Protein AF-A0A087BK46-F1 (afdb_monomer)

Foldseek 3Di:
DDDDDFPADDDDDDDDDDQDFFQKWWFQWWADAPPDPAILAGGDTDTFRFLAEEEEEEDPSLCQVVVLCCQLQQAATQATFMDGRNHTQHGHNHPCNVPRGHPGDLLVSLQEFEQEQQLPFDQPDFLLRRQLVSCCPPVVDDPVVLSVVLLVLCVSLVRNVRRRPGPVVDALLRSRSSSVSSRPSSVHSEYEAYANPVPDDPVSSVSNLSVVQSCSVNSRGYYHYHPPLVSCLVRHCKYFYGGNNYGPDIDSRSVCLQPPNPDPVSVVVNVVVDDDDDDPPPVVVVVPPPDDDDDDDDDDDDDDDDDDDDDDDDDDDDDDDDDDDDDDDDDDDDQDDADFLVNCLVVLEAEEEEAQAQPLQWHQDPVRDIHHLLVLVVCVVCVVSRGYYDYDHDWLQCQLVCQRNNVGFKYSHQHWDDPVSVVRWPWAFFWWKWFKFKKFFPVQDDQDPVSLQVWEEEEEPNAPVVVCCVPPPVRHHYDYDRHPVVSLVCRVSPVTGMYMHILLRSQLSPLVPPRMDTNGNGDDDITTGTMIGGPPNVNVRVVVLVVQQVCLVVVNSVVSCVVRVCVRNPPVDDVVNIGDGSSDDD

pLDDT: mean 84.68, std 20.97, range [23.97, 98.69]

Radius of gyration: 28.66 Å; Cα contacts (8 Å, |Δi|>4): 1075; chains: 1; bounding box: 68×72×88 Å

Solvent-accessible surface area (backbone atoms only — not comparable to full-atom values): 32769 Å² total; per-residue (Å²): 137,82,84,82,77,81,51,71,74,91,69,82,90,70,75,96,67,72,98,76,57,37,37,34,40,38,37,45,29,23,31,50,50,74,85,50,96,53,56,43,27,48,63,33,64,54,71,39,46,66,40,34,28,38,28,42,34,60,64,89,89,15,31,68,65,57,51,53,32,42,74,58,36,55,32,49,40,40,31,36,38,35,23,49,69,80,41,78,69,45,69,36,40,74,90,38,41,79,48,74,49,35,91,64,54,74,67,64,42,41,42,41,17,64,32,51,49,78,38,79,72,56,71,93,30,30,46,46,53,51,36,44,44,54,39,45,73,70,71,62,48,59,66,70,62,45,51,54,51,51,48,52,48,27,46,76,72,73,40,51,93,42,38,78,39,40,61,87,79,49,54,62,40,52,42,37,49,50,26,47,44,36,24,52,71,50,65,35,68,35,38,37,37,37,36,65,49,78,79,41,59,78,79,37,34,52,65,43,49,53,54,52,51,32,37,48,74,55,40,44,22,32,41,38,36,54,87,54,61,72,58,48,62,74,59,37,48,24,35,34,36,32,45,78,14,28,72,76,44,77,34,78,43,36,67,44,51,75,75,61,40,90,43,73,62,54,48,57,56,55,51,75,77,59,81,80,81,78,77,81,80,70,59,65,74,68,68,71,79,77,76,92,72,86,86,84,82,88,86,89,81,88,86,88,78,86,90,85,80,89,85,86,90,86,89,84,89,86,90,83,84,87,80,92,78,92,78,80,94,68,94,68,86,78,67,50,74,72,80,50,63,64,56,32,52,74,67,44,40,44,33,34,27,25,30,53,64,46,59,52,39,17,16,54,46,100,88,73,42,82,36,29,47,42,40,58,52,50,53,49,54,22,56,78,64,70,30,40,76,41,79,38,77,51,46,57,58,43,56,61,55,39,26,51,60,44,72,25,58,33,34,42,44,87,34,68,67,46,73,78,52,53,75,66,27,38,68,40,54,32,48,27,46,45,34,27,19,31,26,14,39,56,96,59,60,41,63,49,78,77,70,40,61,88,36,39,38,28,24,36,40,63,37,70,44,44,57,48,38,60,71,77,38,68,78,42,43,75,46,74,26,66,41,56,59,58,33,51,49,33,48,76,71,62,75,29,58,30,40,40,38,47,20,72,47,40,48,39,44,26,72,76,36,87,66,34,36,57,41,27,69,68,40,85,68,83,43,36,26,26,42,30,30,30,58,85,46,58,68,54,40,49,51,52,36,53,48,38,45,53,37,30,78,64,49,42,50,58,54,41,36,62,70,38,43,35,83,63,55,48,91,81,54,64,63,79,73,33,47,22,56,42,41,58,77,134

InterPro domains:
  IPR001638 Solute-binding protein family 3/N-terminal domain of MltF [PF00497] (350-559)
  IPR001638 Solute-binding protein family 3/N-terminal domain of MltF [SM00062] (349-568)
  IPR003439 ABC transporter-like, ATP-binding domain [PF00005] (41-198)
  IPR003439 ABC transporter-like, ATP-binding domain [PS50893] (24-269)
  IPR003593 AAA+ ATPase domain [SM00382] (50-246)
  IPR017871 ABC transporter-like, conserved site [PS00211] (170-184)
  IPR027417 P-loop containing nucleoside triphosphate hydrolase [G3DSA:3.40.50.300] (19-276)
  IPR027417 P-loop containing nucleoside triphosphate hydrolase [SSF52540] (24-268)
  IPR050086 Methionine import ATP-binding protein MetN-like [PTHR43166] (19-282)

Structure (mmCIF, N/CA/C/O backbone):
data_AF-A0A087BK46-F1
#
_entry.id   AF-A0A087BK46-F1
#
loop_
_atom_site.group_PDB
_atom_site.id
_atom_site.type_symbol
_atom_site.label_atom_id
_atom_site.label_alt_id
_atom_site.label_comp_id
_atom_site.label_asym_id
_atom_site.label_entity_id
_atom_site.label_seq_id
_atom_site.pdbx_PDB_ins_code
_atom_site.Cartn_x
_atom_site.Cartn_y
_atom_site.Cartn_z
_atom_site.occupancy
_atom_site.B_iso_or_equiv
_atom_site.auth_seq_id
_atom_site.auth_comp_id
_atom_site.auth_asym_id
_atom_site.auth_atom_id
_atom_site.pdbx_PDB_model_num
ATOM 1 N N . MET A 1 1 ? -17.229 -24.575 -20.023 1.00 29.84 1 MET A N 1
ATOM 2 C CA . MET A 1 1 ? -18.099 -24.783 -18.850 1.00 29.84 1 MET A CA 1
ATOM 3 C C . MET A 1 1 ? -17.172 -24.858 -17.653 1.00 29.84 1 MET A C 1
ATOM 5 O O . MET A 1 1 ? -16.535 -25.878 -17.461 1.00 29.84 1 MET A O 1
ATOM 9 N N . THR A 1 2 ? -16.946 -23.731 -16.988 1.00 28.52 2 THR A N 1
ATOM 10 C CA . THR A 1 2 ? -16.071 -23.626 -15.813 1.00 28.52 2 THR A CA 1
ATOM 11 C C . THR A 1 2 ? -16.917 -23.890 -14.575 1.00 28.52 2 THR A C 1
ATOM 13 O O . THR A 1 2 ? -17.841 -23.125 -14.305 1.00 28.52 2 THR A O 1
ATOM 16 N N . GLU A 1 3 ? -16.644 -24.996 -13.884 1.00 28.78 3 GLU A N 1
ATOM 17 C CA . GLU A 1 3 ? -17.250 -25.329 -12.594 1.00 28.78 3 GLU A CA 1
ATOM 18 C C . GLU A 1 3 ? -16.851 -24.272 -11.558 1.00 28.78 3 GLU A C 1
ATOM 20 O O . GLU A 1 3 ? -15.684 -24.125 -11.206 1.00 28.78 3 GLU A O 1
ATOM 25 N N . THR A 1 4 ? -17.831 -23.495 -11.102 1.00 31.02 4 THR A N 1
ATOM 26 C CA . THR A 1 4 ? -17.742 -22.672 -9.894 1.00 31.02 4 THR A CA 1
ATOM 27 C C . THR A 1 4 ? -17.725 -23.605 -8.687 1.00 31.02 4 THR A C 1
ATOM 29 O O . THR A 1 4 ? -18.731 -24.244 -8.395 1.00 31.02 4 THR A O 1
ATOM 32 N N . THR A 1 5 ? -16.588 -23.710 -8.006 1.00 38.72 5 THR A N 1
ATOM 33 C CA . THR A 1 5 ? -16.445 -24.452 -6.749 1.00 38.72 5 THR A CA 1
ATOM 34 C C . THR A 1 5 ? -17.028 -23.635 -5.593 1.00 38.72 5 THR A C 1
ATOM 36 O O . THR A 1 5 ? -16.565 -22.530 -5.312 1.00 38.72 5 THR A O 1
ATOM 39 N N . ASP A 1 6 ? -18.049 -24.175 -4.923 1.00 38.84 6 ASP A N 1
ATOM 40 C CA . ASP A 1 6 ? -18.684 -23.561 -3.753 1.00 38.84 6 ASP A CA 1
ATOM 41 C C . ASP A 1 6 ? -17.719 -23.512 -2.555 1.00 38.84 6 ASP A C 1
ATOM 43 O O . ASP A 1 6 ? -17.255 -24.537 -2.047 1.00 38.84 6 ASP A O 1
ATOM 47 N N . ILE A 1 7 ? -17.433 -22.303 -2.063 1.00 45.94 7 ILE A N 1
ATOM 48 C CA . ILE A 1 7 ? -16.625 -22.061 -0.859 1.00 45.94 7 ILE A CA 1
ATOM 49 C C . ILE A 1 7 ? -17.526 -22.186 0.382 1.00 45.94 7 ILE A C 1
ATOM 51 O O . ILE A 1 7 ? -17.733 -21.227 1.112 1.00 45.94 7 ILE A O 1
ATOM 55 N N . ALA A 1 8 ? -18.087 -23.366 0.647 1.00 37.50 8 ALA A N 1
ATOM 56 C CA . ALA A 1 8 ? -18.787 -23.611 1.910 1.00 37.50 8 ALA A CA 1
ATOM 57 C C . ALA A 1 8 ? -17.764 -23.990 2.994 1.00 37.50 8 ALA A C 1
ATOM 59 O O . ALA A 1 8 ? -17.105 -25.031 2.909 1.00 37.50 8 ALA A O 1
ATOM 60 N N . VAL A 1 9 ? -17.566 -23.140 4.003 1.00 43.97 9 VAL A N 1
ATOM 61 C CA . VAL A 1 9 ? -16.921 -23.536 5.268 1.00 43.97 9 VAL A CA 1
ATOM 62 C C . VAL A 1 9 ? -18.007 -24.179 6.126 1.00 43.97 9 VAL A C 1
ATOM 64 O O . VAL A 1 9 ? -19.111 -23.650 6.206 1.00 43.97 9 VAL A O 1
ATOM 67 N N . ALA A 1 10 ? -17.728 -25.348 6.707 1.00 34.03 10 ALA A N 1
ATOM 68 C CA . ALA A 1 10 ? -18.684 -26.057 7.547 1.00 34.03 10 ALA A CA 1
ATOM 69 C C . ALA A 1 10 ? -18.976 -25.227 8.805 1.00 34.03 10 ALA A C 1
ATOM 71 O O . ALA A 1 10 ? -18.240 -25.283 9.786 1.00 34.03 10 ALA A O 1
ATOM 72 N N . THR A 1 11 ? -20.047 -24.441 8.767 1.00 37.81 11 THR A N 1
ATOM 73 C CA . THR A 1 11 ? -20.605 -23.792 9.946 1.00 37.81 11 THR A CA 1
ATOM 74 C C . THR A 1 11 ? -21.321 -24.853 10.771 1.00 37.81 11 THR A C 1
ATOM 76 O O . THR A 1 11 ? -22.163 -25.604 10.273 1.00 37.81 11 THR A O 1
ATOM 79 N N . ALA A 1 12 ? -20.952 -24.964 12.048 1.00 33.66 12 ALA A N 1
ATOM 80 C CA . ALA A 1 12 ? -21.670 -25.810 12.987 1.00 33.66 12 ALA A CA 1
ATOM 81 C C . ALA A 1 12 ? -23.140 -25.364 13.018 1.00 33.66 12 ALA A C 1
ATOM 83 O O . ALA A 1 12 ? -23.445 -24.220 13.357 1.00 33.66 12 ALA A O 1
ATOM 84 N N . ALA A 1 13 ? -24.045 -26.261 12.626 1.00 33.78 13 ALA A N 1
ATOM 85 C CA . ALA A 1 13 ? -25.477 -26.015 12.643 1.00 33.78 13 ALA A CA 1
ATOM 86 C C . ALA A 1 13 ? -25.940 -25.791 14.089 1.00 33.78 13 ALA A C 1
ATOM 88 O O . ALA A 1 13 ? -26.103 -26.744 14.850 1.00 33.78 13 ALA A O 1
ATOM 89 N N . ASN A 1 14 ? -26.154 -24.529 14.458 1.00 35.16 14 ASN A N 1
ATOM 90 C CA . ASN A 1 14 ? -26.826 -24.150 15.692 1.00 35.16 14 ASN A CA 1
ATOM 91 C C . ASN A 1 14 ? -28.207 -23.570 15.363 1.00 35.16 14 ASN A C 1
ATOM 93 O O . ASN A 1 14 ? -28.379 -22.846 14.384 1.00 35.16 14 ASN A O 1
ATOM 97 N N . GLY A 1 15 ? -29.195 -24.001 16.149 1.00 32.78 15 GLY A N 1
ATOM 98 C CA . GLY A 1 15 ? -30.623 -23.944 15.849 1.00 32.78 15 GLY A CA 1
ATOM 99 C C . GLY A 1 15 ? -31.204 -22.560 15.558 1.00 32.78 15 GLY A C 1
ATOM 100 O O . GLY A 1 15 ? -30.633 -21.531 15.897 1.00 32.78 15 GLY A O 1
ATOM 101 N N . ALA A 1 16 ? -32.382 -22.597 14.928 1.00 35.00 16 ALA A N 1
ATOM 102 C CA . ALA A 1 16 ? -33.202 -21.480 14.466 1.00 35.00 16 ALA A CA 1
ATOM 103 C C . ALA A 1 16 ? -33.092 -20.205 15.328 1.00 35.00 16 ALA A C 1
ATOM 105 O O . ALA A 1 16 ? -33.814 -20.033 16.311 1.00 35.00 16 ALA A O 1
ATOM 106 N N . ALA A 1 17 ? -32.209 -19.294 14.920 1.00 36.97 17 ALA A N 1
ATOM 107 C CA . ALA A 1 17 ? -32.137 -17.937 15.436 1.00 36.97 17 ALA A CA 1
ATOM 108 C C . ALA A 1 17 ? -33.010 -17.019 14.565 1.00 36.97 17 ALA A C 1
ATOM 110 O O . ALA A 1 17 ? -33.016 -17.118 13.339 1.00 36.97 17 ALA A O 1
ATOM 111 N N . SER A 1 18 ? -33.779 -16.158 15.233 1.00 37.62 18 SER A N 1
ATOM 112 C CA . SER A 1 18 ? -34.651 -15.124 14.665 1.00 37.62 18 SER A CA 1
ATOM 113 C C . SER A 1 18 ? -34.026 -14.426 13.449 1.00 37.62 18 SER A C 1
ATOM 115 O O . SE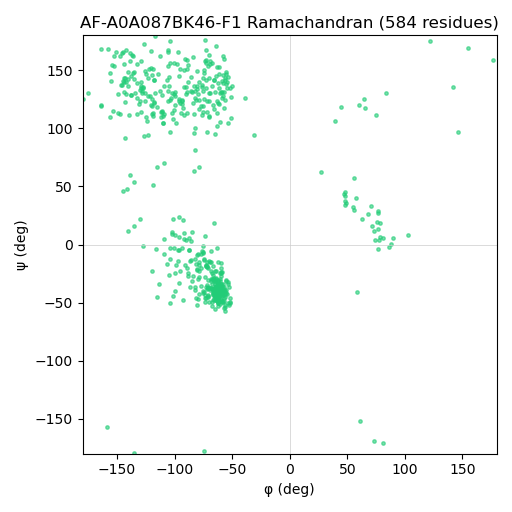R A 1 18 ? -32.931 -13.877 13.545 1.00 37.62 18 SER A O 1
ATOM 117 N N . ALA A 1 19 ? -34.748 -14.397 12.327 1.00 43.06 19 ALA A N 1
ATOM 118 C CA . ALA A 1 19 ? -34.303 -13.910 11.016 1.00 43.06 19 ALA A CA 1
ATOM 119 C C . ALA A 1 19 ? -33.991 -12.392 10.927 1.00 43.06 19 ALA A C 1
ATOM 121 O O . ALA A 1 19 ? -33.955 -11.849 9.830 1.00 43.06 19 ALA A O 1
ATOM 122 N N . ASN A 1 20 ? -33.779 -11.700 12.053 1.00 52.75 20 ASN A N 1
ATOM 123 C CA . ASN A 1 20 ? -33.597 -10.245 12.125 1.00 52.75 20 ASN A CA 1
ATOM 124 C C . ASN A 1 20 ? -32.528 -9.770 13.135 1.00 52.75 20 ASN A C 1
ATOM 126 O O . ASN A 1 20 ? -32.476 -8.581 13.445 1.00 52.75 20 ASN A O 1
ATOM 130 N N . SER A 1 21 ? -31.682 -10.647 13.689 1.00 76.06 21 SER A N 1
ATOM 131 C CA . SER A 1 21 ? -30.612 -10.200 14.597 1.00 76.06 21 SER A CA 1
ATOM 132 C C . SER A 1 21 ? -29.373 -9.734 13.824 1.00 76.06 21 SER A C 1
ATOM 134 O O . SER A 1 21 ? -28.782 -10.513 13.071 1.00 76.06 21 SER A O 1
ATOM 136 N N . ALA A 1 22 ? -28.958 -8.484 14.036 1.00 86.50 22 ALA A N 1
ATOM 137 C CA . ALA A 1 22 ? -27.697 -7.961 13.521 1.00 86.50 22 ALA A CA 1
ATOM 138 C C . ALA A 1 22 ? -26.507 -8.761 14.080 1.00 86.50 22 ALA A C 1
ATOM 140 O O . ALA A 1 22 ? -26.405 -8.969 15.291 1.00 86.50 22 ALA A O 1
ATOM 141 N N . ALA A 1 23 ? -25.606 -9.206 13.202 1.00 94.88 23 ALA A N 1
ATOM 142 C CA . ALA A 1 23 ? -24.342 -9.816 13.604 1.00 94.88 23 ALA A CA 1
ATOM 143 C C . ALA A 1 23 ? -23.397 -8.755 14.183 1.00 94.88 23 ALA A C 1
ATOM 145 O O . ALA A 1 23 ? -22.733 -9.013 15.184 1.00 94.88 23 ALA A O 1
ATOM 146 N N . LEU A 1 24 ? -23.400 -7.546 13.612 1.00 98.00 24 LEU A N 1
ATOM 147 C CA . LEU A 1 24 ? -22.705 -6.374 14.140 1.00 98.00 24 LEU A CA 1
ATOM 148 C C . LEU A 1 24 ? -23.658 -5.182 14.217 1.00 98.00 24 LEU A C 1
ATOM 150 O O . LEU A 1 24 ? -24.366 -4.895 13.253 1.00 98.00 24 LEU A O 1
ATOM 154 N N . SER A 1 25 ? -23.602 -4.443 15.319 1.00 98.19 25 SER A N 1
ATOM 155 C CA . SER A 1 25 ? -24.276 -3.155 15.469 1.00 98.19 25 SER A CA 1
ATOM 156 C C . SER A 1 25 ? -23.280 -2.088 15.894 1.00 98.19 25 SER A C 1
ATOM 158 O O . SER A 1 25 ? -22.533 -2.267 16.856 1.00 98.19 25 SER A O 1
ATOM 160 N N . VAL A 1 26 ? -23.296 -0.959 15.193 1.00 98.44 26 VAL A N 1
ATOM 161 C CA . VAL A 1 26 ? -22.523 0.242 15.520 1.00 98.44 26 VAL A CA 1
ATOM 162 C C . VAL A 1 26 ? -23.510 1.365 15.821 1.00 98.44 26 VAL A C 1
ATOM 164 O O . VAL A 1 26 ? -24.458 1.579 15.059 1.00 98.44 26 VAL A O 1
ATOM 167 N N . ARG A 1 27 ? -23.332 2.060 16.948 1.00 98.25 27 ARG A N 1
ATOM 168 C CA . ARG A 1 27 ? -24.219 3.146 17.391 1.00 98.25 27 ARG A CA 1
ATOM 169 C C . ARG A 1 27 ? -23.413 4.359 17.819 1.00 98.25 27 ARG A C 1
ATOM 171 O O . ARG A 1 27 ? -22.545 4.236 18.677 1.00 98.25 27 ARG A O 1
ATOM 178 N N . ASN A 1 28 ? -23.727 5.512 17.233 1.00 97.88 28 ASN A N 1
ATOM 179 C CA . ASN A 1 28 ? -23.183 6.834 17.558 1.00 97.88 28 ASN A CA 1
ATOM 180 C C . ASN A 1 28 ? -21.647 6.855 17.652 1.00 97.88 28 ASN A C 1
ATOM 182 O O . ASN A 1 28 ? -21.055 7.514 18.515 1.00 97.88 28 ASN A O 1
ATOM 186 N N . LEU A 1 29 ? -20.991 6.072 16.795 1.00 97.94 29 LEU A N 1
ATOM 187 C CA . LEU A 1 29 ? -19.558 5.845 16.847 1.00 97.94 29 LEU A CA 1
ATOM 188 C C . LEU A 1 29 ? -18.817 7.154 16.603 1.00 97.94 29 LEU A C 1
ATOM 190 O O . LEU A 1 29 ? -18.977 7.796 15.566 1.00 97.94 29 LEU A O 1
ATOM 194 N N . THR A 1 30 ? -17.969 7.509 17.563 1.00 96.88 30 THR A N 1
ATOM 195 C CA . THR A 1 30 ? -17.118 8.695 17.496 1.00 96.88 30 THR A CA 1
ATOM 196 C C . THR A 1 30 ? -15.657 8.300 17.653 1.00 96.88 30 THR A C 1
ATOM 198 O O . THR A 1 30 ? -15.281 7.644 18.632 1.00 96.88 30 THR A O 1
ATOM 201 N N . LYS A 1 31 ? -14.819 8.738 16.710 1.00 95.25 31 LYS A N 1
ATOM 202 C CA . LYS A 1 31 ? -13.370 8.515 16.717 1.00 95.25 31 LYS A CA 1
ATOM 203 C C . LYS A 1 31 ? -12.617 9.792 16.379 1.00 95.25 31 LYS A C 1
ATOM 205 O O . LYS A 1 31 ? -12.858 10.416 15.349 1.00 95.25 31 LYS A O 1
ATOM 210 N N . GLN A 1 32 ? -11.636 10.121 17.205 1.00 92.19 32 GLN A N 1
ATOM 211 C CA . GLN A 1 32 ? -10.666 11.184 16.999 1.00 92.19 32 GLN A CA 1
ATOM 212 C C . GLN A 1 32 ? -9.260 10.684 17.355 1.00 92.19 32 GLN A C 1
ATOM 214 O O . GLN A 1 32 ? -9.068 9.909 18.293 1.00 92.19 32 GLN A O 1
ATOM 219 N N . TYR A 1 33 ? -8.267 11.121 16.585 1.00 88.62 33 TYR A N 1
ATOM 220 C CA . TYR A 1 33 ? -6.855 10.915 16.908 1.00 88.62 33 TYR A CA 1
ATOM 221 C C . TYR A 1 33 ? -6.322 12.099 17.713 1.00 88.62 33 TYR A C 1
ATOM 223 O O . TYR A 1 33 ? -6.770 13.226 17.521 1.00 88.62 33 TYR A O 1
ATOM 231 N N . ALA A 1 34 ? -5.337 11.863 18.584 1.00 81.44 34 ALA A N 1
ATOM 232 C CA . ALA A 1 34 ? -4.884 12.850 19.571 1.00 81.44 34 ALA A CA 1
ATOM 233 C C . ALA A 1 34 ? -4.464 14.213 18.994 1.00 81.44 34 ALA A C 1
ATOM 235 O O . ALA A 1 34 ? -4.614 15.227 19.668 1.00 81.44 34 ALA A O 1
ATOM 236 N N . ASN A 1 35 ? -3.952 14.226 17.762 1.00 79.88 35 ASN A N 1
ATOM 237 C CA . ASN A 1 35 ? -3.472 15.431 17.085 1.00 79.88 35 ASN A CA 1
ATOM 238 C C . ASN A 1 35 ? -4.386 15.866 15.926 1.00 79.88 35 ASN A C 1
ATOM 240 O O . ASN A 1 35 ? -4.058 16.800 15.202 1.00 79.88 35 ASN A O 1
ATOM 244 N N . ALA A 1 36 ? -5.524 15.196 15.723 1.00 76.50 36 ALA A N 1
ATOM 245 C CA . ALA A 1 36 ? -6.447 15.547 14.655 1.00 76.50 36 ALA A CA 1
ATOM 246 C C . ALA A 1 36 ? -7.336 16.719 15.090 1.00 76.50 36 ALA A C 1
ATOM 248 O O . ALA A 1 36 ? -8.063 16.627 16.080 1.00 76.50 36 ALA A O 1
ATOM 249 N N . GLY A 1 37 ? -7.332 17.801 14.305 1.00 75.50 37 GLY A N 1
ATOM 250 C CA . GLY A 1 37 ? -8.211 18.961 14.514 1.00 75.50 37 GLY A CA 1
ATOM 251 C C . GLY A 1 37 ? -9.700 18.682 14.263 1.00 75.50 37 GLY A C 1
ATOM 252 O O . GLY A 1 37 ? -10.532 19.548 14.517 1.00 75.50 37 GLY A O 1
ATOM 253 N N . ARG A 1 38 ? -10.044 17.482 13.778 1.00 83.69 38 ARG A N 1
ATOM 254 C CA . ARG A 1 38 ? -11.417 17.026 13.538 1.00 83.69 38 ARG A CA 1
ATOM 255 C C . ARG A 1 38 ? -11.608 15.572 13.960 1.00 83.69 38 ARG A C 1
ATOM 257 O O . ARG A 1 38 ? -10.647 14.802 14.022 1.00 83.69 38 ARG A O 1
ATOM 264 N N . ARG A 1 39 ? -12.861 15.196 14.211 1.00 90.44 39 ARG A N 1
ATOM 265 C CA . ARG A 1 39 ? -13.266 13.794 14.355 1.00 90.44 39 ARG A CA 1
ATOM 266 C C . ARG A 1 39 ? -13.120 13.097 13.003 1.00 90.44 39 ARG A C 1
ATOM 268 O O . ARG A 1 39 ? -13.458 13.667 11.972 1.00 90.44 39 ARG A O 1
ATOM 275 N N . VAL A 1 40 ? -12.567 11.890 13.018 1.00 94.00 40 VAL A N 1
ATOM 276 C CA . VAL A 1 40 ? -12.438 11.036 11.828 1.00 94.00 40 VAL A CA 1
ATOM 277 C C . VAL A 1 40 ? -13.712 10.240 11.595 1.00 94.00 40 VAL A C 1
ATOM 279 O O . VAL A 1 40 ? -14.035 9.963 10.451 1.00 94.00 40 VAL A O 1
ATOM 282 N N . LEU A 1 41 ? -14.422 9.884 12.667 1.00 97.31 41 LEU A N 1
ATOM 283 C CA . LEU A 1 41 ? -15.779 9.346 12.622 1.00 97.31 41 LEU A CA 1
ATOM 284 C C . LEU A 1 41 ? -16.622 10.145 13.606 1.00 97.31 41 LEU A C 1
ATOM 286 O O . LEU A 1 41 ? -16.186 10.349 14.746 1.00 97.31 41 LEU A O 1
ATOM 290 N N . ASP A 1 42 ? -17.796 10.583 13.176 1.00 96.12 42 ASP A N 1
ATOM 291 C CA . ASP A 1 42 ? -18.683 11.409 13.980 1.00 96.12 42 ASP A CA 1
ATOM 292 C C . ASP A 1 42 ? -20.138 10.969 13.788 1.00 96.12 42 ASP A C 1
ATOM 294 O O . ASP A 1 42 ? -20.721 11.105 12.713 1.00 96.12 42 ASP A O 1
ATOM 298 N N . ASP A 1 43 ? -20.698 10.400 14.854 1.00 96.06 43 ASP A N 1
ATOM 299 C CA . ASP A 1 43 ? -22.068 9.883 14.918 1.00 96.06 43 ASP A CA 1
ATOM 300 C C . ASP A 1 43 ? -22.411 8.797 13.874 1.00 96.06 43 ASP A C 1
ATOM 302 O O . ASP A 1 43 ? -23.503 8.743 13.310 1.00 96.06 43 ASP A O 1
ATOM 306 N N . VAL A 1 44 ? -21.475 7.880 13.615 1.00 98.31 44 VAL A N 1
ATOM 307 C CA . VAL A 1 44 ? -21.693 6.782 12.658 1.00 98.31 44 VAL A CA 1
ATOM 308 C C . VAL A 1 44 ? -22.540 5.674 13.294 1.00 98.31 44 VAL A C 1
ATOM 310 O O . VAL A 1 44 ? -22.171 5.121 14.331 1.00 98.31 44 VAL A O 1
ATOM 313 N N . SER A 1 45 ? -23.663 5.321 12.660 1.00 98.44 45 SER A N 1
ATOM 314 C CA . SER A 1 45 ? -24.578 4.268 13.128 1.00 98.44 45 SER A CA 1
ATOM 315 C C . SER A 1 45 ? -25.070 3.395 11.978 1.00 98.44 45 SER A C 1
ATOM 317 O O . SER A 1 45 ? -25.572 3.922 10.992 1.00 98.44 45 SER A O 1
ATOM 319 N N . PHE A 1 46 ? -24.955 2.074 12.115 1.00 98.06 46 PHE A N 1
ATOM 320 C CA . PHE A 1 46 ? -25.489 1.097 11.159 1.00 98.06 46 PHE A CA 1
ATOM 321 C C . PHE A 1 46 ? -25.553 -0.306 11.779 1.00 98.06 46 PHE A C 1
ATOM 323 O O . PHE A 1 46 ? -24.979 -0.565 12.843 1.00 98.06 46 PHE A O 1
ATOM 330 N N . ASP A 1 47 ? -26.244 -1.214 11.100 1.00 97.69 47 ASP A N 1
ATOM 331 C CA . ASP A 1 47 ? -26.305 -2.637 11.424 1.00 97.69 47 ASP A CA 1
ATOM 332 C C . ASP A 1 47 ? -25.797 -3.469 10.253 1.00 97.69 47 ASP A C 1
ATOM 334 O O . ASP A 1 47 ? -25.899 -3.059 9.103 1.00 97.69 47 ASP A O 1
ATOM 338 N N . VAL A 1 48 ? -25.260 -4.647 10.559 1.00 97.50 48 VAL A N 1
ATOM 339 C CA . VAL A 1 48 ? -24.919 -5.662 9.562 1.00 97.50 48 VAL A CA 1
ATOM 340 C C . VAL A 1 48 ? -25.637 -6.951 9.948 1.00 97.50 48 VAL A C 1
ATOM 342 O O . VAL A 1 48 ? -25.253 -7.586 10.940 1.00 97.50 48 VAL A O 1
ATOM 345 N N . PRO A 1 49 ? -26.704 -7.344 9.230 1.00 96.19 49 PRO A N 1
ATOM 346 C CA . PRO A 1 49 ? -27.398 -8.599 9.489 1.00 96.19 49 PRO A CA 1
ATOM 347 C C . PRO A 1 49 ? -26.494 -9.815 9.261 1.00 96.19 49 PRO A C 1
ATOM 349 O O . PRO A 1 49 ? -25.563 -9.777 8.456 1.00 96.19 49 PRO A O 1
ATOM 352 N N . LYS A 1 50 ? -26.774 -10.921 9.962 1.00 96.06 50 LYS A N 1
ATOM 353 C CA . LYS A 1 50 ? -26.013 -12.166 9.790 1.00 96.06 50 LYS A CA 1
ATOM 354 C C . LYS A 1 50 ? -26.109 -12.656 8.340 1.00 96.06 50 LYS A C 1
ATOM 356 O O . LYS A 1 50 ? -27.199 -12.724 7.777 1.00 96.06 50 LYS A O 1
ATOM 361 N N . GLY A 1 51 ? -24.959 -12.980 7.755 1.00 96.12 51 GLY A N 1
ATOM 362 C CA . GLY A 1 51 ? -24.828 -13.454 6.378 1.00 96.12 51 GLY A CA 1
ATOM 363 C C . GLY A 1 51 ? -25.068 -12.409 5.290 1.00 96.12 51 GLY A C 1
ATOM 364 O O . GLY A 1 51 ? -25.271 -12.790 4.141 1.00 96.12 51 GLY A O 1
ATOM 365 N N . ARG A 1 52 ? -25.054 -11.116 5.637 1.00 97.00 52 ARG A N 1
ATOM 366 C CA . ARG A 1 52 ? -25.132 -10.005 4.679 1.00 97.00 52 ARG A CA 1
ATOM 367 C C . ARG A 1 52 ? -23.779 -9.337 4.463 1.00 97.00 52 ARG A C 1
ATOM 369 O O . ARG A 1 52 ? -22.902 -9.364 5.334 1.00 97.00 52 ARG A O 1
ATOM 376 N N . VAL A 1 53 ? -23.643 -8.702 3.304 1.00 98.31 53 VAL A N 1
ATOM 377 C CA . VAL A 1 53 ? -22.464 -7.944 2.889 1.00 98.31 53 VAL A CA 1
ATOM 378 C C . VAL A 1 53 ? -22.771 -6.449 2.890 1.00 98.31 53 VAL A C 1
ATOM 380 O O . VAL A 1 53 ? -23.514 -5.950 2.045 1.00 98.31 53 VAL A O 1
ATOM 383 N N . LEU A 1 54 ? -22.142 -5.718 3.807 1.00 98.56 54 LEU A N 1
ATOM 384 C CA . LEU A 1 54 ? -22.137 -4.259 3.807 1.00 98.56 54 LEU A CA 1
ATOM 385 C C . LEU A 1 54 ? -20.895 -3.752 3.071 1.00 98.56 54 LEU A C 1
ATOM 387 O O . LEU A 1 54 ? -19.766 -4.012 3.491 1.00 98.56 54 LEU A O 1
ATOM 391 N N . VAL A 1 55 ? -21.078 -2.981 2.005 1.00 98.56 55 VAL A N 1
ATOM 392 C CA . VAL A 1 55 ? -19.975 -2.299 1.321 1.00 98.56 55 VAL A CA 1
ATOM 393 C C . VAL A 1 55 ? -19.907 -0.840 1.762 1.00 98.56 55 VAL A C 1
ATOM 395 O O . VAL A 1 55 ? -20.900 -0.120 1.747 1.00 98.56 55 VAL A O 1
ATOM 398 N N . VAL A 1 56 ? -18.716 -0.379 2.133 1.00 98.44 56 VAL A N 1
ATOM 399 C CA . VAL A 1 56 ? -18.445 1.008 2.515 1.00 98.44 56 VAL A CA 1
ATOM 400 C C . VAL A 1 56 ? -17.580 1.653 1.436 1.00 98.44 56 VAL A C 1
ATOM 402 O O . VAL A 1 56 ? -16.425 1.277 1.228 1.00 98.44 56 VAL A O 1
ATOM 405 N N . VAL A 1 57 ? -18.134 2.652 0.757 1.00 95.94 57 VAL A N 1
ATOM 406 C CA . VAL A 1 57 ? -17.458 3.439 -0.279 1.00 95.94 57 VAL A CA 1
ATOM 407 C C . VAL A 1 57 ? -17.256 4.876 0.188 1.00 95.94 57 VAL A C 1
ATOM 409 O O . VAL A 1 57 ? -17.889 5.343 1.131 1.00 95.94 57 VAL A O 1
ATOM 412 N N . GLY A 1 58 ? -16.354 5.595 -0.471 1.00 92.19 58 GLY A N 1
ATOM 413 C CA . GLY A 1 58 ? -16.160 7.021 -0.233 1.00 92.19 58 GLY A CA 1
ATOM 414 C C . GLY A 1 58 ? -14.759 7.510 -0.589 1.00 92.19 58 GLY A C 1
ATOM 415 O O . GLY A 1 58 ? -13.864 6.691 -0.832 1.00 92.19 58 GLY A O 1
ATOM 416 N N . PRO A 1 59 ? -14.549 8.837 -0.623 1.00 82.56 59 PRO A N 1
ATOM 417 C CA . PRO A 1 59 ? -13.253 9.433 -0.937 1.00 82.56 59 PRO A CA 1
ATOM 418 C C . PRO A 1 59 ? -12.130 8.961 -0.001 1.00 82.56 59 PRO A C 1
ATOM 420 O O . PRO A 1 59 ? -12.369 8.489 1.116 1.00 82.56 59 PRO A O 1
ATOM 423 N N . SER A 1 60 ? -10.880 9.097 -0.437 1.00 83.06 60 SER A N 1
ATOM 424 C CA . SER A 1 60 ? -9.727 8.898 0.447 1.00 83.06 60 SER A CA 1
ATOM 425 C C . SER A 1 60 ? -9.796 9.867 1.633 1.00 83.06 60 SER A C 1
ATOM 427 O O . SER A 1 60 ? -10.212 11.014 1.485 1.00 83.06 60 SER A O 1
ATOM 429 N N . GLY A 1 61 ? -9.435 9.393 2.828 1.00 84.06 61 GLY A N 1
ATOM 430 C CA . GLY A 1 61 ? -9.488 10.201 4.052 1.00 84.06 61 GLY A CA 1
ATOM 431 C C . GLY A 1 61 ? -10.879 10.375 4.682 1.00 84.06 61 GLY A C 1
ATOM 432 O O . GLY A 1 61 ? -10.997 11.105 5.663 1.00 84.06 61 GLY A O 1
ATOM 433 N N . SER A 1 62 ? -11.925 9.696 4.188 1.00 89.25 62 SER A N 1
ATOM 434 C CA . SER A 1 62 ? -13.275 9.786 4.773 1.00 89.25 62 SER A CA 1
ATOM 435 C C . SER A 1 62 ? -13.489 8.994 6.069 1.00 89.25 62 SER A C 1
ATOM 437 O O . SER A 1 62 ? -14.536 9.134 6.694 1.00 89.25 62 SER A O 1
ATOM 439 N N . GLY A 1 63 ? -12.518 8.168 6.475 1.00 93.31 63 GLY A N 1
ATOM 440 C CA . GLY A 1 63 ? -12.577 7.370 7.705 1.00 93.31 63 GLY A CA 1
ATOM 441 C C . GLY A 1 63 ? -12.897 5.881 7.515 1.00 93.31 63 GLY A C 1
ATOM 442 O O . GLY A 1 63 ? -13.068 5.182 8.509 1.00 93.31 63 GLY A O 1
ATOM 443 N N . LYS A 1 64 ? -12.929 5.360 6.276 1.00 95.81 64 LYS A N 1
ATOM 444 C CA . LYS A 1 64 ? -13.285 3.956 5.955 1.00 95.81 64 LYS A CA 1
ATOM 445 C C . LYS A 1 64 ? -12.416 2.921 6.686 1.00 95.81 64 LYS A C 1
ATOM 447 O O . LYS A 1 64 ? -12.927 2.077 7.418 1.00 95.81 64 LYS A O 1
ATOM 452 N N . SER A 1 65 ? -11.093 3.032 6.569 1.00 94.00 65 SER A N 1
ATOM 453 C CA . SER A 1 65 ? -10.164 2.132 7.265 1.00 94.00 65 SER A CA 1
ATOM 454 C C . SER A 1 65 ? -10.203 2.338 8.782 1.00 94.00 65 SER A C 1
ATOM 456 O O . SER A 1 65 ? -10.102 1.383 9.549 1.00 94.00 65 SER A O 1
ATOM 458 N N . THR A 1 66 ? -10.416 3.574 9.252 1.00 95.12 66 THR A N 1
ATOM 459 C CA . THR A 1 66 ? -10.611 3.860 10.683 1.00 95.12 66 THR A CA 1
ATOM 460 C C . THR A 1 66 ? -11.867 3.172 11.222 1.00 95.12 66 THR A C 1
ATOM 462 O O . THR A 1 66 ? -11.808 2.588 12.304 1.00 95.12 66 THR A O 1
ATOM 465 N N . LEU A 1 67 ? -12.966 3.152 10.462 1.00 98.12 67 LEU A N 1
ATOM 466 C CA . LEU A 1 67 ? -14.184 2.424 10.814 1.00 98.12 67 LEU A CA 1
ATOM 467 C C . LEU A 1 67 ? -13.885 0.935 11.023 1.00 98.12 67 LEU A C 1
ATOM 469 O O . LEU A 1 67 ? -14.111 0.421 12.120 1.00 98.12 67 LEU A O 1
ATOM 473 N N . LEU A 1 68 ? -13.276 0.266 10.040 1.00 97.94 68 LEU A N 1
ATOM 474 C CA . LEU A 1 68 ? -12.903 -1.151 10.166 1.00 97.94 68 LEU A CA 1
ATOM 475 C C . LEU A 1 68 ? -11.971 -1.397 11.362 1.00 97.94 68 LEU A C 1
ATOM 477 O O . LEU A 1 68 ? -12.194 -2.325 12.138 1.00 97.94 68 LEU A O 1
ATOM 481 N N . ARG A 1 69 ? -10.969 -0.538 11.583 1.00 95.69 69 ARG A N 1
ATOM 482 C CA . ARG A 1 69 ? -10.023 -0.671 12.707 1.00 95.69 69 ARG A CA 1
ATOM 483 C C . ARG A 1 69 ? -10.690 -0.508 14.073 1.00 95.69 69 ARG A C 1
ATOM 485 O O . ARG A 1 69 ? -10.317 -1.215 15.013 1.00 95.69 69 ARG A O 1
ATOM 492 N N . THR A 1 70 ? -11.680 0.376 14.204 1.00 96.50 70 THR A N 1
ATOM 493 C CA . THR A 1 70 ? -12.468 0.498 15.446 1.00 96.50 70 THR A CA 1
ATOM 494 C C . THR A 1 70 ? -13.341 -0.736 15.684 1.00 96.50 70 THR A C 1
ATOM 496 O O . THR A 1 70 ? -13.407 -1.233 16.811 1.00 96.50 70 THR A O 1
ATOM 499 N N . ILE A 1 71 ? -13.917 -1.321 14.627 1.00 97.31 71 ILE A N 1
ATOM 500 C CA . ILE A 1 71 ? -14.678 -2.578 14.707 1.00 97.31 71 ILE A CA 1
ATOM 501 C C . ILE A 1 71 ? -13.761 -3.748 15.071 1.00 97.31 71 ILE A C 1
ATOM 503 O O . ILE A 1 71 ? -14.101 -4.515 15.964 1.00 97.31 71 ILE A O 1
ATOM 507 N N . ALA A 1 72 ? -12.560 -3.840 14.499 1.00 95.31 72 ALA A N 1
ATOM 508 C CA . ALA A 1 72 ? -11.559 -4.856 14.843 1.00 95.31 72 ALA A CA 1
ATOM 509 C C . ALA A 1 72 ? -10.944 -4.675 16.249 1.00 95.31 72 ALA A C 1
ATOM 511 O O . ALA A 1 72 ? -10.295 -5.579 16.779 1.00 95.31 72 ALA A O 1
ATOM 512 N N . GLY A 1 73 ? -11.124 -3.505 16.873 1.00 94.06 73 GLY A N 1
ATOM 513 C CA . GLY A 1 73 ? -10.530 -3.172 18.172 1.00 94.06 73 GLY A CA 1
ATOM 514 C C . GLY A 1 73 ? -9.037 -2.843 18.090 1.00 94.06 73 GLY A C 1
ATOM 515 O O . GLY A 1 73 ? -8.328 -2.895 19.099 1.00 94.06 73 GLY A O 1
ATOM 516 N N . LEU A 1 74 ? -8.556 -2.509 16.893 1.00 92.75 74 LEU A N 1
ATOM 517 C CA . LEU A 1 74 ? -7.212 -1.977 16.664 1.00 92.75 74 LEU A CA 1
ATOM 518 C C . LEU A 1 74 ? -7.123 -0.503 17.052 1.00 92.75 74 LEU A C 1
ATOM 520 O O . LEU A 1 74 ? -6.039 -0.019 17.337 1.00 92.75 74 LEU A O 1
ATOM 524 N N . GLU A 1 75 ? -8.264 0.177 17.123 1.00 92.88 75 GLU A N 1
ATOM 525 C CA . GLU A 1 75 ? -8.384 1.574 17.523 1.00 92.88 75 GLU A CA 1
ATOM 526 C C . GLU A 1 75 ? -9.422 1.709 18.648 1.00 92.88 75 GLU A C 1
ATOM 528 O O . GLU A 1 75 ? -10.505 1.124 18.543 1.00 92.88 75 GLU A O 1
ATOM 533 N N . PRO A 1 76 ? -9.138 2.470 19.721 1.00 93.00 76 PRO A N 1
ATOM 534 C CA . PRO A 1 76 ? -10.142 2.810 20.727 1.00 93.00 76 PRO A CA 1
ATOM 535 C C . PRO A 1 76 ? -11.123 3.851 20.179 1.00 93.00 76 PRO A C 1
ATOM 537 O O . PRO A 1 76 ? -10.769 4.619 19.280 1.00 93.00 76 PRO A O 1
ATOM 540 N N . ILE A 1 77 ? -12.317 3.917 20.768 1.00 95.75 77 ILE A N 1
ATOM 541 C CA . ILE A 1 77 ? -13.390 4.847 20.388 1.00 95.75 77 ILE A CA 1
ATOM 542 C C . ILE A 1 77 ? -13.674 5.841 21.521 1.00 95.75 77 ILE A C 1
ATOM 544 O O . ILE A 1 77 ? -13.554 5.505 22.701 1.00 95.75 77 ILE A O 1
ATOM 548 N N . GLN A 1 78 ? -14.045 7.074 21.174 1.00 94.81 78 GLN A N 1
ATOM 549 C CA . GLN A 1 78 ? -14.298 8.148 22.145 1.00 94.81 78 GLN A CA 1
ATOM 550 C C . GLN A 1 78 ? -15.779 8.279 22.506 1.00 94.81 78 GLN A C 1
ATOM 552 O O . GLN A 1 78 ? -16.100 8.773 23.583 1.00 94.81 78 GLN A O 1
ATOM 557 N N . GLY A 1 79 ? -16.671 7.805 21.640 1.00 95.62 79 GLY A N 1
ATOM 558 C CA . GLY A 1 79 ? -18.115 7.830 21.848 1.00 95.62 79 GLY A CA 1
ATOM 559 C C . GLY A 1 79 ? -18.806 6.704 21.090 1.00 95.62 79 GLY A C 1
ATOM 560 O O . GLY A 1 79 ? -18.220 6.121 20.173 1.00 95.62 79 GLY A O 1
ATOM 561 N N . GLY A 1 80 ? -20.038 6.412 21.498 1.00 97.00 80 GLY A N 1
ATOM 562 C CA . GLY A 1 80 ? -20.848 5.351 20.916 1.00 97.00 80 GLY A CA 1
ATOM 563 C C . GLY A 1 80 ? -20.518 3.959 21.441 1.00 97.00 80 GLY A C 1
ATOM 564 O O . GLY A 1 80 ? -19.768 3.789 22.406 1.00 97.00 80 GLY A O 1
ATOM 565 N N . GLU A 1 81 ? -21.099 2.958 20.794 1.00 97.62 81 GLU A N 1
ATOM 566 C CA . GLU A 1 81 ? -20.996 1.554 21.176 1.00 97.62 81 GLU A CA 1
ATOM 567 C C . GLU A 1 81 ? -20.867 0.658 19.944 1.00 97.62 81 GLU A C 1
ATOM 569 O O . GLU A 1 81 ? -21.411 0.943 18.872 1.00 97.62 81 GLU A O 1
ATOM 574 N N . ILE A 1 82 ? -20.143 -0.447 20.114 1.00 97.81 82 ILE A N 1
ATOM 575 C CA . ILE A 1 82 ? -20.054 -1.528 19.132 1.00 97.81 82 ILE A CA 1
ATOM 576 C C . ILE A 1 82 ? -20.536 -2.799 19.823 1.00 97.81 82 ILE A C 1
ATOM 578 O O . ILE A 1 82 ? -20.038 -3.148 20.898 1.00 97.81 82 ILE A O 1
ATOM 582 N N . ALA A 1 83 ? -21.485 -3.497 19.207 1.00 97.44 83 ALA A N 1
ATOM 583 C CA . ALA A 1 83 ? -22.020 -4.763 19.684 1.00 97.44 83 ALA A CA 1
ATOM 584 C C . ALA A 1 83 ? -21.870 -5.861 18.627 1.00 97.44 83 ALA A C 1
ATOM 586 O O . ALA A 1 83 ? -22.018 -5.609 17.433 1.00 97.44 83 ALA A O 1
ATOM 587 N N . LEU A 1 84 ? -21.587 -7.078 19.086 1.00 96.25 84 LEU A N 1
ATOM 588 C CA . LEU A 1 84 ? -21.484 -8.289 18.275 1.00 96.25 84 LEU A CA 1
ATOM 589 C C . LEU A 1 84 ? -22.529 -9.287 18.779 1.00 96.25 84 LEU A C 1
ATOM 591 O O . LEU A 1 84 ? -22.580 -9.555 19.980 1.00 96.25 84 LEU A O 1
ATOM 595 N N . GLU A 1 85 ? -23.392 -9.774 17.887 1.00 94.12 85 GLU A N 1
ATOM 596 C CA . GLU A 1 85 ? -24.532 -10.650 18.210 1.00 94.12 85 GLU A CA 1
ATOM 597 C C . GLU A 1 85 ? -25.368 -10.136 19.404 1.00 94.12 85 GLU A C 1
ATOM 599 O O . GLU A 1 85 ? -25.735 -10.866 20.325 1.00 94.12 85 GLU A O 1
ATOM 604 N N . GLY A 1 86 ? -25.628 -8.824 19.420 1.00 91.94 86 GLY A N 1
ATOM 605 C CA . GLY A 1 86 ? -26.395 -8.144 20.471 1.00 91.94 86 GLY A CA 1
ATOM 606 C C . GLY A 1 86 ? -25.644 -7.894 21.787 1.00 91.94 86 GLY A C 1
ATOM 607 O O . GLY A 1 86 ? -26.183 -7.233 22.675 1.00 91.94 86 GLY A O 1
ATOM 608 N N . LYS A 1 87 ? -24.398 -8.360 21.934 1.00 94.75 87 LYS A N 1
ATOM 609 C CA . LYS A 1 87 ? -23.563 -8.105 23.115 1.00 94.75 87 LYS A CA 1
ATOM 610 C C . LYS A 1 87 ? -22.626 -6.928 22.867 1.00 94.75 87 LYS A C 1
ATOM 612 O O . LYS A 1 87 ? -21.812 -6.976 21.951 1.00 94.75 87 LYS A O 1
ATOM 617 N N . VAL A 1 88 ? -22.682 -5.901 23.715 1.00 96.25 88 VAL A N 1
ATOM 618 C CA . VAL A 1 88 ? -21.744 -4.766 23.650 1.00 96.25 88 VAL A CA 1
ATOM 619 C C . VAL A 1 88 ? -20.314 -5.258 23.892 1.00 96.25 88 VAL A C 1
ATOM 621 O O . VAL A 1 88 ? -20.012 -5.860 24.926 1.00 96.25 88 VAL A O 1
ATOM 624 N N . ILE A 1 89 ? -19.440 -5.011 22.917 1.00 95.12 89 ILE A N 1
ATOM 625 C CA . ILE A 1 89 ? -18.021 -5.392 22.929 1.00 95.12 89 ILE A CA 1
ATOM 626 C C . ILE A 1 89 ? -17.091 -4.198 23.155 1.00 95.12 89 ILE A C 1
ATOM 628 O O . ILE A 1 89 ? -15.923 -4.388 23.496 1.00 95.12 89 ILE A O 1
ATOM 632 N N . GLU A 1 90 ? -17.593 -2.978 22.964 1.00 94.62 90 GLU A N 1
ATOM 633 C CA . GLU A 1 90 ? -16.862 -1.736 23.191 1.00 94.62 90 GLU A CA 1
ATOM 634 C C . GLU A 1 90 ? -17.824 -0.586 23.477 1.00 94.62 90 GLU A C 1
ATOM 636 O O . GLU A 1 90 ? -18.845 -0.448 22.803 1.00 94.62 90 GLU A O 1
ATOM 641 N N . THR A 1 91 ? -17.435 0.279 24.411 1.00 95.44 91 THR A N 1
ATOM 642 C CA . THR A 1 91 ? -18.135 1.527 24.722 1.00 95.44 91 THR A CA 1
ATOM 643 C C . THR A 1 91 ? -17.129 2.669 24.709 1.00 95.44 91 THR A C 1
ATOM 645 O O . THR A 1 91 ? -16.045 2.555 25.289 1.00 95.44 91 THR A O 1
ATOM 648 N N . GLY A 1 92 ? -17.501 3.771 24.062 1.00 91.38 92 GLY A N 1
ATOM 649 C CA . GLY A 1 92 ? -16.702 4.980 23.923 1.00 91.38 92 GLY A CA 1
ATOM 650 C C . GLY A 1 92 ? -16.222 5.554 25.248 1.00 91.38 92 GLY A C 1
ATOM 651 O O . GLY A 1 92 ? -16.985 5.676 26.206 1.00 91.38 92 GLY A O 1
ATOM 652 N N . LYS A 1 93 ? -14.942 5.929 25.294 1.00 91.31 93 LYS A N 1
ATOM 653 C CA . LYS A 1 93 ? -14.334 6.612 26.441 1.00 91.31 93 LYS A CA 1
ATOM 654 C C . LYS A 1 93 ? -13.524 7.814 25.951 1.00 91.31 93 LYS A C 1
ATOM 656 O O . LYS A 1 93 ? -12.491 7.604 25.306 1.00 91.31 93 LYS A O 1
ATOM 661 N N . PRO A 1 94 ? -13.942 9.056 26.258 1.00 88.56 94 PRO A N 1
ATOM 662 C CA . PRO A 1 94 ? -13.133 10.245 25.991 1.00 88.56 94 PRO A CA 1
ATOM 663 C C . PRO A 1 94 ? -11.741 10.139 26.632 1.00 88.56 94 PRO A C 1
ATOM 665 O O . PRO A 1 94 ? -11.593 9.506 27.681 1.00 88.56 94 PRO A O 1
ATOM 668 N N . GLY A 1 95 ? -10.717 10.743 26.025 1.00 84.62 95 GLY A N 1
ATOM 669 C CA . GLY A 1 95 ? -9.342 10.699 26.547 1.00 84.62 95 GLY A CA 1
ATOM 670 C C . GLY A 1 95 ? -8.521 9.489 26.077 1.00 84.62 95 GLY A C 1
ATOM 671 O O . GLY A 1 95 ? -7.362 9.329 26.465 1.00 84.62 95 GLY A O 1
ATOM 672 N N . THR A 1 96 ? -9.102 8.616 25.250 1.00 84.81 96 THR A N 1
ATOM 673 C CA . THR A 1 96 ? -8.427 7.437 24.679 1.00 84.81 96 THR A CA 1
ATOM 674 C C . THR A 1 96 ? -7.770 7.712 23.323 1.00 84.81 96 THR A C 1
ATOM 676 O O . THR A 1 96 ? -7.285 6.788 22.678 1.00 84.81 96 THR A O 1
ATOM 679 N N . GLU A 1 97 ? -7.689 8.969 22.885 1.00 83.88 97 GLU A N 1
ATOM 680 C CA . GLU A 1 97 ? -7.183 9.359 21.559 1.00 83.88 97 GLU A CA 1
ATOM 681 C C . GLU A 1 97 ? -5.690 9.028 21.378 1.00 83.88 97 GLU A C 1
ATOM 683 O O . GLU A 1 97 ? -5.213 8.896 20.252 1.00 83.88 97 GLU A O 1
ATOM 688 N N . LYS A 1 98 ? -4.954 8.895 22.493 1.00 79.62 98 LYS A N 1
ATOM 689 C CA . LYS A 1 98 ? -3.540 8.476 22.551 1.00 79.62 98 LYS A CA 1
ATOM 690 C C . LYS A 1 98 ? -3.352 6.984 22.840 1.00 79.62 98 LYS A C 1
ATOM 692 O O . LYS A 1 98 ? -2.215 6.517 22.886 1.00 79.62 98 LYS A O 1
ATOM 697 N N . ALA A 1 99 ? -4.424 6.239 23.109 1.00 77.06 99 ALA A N 1
ATOM 698 C CA . ALA A 1 99 ? -4.310 4.820 23.421 1.00 77.06 99 ALA A CA 1
ATOM 699 C C . ALA A 1 99 ? -4.053 4.015 22.138 1.00 77.06 99 ALA A C 1
ATOM 701 O O . ALA A 1 99 ? -4.673 4.263 21.110 1.00 77.06 99 ALA A O 1
ATOM 702 N N . GLY A 1 100 ? -3.129 3.051 22.207 1.00 80.38 100 GLY A N 1
ATOM 703 C CA . GLY A 1 100 ? -2.700 2.293 21.028 1.00 80.38 100 GLY A CA 1
ATOM 704 C C . GLY A 1 100 ? -3.786 1.379 20.457 1.00 80.38 100 GLY A C 1
ATOM 705 O O . GLY A 1 100 ? -4.083 1.453 19.277 1.00 80.38 100 GLY A O 1
ATOM 706 N N . ARG A 1 101 ? -4.388 0.520 21.288 1.00 85.12 101 ARG A N 1
ATOM 707 C CA . ARG A 1 101 ? -5.476 -0.388 20.887 1.00 85.12 101 ARG A CA 1
ATOM 708 C C . ARG A 1 101 ? -6.576 -0.419 21.937 1.00 85.12 101 ARG A C 1
ATOM 710 O O . ARG A 1 101 ? -6.336 -0.063 23.092 1.00 85.12 101 ARG A O 1
ATOM 717 N N . SER A 1 102 ? -7.752 -0.907 21.555 1.00 86.50 102 SER A N 1
ATOM 718 C CA . SER A 1 102 ? -8.844 -1.143 22.500 1.00 86.50 102 SER A CA 1
ATOM 719 C C . SER A 1 102 ? -8.453 -2.171 23.582 1.00 86.50 102 SER A C 1
ATOM 721 O O . SER A 1 102 ? -7.638 -3.075 23.365 1.00 86.50 102 SER A O 1
ATOM 723 N N . ALA A 1 103 ? -9.083 -2.053 24.755 1.00 84.94 103 ALA A N 1
ATOM 724 C CA . ALA A 1 103 ? -8.915 -2.958 25.890 1.00 84.94 103 ALA A CA 1
ATOM 725 C C . ALA A 1 103 ? -9.596 -4.335 25.712 1.00 84.94 103 ALA A C 1
ATOM 727 O O . ALA A 1 103 ? -9.626 -5.121 26.660 1.00 84.94 103 ALA A O 1
ATOM 728 N N . ARG A 1 104 ? -10.133 -4.658 24.525 1.00 88.88 104 ARG A N 1
ATOM 729 C CA . ARG A 1 104 ? -10.762 -5.961 24.242 1.00 88.88 104 ARG A CA 1
ATOM 730 C C . ARG A 1 104 ? -9.826 -7.137 24.529 1.00 88.88 104 ARG A C 1
ATOM 732 O O . ARG A 1 104 ? -8.608 -7.064 24.316 1.00 88.88 104 ARG A O 1
ATOM 739 N N . SER A 1 105 ? -10.402 -8.254 24.971 1.00 87.81 105 SER A N 1
ATOM 740 C CA . SER A 1 105 ? -9.656 -9.498 25.163 1.00 87.81 105 SER A CA 1
ATOM 741 C C . SER A 1 105 ? -9.183 -10.066 23.820 1.00 87.81 105 SER A C 1
ATOM 743 O O . SER A 1 105 ? -9.741 -9.774 22.760 1.00 87.81 105 SER A O 1
ATOM 745 N N . SER A 1 106 ? -8.123 -10.875 23.849 1.00 86.44 106 SER A N 1
ATOM 746 C CA . SER A 1 106 ? -7.635 -11.541 22.634 1.00 86.44 106 SER A CA 1
ATOM 747 C C . SER A 1 106 ? -8.632 -12.557 22.087 1.00 86.44 106 SER A C 1
ATOM 749 O O . SER A 1 106 ? -8.714 -12.701 20.877 1.00 86.44 106 SER A O 1
ATOM 751 N N . GLU A 1 107 ? -9.411 -13.195 22.959 1.00 87.06 107 GLU A N 1
ATOM 752 C CA . GLU A 1 107 ? -10.499 -14.105 22.589 1.00 87.06 107 GLU A CA 1
ATOM 753 C C . GLU A 1 107 ? -11.628 -13.372 21.856 1.00 87.06 107 GLU A C 1
ATOM 755 O O . GLU A 1 107 ? -12.068 -13.796 20.796 1.00 87.06 107 GLU A O 1
ATOM 760 N N . LEU A 1 108 ? -12.050 -12.200 22.336 1.00 89.69 108 LEU A N 1
ATOM 761 C CA . LEU A 1 108 ? -13.097 -11.442 21.653 1.00 89.69 108 LEU A CA 1
ATOM 762 C C . LEU A 1 108 ? -12.662 -10.997 20.252 1.00 89.69 108 LEU A C 1
ATOM 764 O O . LEU A 1 108 ? -13.461 -11.006 19.322 1.00 89.69 108 LEU A O 1
ATOM 768 N N . ARG A 1 109 ? -11.373 -10.685 20.077 1.00 91.06 109 ARG A N 1
ATOM 769 C CA . ARG A 1 109 ? -10.805 -10.374 18.759 1.00 91.06 109 ARG A CA 1
ATOM 770 C C . ARG A 1 109 ? -10.848 -11.546 17.776 1.00 91.06 109 ARG A C 1
ATOM 772 O O . ARG A 1 109 ? -10.823 -11.278 16.585 1.00 91.06 109 ARG A O 1
ATOM 779 N N . THR A 1 110 ? -10.929 -12.809 18.210 1.00 92.56 110 THR A N 1
ATOM 780 C CA . THR A 1 110 ? -11.021 -13.932 17.253 1.00 92.56 110 THR A CA 1
ATOM 781 C C . THR A 1 110 ? -12.381 -14.014 16.569 1.00 92.56 110 THR A C 1
ATOM 783 O O . THR A 1 110 ? -12.482 -14.638 15.523 1.00 92.56 110 THR A O 1
ATOM 786 N N . HIS A 1 111 ? -13.409 -13.369 17.125 1.00 94.75 111 HIS A N 1
ATOM 787 C CA . HIS A 1 111 ? -14.754 -13.353 16.549 1.00 94.75 111 HIS A CA 1
ATOM 788 C C . HIS A 1 111 ? -14.891 -12.339 15.397 1.00 94.75 111 HIS A C 1
ATOM 790 O O . HIS A 1 111 ? -15.915 -12.316 14.719 1.00 94.75 111 HIS A O 1
ATOM 796 N N . ILE A 1 112 ? -13.871 -11.502 15.164 1.00 96.62 112 ILE A N 1
ATOM 797 C CA . ILE A 1 112 ? -13.830 -10.509 14.085 1.00 96.62 112 ILE A CA 1
ATOM 798 C C . ILE A 1 112 ? -12.563 -10.747 13.265 1.00 96.62 112 ILE A C 1
ATOM 800 O O . ILE A 1 112 ? -11.448 -10.497 13.724 1.00 96.62 112 ILE A O 1
ATOM 804 N N . GLY A 1 113 ? -12.729 -11.228 12.038 1.00 96.06 113 GLY A N 1
ATOM 805 C CA . GLY A 1 113 ? -11.627 -11.418 11.101 1.00 96.06 113 GLY A CA 1
ATOM 806 C C . GLY A 1 113 ? -11.327 -10.105 10.393 1.00 96.06 113 GLY A C 1
ATOM 807 O O . GLY A 1 113 ? -12.251 -9.429 9.958 1.00 96.06 113 GLY A O 1
ATOM 808 N N . MET A 1 114 ? -10.055 -9.738 10.243 1.00 95.50 114 MET A N 1
ATOM 809 C CA . MET A 1 114 ? -9.665 -8.562 9.464 1.00 95.50 114 MET A CA 1
ATOM 810 C C . MET A 1 114 ? -8.599 -8.925 8.441 1.00 95.50 114 MET A C 1
ATOM 812 O O . MET A 1 114 ? -7.596 -9.565 8.768 1.00 95.50 114 MET A O 1
ATOM 816 N N . VAL A 1 115 ? -8.819 -8.482 7.209 1.00 95.75 115 VAL A N 1
ATOM 817 C CA . VAL A 1 115 ? -7.867 -8.570 6.110 1.00 95.75 115 VAL A CA 1
ATOM 818 C C . VAL A 1 115 ? -7.475 -7.150 5.722 1.00 95.75 115 VAL A C 1
ATOM 820 O O . VAL A 1 115 ? -8.319 -6.341 5.339 1.00 95.75 115 VAL A O 1
ATOM 823 N N . PHE A 1 116 ? -6.187 -6.855 5.866 1.00 88.81 116 PHE A N 1
ATOM 824 C CA . PHE A 1 116 ? -5.611 -5.543 5.596 1.00 88.81 116 PHE A CA 1
ATOM 825 C C . PHE A 1 116 ? -5.290 -5.362 4.111 1.00 88.81 116 PHE A C 1
ATOM 827 O O . PHE A 1 116 ? -5.098 -6.340 3.381 1.00 88.81 116 PHE A O 1
ATOM 834 N N . GLN A 1 117 ? -5.127 -4.102 3.717 1.00 82.31 117 GLN A N 1
ATOM 835 C CA . GLN A 1 117 ? -4.624 -3.698 2.407 1.00 82.31 117 GLN A CA 1
ATOM 836 C C . GLN A 1 117 ? -3.210 -4.250 2.123 1.00 82.31 117 GLN A C 1
ATOM 838 O O . GLN A 1 117 ? -2.913 -4.642 1.001 1.00 82.31 117 GLN A O 1
ATOM 843 N N . SER A 1 118 ? -2.344 -4.329 3.142 1.00 74.44 118 SER A N 1
ATOM 844 C CA . SER A 1 118 ? -0.914 -4.676 3.038 1.00 74.44 118 SER A CA 1
ATOM 845 C C . SER A 1 118 ? -0.570 -6.156 3.303 1.00 74.44 118 SER A C 1
ATOM 847 O O . SER A 1 118 ? 0.565 -6.452 3.669 1.00 74.44 118 SER A O 1
ATOM 849 N N . TYR A 1 119 ? -1.502 -7.107 3.135 1.00 79.00 119 TYR A N 1
ATOM 850 C CA . TYR A 1 119 ? -1.401 -8.555 3.464 1.00 79.00 119 TYR A CA 1
ATOM 851 C C . TYR A 1 119 ? -1.083 -8.902 4.946 1.00 79.00 119 TYR A C 1
ATOM 853 O O . TYR A 1 119 ? -1.642 -9.853 5.499 1.00 79.00 119 TYR A O 1
ATOM 861 N N . GLU A 1 120 ? -0.177 -8.160 5.592 1.00 77.31 120 GLU A N 1
ATOM 862 C CA . GLU A 1 120 ? 0.341 -8.290 6.960 1.00 77.31 120 GLU A CA 1
ATOM 863 C C . GLU A 1 120 ? 0.768 -9.721 7.325 1.00 77.31 120 GLU A C 1
ATOM 865 O O . GLU A 1 120 ? 0.513 -10.184 8.438 1.00 77.31 120 GLU A O 1
ATOM 870 N N . LEU A 1 121 ? 1.359 -10.478 6.390 1.00 88.62 121 LEU A N 1
ATOM 871 C CA . LEU A 1 121 ? 1.857 -11.836 6.648 1.00 88.62 121 LEU A CA 1
ATOM 872 C C . LEU A 1 121 ? 3.161 -11.803 7.453 1.00 88.62 121 LEU A C 1
ATOM 874 O O . LEU A 1 121 ? 4.026 -10.964 7.224 1.00 88.62 121 LEU A O 1
ATOM 878 N N . PHE A 1 122 ? 3.338 -12.763 8.360 1.00 90.25 122 PHE A N 1
ATOM 879 C CA . PHE A 1 122 ? 4.576 -12.923 9.117 1.00 90.25 122 PHE A CA 1
ATOM 880 C C . PHE A 1 122 ? 5.673 -13.458 8.189 1.00 90.25 122 PHE A C 1
ATOM 882 O O . PHE A 1 122 ? 5.564 -14.605 7.740 1.00 90.25 122 PHE A O 1
ATOM 889 N N . PRO A 1 123 ? 6.736 -12.678 7.911 1.00 87.25 123 PRO A N 1
ATOM 890 C CA . PRO A 1 123 ? 7.749 -13.039 6.916 1.00 87.25 123 PRO A CA 1
ATOM 891 C C . PRO A 1 123 ? 8.599 -14.237 7.351 1.00 87.25 123 PRO A C 1
ATOM 893 O O . PRO A 1 123 ? 9.150 -14.950 6.522 1.00 87.25 123 PRO A O 1
ATOM 896 N N . ASN A 1 124 ? 8.668 -14.483 8.660 1.00 90.50 124 ASN A N 1
ATOM 897 C CA . ASN A 1 124 ? 9.405 -15.574 9.288 1.00 90.50 124 ASN A CA 1
ATOM 898 C C . ASN A 1 124 ? 8.552 -16.836 9.514 1.00 90.50 124 ASN A C 1
ATOM 900 O O . ASN A 1 124 ? 8.884 -17.658 10.372 1.00 90.50 124 ASN A O 1
ATOM 904 N N . LYS A 1 125 ? 7.448 -17.001 8.781 1.00 93.25 125 LYS A N 1
ATOM 905 C CA . LYS A 1 125 ? 6.623 -18.214 8.800 1.00 93.25 125 LYS A CA 1
ATOM 906 C C . LYS A 1 125 ? 6.252 -18.615 7.382 1.00 93.25 125 LYS A C 1
ATOM 908 O O . LYS A 1 125 ? 6.018 -17.751 6.543 1.00 93.25 125 LYS A O 1
ATOM 913 N N . THR A 1 126 ? 6.110 -19.916 7.150 1.00 97.94 126 THR A N 1
ATOM 914 C CA . THR A 1 126 ? 5.510 -20.435 5.916 1.00 97.94 126 THR A CA 1
ATOM 915 C C . THR A 1 126 ? 4.043 -20.011 5.798 1.00 97.94 126 THR A C 1
ATOM 917 O O . THR A 1 126 ? 3.448 -19.492 6.752 1.00 97.94 126 THR A O 1
ATOM 920 N N . VAL A 1 127 ? 3.433 -20.245 4.640 1.00 97.75 127 VAL A N 1
ATOM 921 C CA . VAL A 1 127 ? 1.996 -20.054 4.403 1.00 97.75 127 VAL A CA 1
ATOM 922 C C . VAL A 1 127 ? 1.160 -20.788 5.449 1.00 97.75 127 VAL A C 1
ATOM 924 O O . VAL A 1 127 ? 0.330 -20.174 6.123 1.00 97.75 127 VAL A O 1
ATOM 927 N N . LEU A 1 128 ? 1.419 -22.081 5.643 1.00 98.12 128 LEU A N 1
ATOM 928 C CA . LEU A 1 128 ? 0.706 -22.892 6.624 1.00 98.12 128 LEU A CA 1
ATOM 929 C C . LEU A 1 128 ? 0.937 -22.365 8.050 1.00 98.12 128 LEU A C 1
ATOM 931 O O . LEU A 1 128 ? -0.007 -22.196 8.820 1.00 98.12 128 LEU A O 1
ATOM 935 N N . GLY A 1 129 ? 2.179 -21.990 8.374 1.00 97.88 129 GLY A N 1
ATOM 936 C CA . GLY A 1 129 ? 2.519 -21.387 9.662 1.00 97.88 129 GLY A CA 1
ATOM 937 C C . GLY A 1 129 ? 1.812 -20.053 9.925 1.00 97.88 129 GLY A C 1
ATOM 938 O O . GLY A 1 129 ? 1.454 -19.770 11.068 1.00 97.88 129 GLY A O 1
ATOM 939 N N . ASN A 1 130 ? 1.585 -19.242 8.889 1.00 97.62 130 ASN A N 1
ATOM 940 C CA . ASN A 1 130 ? 0.829 -17.993 8.979 1.00 97.62 130 ASN A CA 1
ATOM 941 C C . ASN A 1 130 ? -0.640 -18.237 9.344 1.00 97.62 130 ASN A C 1
ATOM 943 O O . ASN A 1 130 ? -1.170 -17.539 10.208 1.00 97.62 130 ASN A O 1
ATOM 947 N N . ILE A 1 131 ? -1.278 -19.223 8.708 1.00 98.06 131 ILE A N 1
ATOM 948 C CA . ILE A 1 131 ? -2.696 -19.550 8.913 1.00 98.06 131 ILE A CA 1
ATOM 949 C C . ILE A 1 131 ? -2.905 -20.170 10.301 1.00 98.06 131 ILE A C 1
ATOM 951 O O . ILE A 1 131 ? -3.737 -19.706 11.074 1.00 98.06 131 ILE A O 1
ATOM 955 N N . MET A 1 132 ? -2.106 -21.173 10.671 1.00 98.12 132 MET A N 1
ATOM 956 C CA . MET A 1 132 ? -2.329 -21.944 11.902 1.00 98.12 132 MET A CA 1
ATOM 957 C C . MET A 1 132 ? -2.018 -21.169 13.193 1.00 98.12 132 MET A C 1
ATOM 959 O O . MET A 1 132 ? -2.456 -21.559 14.273 1.00 98.12 132 MET A O 1
ATOM 963 N N . MET A 1 133 ? -1.244 -20.083 13.125 1.00 95.75 133 MET A N 1
ATOM 964 C CA . MET A 1 133 ? -0.697 -19.436 14.320 1.00 95.75 133 MET A CA 1
ATOM 965 C C . MET A 1 133 ? -1.773 -18.960 15.308 1.00 95.75 133 MET A C 1
ATOM 967 O O . MET A 1 133 ? -1.665 -19.225 16.506 1.00 95.75 133 MET A O 1
ATOM 971 N N . ALA A 1 134 ? -2.792 -18.240 14.838 1.00 94.50 134 ALA A N 1
ATOM 972 C CA . ALA A 1 134 ? -3.789 -17.645 15.725 1.00 94.50 134 ALA A CA 1
ATOM 973 C C . ALA A 1 134 ? -4.727 -18.691 16.376 1.00 94.50 134 ALA A C 1
ATOM 975 O O . ALA A 1 134 ? -4.890 -18.624 17.600 1.00 94.50 134 ALA A O 1
ATOM 976 N N . PRO A 1 135 ? -5.248 -19.706 15.653 1.00 96.50 135 PRO A N 1
ATOM 977 C CA . PRO A 1 135 ? -5.994 -20.814 16.259 1.00 96.50 135 PRO A CA 1
ATOM 978 C C . PRO A 1 135 ? -5.230 -21.550 17.370 1.00 96.50 135 PRO A C 1
ATOM 980 O O . PRO A 1 135 ? -5.786 -21.846 18.428 1.00 96.50 135 PRO A O 1
ATOM 983 N N . LEU A 1 136 ? -3.930 -21.797 17.180 1.00 97.12 136 LEU A N 1
ATOM 984 C CA . LEU A 1 136 ? -3.114 -22.511 18.169 1.00 97.12 136 LEU A CA 1
ATOM 985 C C . LEU A 1 136 ? -2.766 -21.643 19.380 1.00 97.12 136 LEU A C 1
ATOM 987 O O . LEU A 1 136 ? -2.789 -22.105 20.522 1.00 97.12 136 LEU A O 1
ATOM 991 N N . LEU A 1 137 ? -2.419 -20.374 19.153 1.00 94.94 137 LEU A N 1
ATOM 992 C CA . LEU A 1 137 ? -1.955 -19.496 20.225 1.00 94.94 137 LEU A CA 1
ATOM 993 C C . LEU A 1 137 ? -3.096 -18.875 21.027 1.00 94.94 137 LEU A C 1
ATOM 995 O O . LEU A 1 137 ? -2.934 -18.709 22.237 1.00 94.94 137 LEU A O 1
ATOM 999 N N . VAL A 1 138 ? -4.209 -18.525 20.383 1.00 93.62 138 VAL A N 1
ATOM 1000 C CA . VAL A 1 138 ? -5.304 -17.767 21.007 1.00 93.62 138 VAL A CA 1
ATOM 1001 C C . VAL A 1 138 ? -6.484 -18.671 21.342 1.00 93.62 138 VAL A C 1
ATOM 1003 O O . VAL A 1 138 ? -6.908 -18.673 22.491 1.00 93.62 138 VAL A O 1
ATOM 1006 N N . GLN A 1 139 ? -6.960 -19.479 20.389 1.00 93.38 139 GLN A N 1
ATOM 1007 C CA . GLN A 1 139 ? -8.091 -20.396 20.613 1.00 93.38 139 GLN A CA 1
ATOM 1008 C C . GLN A 1 139 ? -7.670 -21.716 21.279 1.00 93.38 139 GLN A C 1
ATOM 1010 O O . GLN A 1 139 ? -8.524 -22.468 21.735 1.00 93.38 139 GLN A O 1
ATOM 1015 N N . LYS A 1 140 ? -6.359 -22.000 21.345 1.00 95.56 140 LYS A N 1
ATOM 1016 C CA . LYS A 1 140 ? -5.789 -23.233 21.921 1.00 95.56 140 LYS A CA 1
ATOM 1017 C C . LYS A 1 140 ? -6.356 -24.515 21.292 1.00 95.56 140 LYS A C 1
ATOM 1019 O O . LYS A 1 140 ? -6.473 -25.534 21.968 1.00 95.56 140 LYS A O 1
ATOM 1024 N N . ARG A 1 141 ? -6.701 -24.455 20.002 1.00 97.19 141 ARG A N 1
ATOM 1025 C CA . ARG A 1 141 ? -7.239 -25.591 19.238 1.00 97.19 141 ARG A CA 1
ATOM 1026 C C . ARG A 1 141 ? -6.174 -26.667 19.014 1.00 97.19 141 ARG A C 1
ATOM 1028 O O . ARG A 1 141 ? -4.976 -26.381 19.060 1.00 97.19 141 ARG A O 1
ATOM 1035 N N . ASP A 1 142 ? -6.618 -27.898 18.764 1.00 98.12 142 ASP A N 1
ATOM 1036 C CA . ASP A 1 142 ? -5.721 -29.012 18.456 1.00 98.12 142 ASP A CA 1
ATOM 1037 C C . ASP A 1 142 ? -4.936 -28.764 17.158 1.00 98.12 142 ASP A C 1
ATOM 1039 O O . ASP A 1 142 ? -5.472 -28.271 16.163 1.00 98.12 142 ASP A O 1
ATOM 1043 N N . LYS A 1 143 ? -3.646 -29.119 17.155 1.00 97.81 143 LYS A N 1
ATOM 1044 C CA . LYS A 1 143 ? -2.764 -28.838 16.018 1.00 97.81 143 LYS A CA 1
ATOM 1045 C C . LYS A 1 143 ? -3.142 -29.623 14.768 1.00 97.81 143 LYS A C 1
ATOM 1047 O O . LYS A 1 143 ? -3.111 -29.044 13.684 1.00 97.81 143 LYS A O 1
ATOM 1052 N N . ALA A 1 144 ? -3.467 -30.905 14.905 1.00 97.94 144 ALA A N 1
ATOM 1053 C CA . ALA A 1 144 ? -3.767 -31.755 13.758 1.00 97.94 144 ALA A CA 1
ATOM 1054 C C . ALA A 1 144 ? -5.095 -31.347 13.105 1.00 97.94 144 ALA A C 1
ATOM 1056 O O . ALA A 1 144 ? -5.201 -31.327 11.879 1.00 97.94 144 ALA A O 1
ATOM 1057 N N . GLU A 1 145 ? -6.083 -30.960 13.915 1.00 97.62 145 GLU A N 1
ATOM 1058 C CA . GLU A 1 145 ? -7.350 -30.414 13.424 1.00 97.62 145 GLU A CA 1
ATOM 1059 C C . GLU A 1 145 ? -7.147 -29.108 12.640 1.00 97.62 145 GLU A C 1
ATOM 1061 O O . GLU A 1 145 ? -7.609 -28.995 11.503 1.00 97.62 145 GLU A O 1
ATOM 1066 N N . VAL A 1 146 ? -6.411 -28.152 13.220 1.00 98.19 146 VAL A N 1
ATOM 1067 C CA . VAL A 1 146 ? -6.137 -26.847 12.596 1.00 98.19 146 VAL A CA 1
ATOM 1068 C C . VAL A 1 146 ? -5.325 -27.004 11.311 1.00 98.19 146 VAL A C 1
ATOM 1070 O O . VAL A 1 146 ? -5.578 -26.297 10.339 1.00 98.19 146 VAL A O 1
ATOM 1073 N N . GLU A 1 147 ? -4.355 -27.920 11.279 1.00 98.25 147 GLU A N 1
ATOM 1074 C CA . GLU A 1 147 ? -3.552 -28.185 10.082 1.00 98.25 147 GLU A CA 1
ATOM 1075 C C . GLU A 1 147 ? -4.412 -28.721 8.935 1.00 98.25 147 GLU A C 1
ATOM 1077 O O . GLU A 1 147 ? -4.331 -28.212 7.817 1.00 98.25 147 GLU A O 1
ATOM 1082 N N . ARG A 1 148 ? -5.279 -29.703 9.216 1.00 98.19 148 ARG A N 1
ATOM 1083 C CA . ARG A 1 148 ? -6.208 -30.255 8.222 1.00 98.19 148 ARG A CA 1
ATOM 1084 C C . ARG A 1 148 ? -7.121 -29.168 7.658 1.00 98.19 148 ARG A C 1
ATOM 1086 O O . ARG A 1 148 ? -7.225 -29.032 6.443 1.00 98.19 148 ARG A O 1
ATOM 1093 N N . GLU A 1 149 ? -7.731 -28.368 8.527 1.00 98.06 149 GLU A N 1
ATOM 1094 C CA . GLU A 1 149 ? -8.619 -27.280 8.111 1.00 98.06 149 GLU A CA 1
ATOM 1095 C C . GLU A 1 149 ? -7.876 -26.197 7.306 1.00 98.06 149 GLU A C 1
ATOM 1097 O O . GLU A 1 149 ? -8.370 -25.723 6.283 1.00 98.06 149 GLU A O 1
ATOM 1102 N N . ALA A 1 150 ? -6.657 -25.833 7.713 1.00 98.06 150 ALA A N 1
ATOM 1103 C CA . ALA A 1 150 ? -5.836 -24.874 6.979 1.00 98.06 150 ALA A CA 1
ATOM 1104 C C . ALA A 1 150 ? -5.511 -25.367 5.561 1.00 98.06 150 ALA A C 1
ATOM 1106 O O . ALA A 1 150 ? -5.557 -24.580 4.614 1.00 98.06 150 ALA A O 1
ATOM 1107 N N . LEU A 1 151 ? -5.228 -26.662 5.392 1.00 97.69 151 LEU A N 1
ATOM 1108 C CA . LEU A 1 151 ? -5.007 -27.269 4.077 1.00 97.69 151 LEU A CA 1
ATOM 1109 C C . LEU A 1 151 ? -6.279 -27.273 3.220 1.00 97.69 151 LEU A C 1
ATOM 1111 O O . LEU A 1 151 ? -6.201 -27.011 2.020 1.00 97.69 151 LEU A O 1
ATOM 1115 N N . GLU A 1 152 ? -7.448 -27.507 3.818 1.00 96.75 152 GLU A N 1
ATOM 1116 C CA . GLU A 1 152 ? -8.735 -27.405 3.119 1.00 96.75 152 GLU A CA 1
ATOM 1117 C C . GLU A 1 152 ? -9.013 -25.969 2.642 1.00 96.75 152 GLU A C 1
ATOM 1119 O O . GLU A 1 152 ? -9.403 -25.770 1.488 1.00 96.75 152 GLU A O 1
ATOM 1124 N N . LEU A 1 153 ? -8.762 -24.957 3.484 1.00 96.25 153 LEU A N 1
ATOM 1125 C CA . LEU A 1 153 ? -8.874 -23.544 3.097 1.00 96.25 153 LEU A CA 1
ATOM 1126 C C . LEU A 1 153 ? -7.908 -23.191 1.962 1.00 96.25 153 LEU A C 1
ATOM 1128 O O . LEU A 1 153 ? -8.312 -22.552 0.990 1.00 96.25 153 LEU A O 1
ATOM 1132 N N . LEU A 1 154 ? -6.653 -23.646 2.045 1.00 97.12 154 LEU A N 1
ATOM 1133 C CA . LEU A 1 154 ? -5.666 -23.467 0.977 1.00 97.12 154 LEU A CA 1
ATOM 1134 C C . LEU A 1 154 ? -6.112 -24.116 -0.335 1.00 97.12 154 LEU A C 1
ATOM 1136 O O . LEU A 1 154 ? -5.934 -23.520 -1.396 1.00 97.12 154 LEU A O 1
ATOM 1140 N N . GLY A 1 155 ? -6.725 -25.299 -0.274 1.00 94.56 155 GLY A N 1
ATOM 1141 C CA . GLY A 1 155 ? -7.318 -25.958 -1.436 1.00 94.56 155 GLY A CA 1
ATOM 1142 C C . GLY A 1 155 ? -8.406 -25.111 -2.092 1.00 94.56 155 GLY A C 1
ATOM 1143 O O . GLY A 1 155 ? -8.366 -24.902 -3.303 1.00 94.56 155 GLY A O 1
ATOM 1144 N N . LYS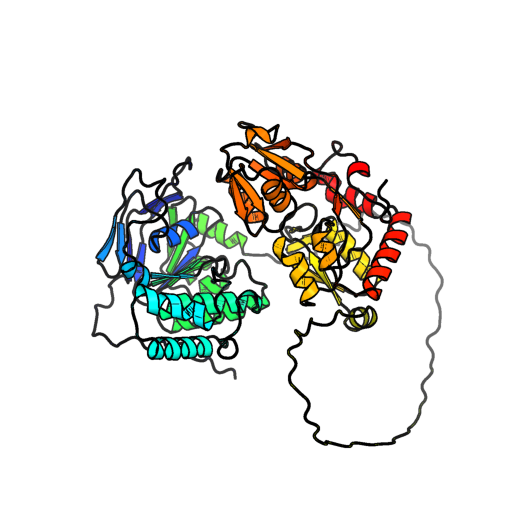 A 1 156 ? -9.326 -24.548 -1.298 1.00 90.00 156 LYS A N 1
ATOM 1145 C CA . LYS A 1 156 ? -10.429 -23.703 -1.795 1.00 90.00 156 LYS A CA 1
ATOM 1146 C C . LYS A 1 156 ? -9.949 -22.434 -2.494 1.00 90.00 156 LYS A C 1
ATOM 1148 O O . LYS A 1 156 ? -10.574 -22.002 -3.456 1.00 90.00 156 LYS A O 1
ATOM 1153 N N . VAL A 1 157 ? -8.836 -21.853 -2.044 1.00 91.38 157 VAL A N 1
ATOM 1154 C CA . VAL A 1 157 ? -8.246 -20.664 -2.683 1.00 91.38 157 VAL A CA 1
ATOM 1155 C C . VAL A 1 157 ? -7.206 -21.003 -3.756 1.00 91.38 157 VAL A C 1
ATOM 1157 O O . VAL A 1 157 ? -6.577 -20.088 -4.287 1.00 91.38 157 VAL A O 1
ATOM 1160 N N . GLY A 1 158 ? -7.008 -22.285 -4.085 1.00 91.94 158 GLY A N 1
ATOM 1161 C CA . GLY A 1 158 ? -6.085 -22.736 -5.130 1.00 91.94 158 GLY A CA 1
ATOM 1162 C C . GLY A 1 158 ? -4.602 -22.574 -4.784 1.00 91.94 158 GLY A C 1
ATOM 1163 O O . GLY A 1 158 ? -3.813 -22.263 -5.671 1.00 91.94 158 GLY A O 1
ATOM 1164 N N . LEU A 1 159 ? -4.230 -22.724 -3.506 1.00 94.69 159 LEU A N 1
ATOM 1165 C CA . LEU A 1 159 ? -2.861 -22.545 -2.989 1.00 94.69 159 LEU A CA 1
ATOM 1166 C C . LEU A 1 159 ? -2.377 -23.712 -2.113 1.00 94.69 159 LEU A C 1
ATOM 1168 O O . LEU A 1 159 ? -1.465 -23.551 -1.301 1.00 94.69 159 LEU A O 1
ATOM 1172 N N . ALA A 1 160 ? -2.975 -24.898 -2.255 1.00 93.75 160 ALA A N 1
ATOM 1173 C CA . ALA A 1 160 ? -2.577 -26.087 -1.496 1.00 93.75 160 ALA A CA 1
ATOM 1174 C C . ALA A 1 160 ? -1.113 -26.502 -1.751 1.00 93.75 160 ALA A C 1
ATOM 1176 O O . ALA A 1 160 ? -0.422 -26.921 -0.823 1.00 93.75 160 ALA A O 1
ATOM 1177 N N . ASP A 1 161 ? -0.620 -26.328 -2.980 1.00 93.06 161 ASP A N 1
ATOM 1178 C CA . ASP A 1 161 ? 0.769 -26.578 -3.390 1.00 93.06 161 ASP A CA 1
ATOM 1179 C C . ASP A 1 161 ? 1.771 -25.584 -2.775 1.00 93.06 161 ASP A C 1
ATOM 1181 O O . ASP A 1 161 ? 2.973 -25.837 -2.775 1.00 93.06 161 ASP A O 1
ATOM 1185 N N . ARG A 1 162 ? 1.287 -24.466 -2.218 1.00 93.44 162 ARG A N 1
ATOM 1186 C CA . ARG A 1 162 ? 2.102 -23.390 -1.629 1.00 93.44 162 ARG A CA 1
ATOM 1187 C C . ARG A 1 162 ? 2.156 -23.412 -0.108 1.00 93.44 162 ARG A C 1
ATOM 1189 O O . ARG A 1 162 ? 2.678 -22.475 0.488 1.00 93.44 162 ARG A O 1
ATOM 1196 N N . LYS A 1 163 ? 1.649 -24.465 0.540 1.00 96.94 163 LYS A N 1
ATOM 1197 C CA . LYS A 1 163 ? 1.585 -24.573 2.011 1.00 96.94 163 LYS A CA 1
ATOM 1198 C C . LYS A 1 163 ? 2.936 -24.352 2.717 1.00 96.94 163 LYS A C 1
ATOM 1200 O O . LYS A 1 163 ? 2.968 -23.760 3.797 1.00 96.94 163 LYS A O 1
ATOM 1205 N N . ASP A 1 164 ? 4.031 -24.775 2.087 1.00 95.69 164 ASP A N 1
ATOM 1206 C CA . ASP A 1 164 ? 5.389 -24.706 2.642 1.00 95.69 164 ASP A CA 1
ATOM 1207 C C . ASP A 1 164 ? 6.173 -23.480 2.147 1.00 95.69 164 ASP A C 1
ATOM 1209 O O . ASP A 1 164 ? 7.273 -23.221 2.631 1.00 95.69 164 ASP A O 1
ATOM 1213 N N . SER A 1 165 ? 5.603 -22.699 1.222 1.00 90.62 165 SER A N 1
ATOM 1214 C CA . SER A 1 165 ? 6.223 -21.478 0.707 1.00 90.62 165 SER A CA 1
ATOM 1215 C C . SER A 1 165 ? 6.261 -20.370 1.760 1.00 90.62 165 SER A C 1
ATOM 1217 O O . SER A 1 165 ? 5.437 -20.314 2.679 1.00 90.62 165 SER A O 1
ATOM 1219 N N . TRP A 1 166 ? 7.197 -19.446 1.602 1.00 88.31 166 TRP A N 1
ATOM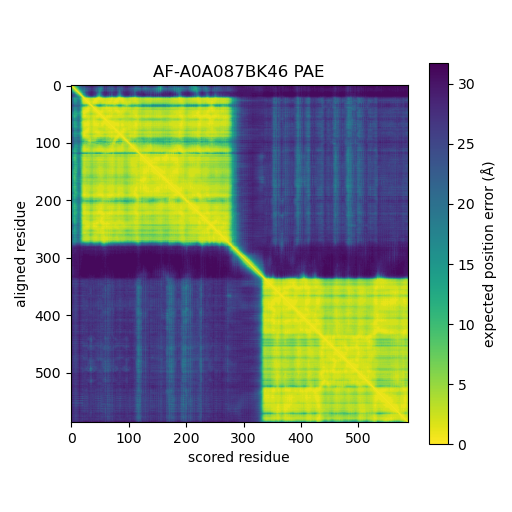 1220 C CA . TRP A 1 166 ? 7.360 -18.249 2.422 1.00 88.31 166 TRP A CA 1
ATOM 1221 C C . TRP A 1 166 ? 6.728 -17.025 1.741 1.00 88.31 166 TRP A C 1
ATOM 1223 O O . TRP A 1 166 ? 6.646 -16.981 0.514 1.00 88.31 166 TRP A O 1
ATOM 1233 N N . PRO A 1 167 ? 6.314 -15.977 2.483 1.00 84.69 167 PRO A N 1
ATOM 1234 C CA . PRO A 1 167 ? 5.630 -14.815 1.900 1.00 84.69 167 PRO A CA 1
ATOM 1235 C C . PRO A 1 167 ? 6.374 -14.104 0.757 1.00 84.69 167 PRO A C 1
ATOM 1237 O O . PRO A 1 167 ? 5.731 -13.559 -0.145 1.00 84.69 167 PRO A O 1
ATOM 1240 N N . HIS A 1 168 ? 7.710 -14.112 0.778 1.00 79.88 168 HIS A N 1
ATOM 1241 C CA . HIS A 1 168 ? 8.547 -13.497 -0.258 1.00 79.88 168 HIS A CA 1
ATOM 1242 C C . HIS A 1 168 ? 8.552 -14.287 -1.582 1.00 79.88 168 HIS A C 1
ATOM 1244 O O . HIS A 1 168 ? 8.860 -13.725 -2.629 1.00 79.88 168 HIS A O 1
ATOM 1250 N N . GLU A 1 169 ? 8.156 -15.561 -1.558 1.00 74.38 169 GLU A N 1
ATOM 1251 C CA . GLU A 1 169 ? 8.088 -16.443 -2.732 1.00 74.38 169 GLU A CA 1
ATOM 1252 C C . GLU A 1 169 ? 6.742 -16.348 -3.472 1.00 74.38 169 GLU A C 1
ATOM 1254 O O . GLU A 1 169 ? 6.551 -16.974 -4.514 1.00 74.38 169 GLU A O 1
ATOM 1259 N N . LEU A 1 170 ? 5.790 -15.582 -2.932 1.00 81.31 170 LEU A N 1
ATOM 1260 C CA . LEU A 1 170 ? 4.417 -15.486 -3.427 1.00 81.31 170 LEU A CA 1
ATOM 1261 C C . LEU A 1 170 ? 4.197 -14.224 -4.277 1.00 81.31 170 LEU A C 1
ATOM 1263 O O . LEU A 1 170 ? 4.881 -13.207 -4.119 1.00 81.31 170 LEU A O 1
ATOM 1267 N N . SER A 1 171 ? 3.198 -14.248 -5.159 1.00 82.50 171 SER A N 1
ATOM 1268 C CA . SER A 1 171 ? 2.668 -13.032 -5.793 1.00 82.50 171 SER A CA 1
ATOM 1269 C C . SER A 1 171 ? 1.836 -12.201 -4.803 1.00 82.50 171 SER A C 1
ATOM 1271 O O . SER A 1 171 ? 1.463 -12.684 -3.731 1.00 82.50 171 SER A O 1
ATOM 1273 N N . GLY A 1 172 ? 1.513 -10.950 -5.152 1.00 82.88 172 GLY A N 1
ATOM 1274 C CA . GLY A 1 172 ? 0.621 -10.116 -4.334 1.00 82.88 172 GLY A CA 1
ATOM 1275 C C . GLY A 1 172 ? -0.750 -10.770 -4.134 1.00 82.88 172 GLY A C 1
ATOM 1276 O O . GLY A 1 172 ? -1.189 -10.966 -3.003 1.00 82.88 172 GLY A O 1
ATOM 1277 N N . GLY A 1 173 ? -1.382 -11.226 -5.220 1.00 84.31 173 GLY A N 1
ATOM 1278 C CA . GLY A 1 173 ? -2.690 -11.887 -5.153 1.00 84.31 173 GLY A CA 1
ATOM 1279 C C . GLY A 1 173 ? -2.663 -13.181 -4.334 1.00 84.31 173 GLY A C 1
ATOM 1280 O O . GLY A 1 173 ? -3.597 -13.472 -3.587 1.00 84.31 173 GLY A O 1
ATOM 1281 N N . GLN A 1 174 ? -1.564 -13.941 -4.403 1.00 88.88 174 GLN A N 1
ATOM 1282 C CA . GLN A 1 174 ? -1.363 -15.117 -3.555 1.00 88.88 174 GLN A CA 1
ATOM 1283 C C . GLN A 1 174 ? -1.262 -14.726 -2.078 1.00 88.88 174 GLN A C 1
ATOM 1285 O O . GLN A 1 174 ? -1.971 -15.302 -1.254 1.00 88.88 174 GLN A O 1
ATOM 1290 N N . ARG A 1 175 ? -0.451 -13.715 -1.732 1.00 91.50 175 ARG A N 1
ATOM 1291 C CA . ARG A 1 175 ? -0.356 -13.215 -0.350 1.00 91.50 175 ARG A CA 1
ATOM 1292 C C . ARG A 1 175 ? -1.709 -12.757 0.192 1.00 91.50 175 ARG A C 1
ATOM 1294 O O . ARG A 1 175 ? -2.023 -13.072 1.339 1.00 91.50 175 ARG A O 1
ATOM 1301 N N . GLN A 1 176 ? -2.530 -12.093 -0.622 1.00 90.56 176 GLN A N 1
ATOM 1302 C CA . GLN A 1 176 ? -3.868 -11.665 -0.203 1.00 90.56 176 GLN A CA 1
ATOM 1303 C C . GLN A 1 176 ? -4.783 -12.854 0.082 1.00 90.56 176 GLN A C 1
ATOM 1305 O O . GLN A 1 176 ? -5.439 -12.886 1.121 1.00 90.56 176 GLN A O 1
ATOM 1310 N N . ARG A 1 177 ? -4.791 -13.868 -0.791 1.00 94.88 177 ARG A N 1
ATOM 1311 C CA . ARG A 1 177 ? -5.562 -15.100 -0.563 1.00 94.88 177 ARG A CA 1
ATOM 1312 C C . ARG A 1 177 ? -5.131 -15.811 0.723 1.00 94.88 177 ARG A C 1
ATOM 1314 O O . ARG A 1 177 ? -5.987 -16.260 1.480 1.00 94.88 177 ARG A O 1
ATOM 1321 N N . ILE A 1 178 ? -3.833 -15.831 1.038 1.00 96.38 178 ILE A N 1
ATOM 1322 C CA . ILE A 1 178 ? -3.338 -16.351 2.326 1.00 96.38 178 ILE A CA 1
ATOM 1323 C C . ILE A 1 178 ? -3.805 -15.494 3.509 1.00 96.38 178 ILE A C 1
ATOM 1325 O O . ILE A 1 178 ? -4.196 -16.045 4.540 1.00 96.38 178 ILE A O 1
ATOM 1329 N N . ALA A 1 179 ? -3.811 -14.166 3.375 1.00 95.75 179 ALA A N 1
ATOM 1330 C CA . ALA A 1 179 ? -4.326 -13.271 4.409 1.00 95.75 179 ALA A CA 1
ATOM 1331 C C . ALA A 1 179 ? -5.824 -13.509 4.683 1.00 95.75 179 ALA A C 1
ATOM 1333 O O . ALA A 1 179 ? -6.227 -13.529 5.847 1.00 95.75 179 ALA A O 1
ATOM 1334 N N . ILE A 1 180 ? -6.622 -13.781 3.641 1.00 96.06 180 ILE A N 1
ATOM 1335 C CA . ILE A 1 180 ? -8.030 -14.194 3.767 1.00 96.06 180 ILE A CA 1
ATOM 1336 C C . ILE A 1 180 ? -8.126 -15.532 4.518 1.00 96.06 180 ILE A C 1
ATOM 1338 O O . ILE A 1 180 ? -8.829 -15.603 5.524 1.00 96.06 180 ILE A O 1
ATOM 1342 N N . CYS A 1 181 ? -7.374 -16.568 4.125 1.00 97.12 181 CYS A N 1
ATOM 1343 C CA . CYS A 1 181 ? -7.372 -17.856 4.838 1.00 97.12 181 CYS A CA 1
ATOM 1344 C C . CYS A 1 181 ? -7.017 -17.707 6.325 1.00 97.12 181 CYS A C 1
ATOM 1346 O O . CYS A 1 181 ? -7.637 -18.335 7.182 1.00 97.12 181 CYS A O 1
ATOM 1348 N N . ARG A 1 182 ? -6.046 -16.845 6.646 1.00 96.44 182 ARG A N 1
ATOM 1349 C CA . ARG A 1 182 ? -5.638 -16.556 8.026 1.00 96.44 182 ARG A CA 1
ATOM 1350 C C . ARG A 1 182 ? -6.736 -15.874 8.845 1.00 96.44 182 ARG A C 1
ATOM 1352 O O . ARG A 1 182 ? -6.790 -16.079 10.054 1.00 96.44 182 ARG A O 1
ATOM 1359 N N . ALA A 1 183 ? -7.589 -15.065 8.223 1.00 96.31 183 ALA A N 1
ATOM 1360 C CA . ALA A 1 183 ? -8.751 -14.495 8.898 1.00 96.31 183 ALA A CA 1
ATOM 1361 C C . ALA A 1 183 ? -9.869 -15.540 9.071 1.00 96.31 183 ALA A C 1
ATOM 1363 O O . ALA A 1 183 ? -10.481 -15.604 10.133 1.00 96.31 183 ALA A O 1
ATOM 1364 N N . LEU A 1 184 ? -10.101 -16.384 8.061 1.00 96.50 184 LEU A N 1
ATOM 1365 C CA . LEU A 1 184 ? -11.192 -17.367 8.042 1.00 96.50 184 LEU A CA 1
ATOM 1366 C C . LEU A 1 184 ? -10.997 -18.539 9.006 1.00 96.50 184 LEU A C 1
ATOM 1368 O O . LEU A 1 184 ? -11.964 -18.974 9.619 1.00 96.50 184 LEU A O 1
ATOM 1372 N N . ILE A 1 185 ? -9.764 -19.022 9.188 1.00 97.25 185 ILE A N 1
ATOM 1373 C CA . ILE A 1 185 ? -9.451 -20.157 10.083 1.00 97.25 185 ILE A CA 1
ATOM 1374 C C . ILE A 1 185 ? -9.844 -19.901 11.554 1.00 97.25 185 ILE A C 1
ATOM 1376 O O . ILE A 1 185 ? -9.903 -20.823 12.366 1.00 97.25 185 ILE A O 1
ATOM 1380 N N . LEU A 1 186 ? -10.089 -18.638 11.919 1.00 95.81 186 LEU A N 1
ATOM 1381 C CA . LEU A 1 186 ? -10.559 -18.245 13.246 1.00 95.81 186 LEU A CA 1
ATOM 1382 C C . LEU A 1 186 ? -12.066 -18.432 13.444 1.00 95.81 186 LEU A C 1
ATOM 1384 O O . LEU A 1 186 ? -12.509 -18.318 14.584 1.00 95.81 186 LEU A O 1
ATOM 1388 N N . HIS A 1 187 ? -12.819 -18.745 12.385 1.00 94.88 187 HIS A N 1
ATOM 1389 C CA . HIS A 1 187 ? -14.286 -18.804 12.384 1.00 94.88 187 HIS A CA 1
ATOM 1390 C C . HIS A 1 187 ? -14.923 -17.484 12.851 1.00 94.88 187 HIS A C 1
ATOM 1392 O O . HIS A 1 187 ? -15.645 -17.468 13.847 1.00 94.88 187 HIS A O 1
ATOM 1398 N N . PRO A 1 188 ? -14.623 -16.348 12.191 1.00 96.44 188 PRO A N 1
ATOM 1399 C CA . PRO A 1 188 ? -15.148 -15.063 12.627 1.00 96.44 188 PRO A CA 1
ATOM 1400 C C . PRO A 1 188 ? -16.646 -14.926 12.320 1.00 96.44 188 PRO A C 1
ATOM 1402 O O . PRO A 1 188 ? -17.102 -15.277 11.231 1.00 96.44 188 PRO A O 1
ATOM 1405 N N . GLU A 1 189 ? -17.388 -14.302 13.237 1.00 96.38 189 GLU A N 1
ATOM 1406 C CA . GLU A 1 189 ? -18.792 -13.924 13.019 1.00 96.38 189 GLU A CA 1
ATOM 1407 C C . GLU A 1 189 ? -18.916 -12.811 11.968 1.00 96.38 189 GLU A C 1
ATOM 1409 O O . GLU A 1 189 ? -19.919 -12.731 11.258 1.00 96.38 189 GLU A O 1
ATOM 1414 N N . VAL A 1 190 ? -17.890 -11.955 11.856 1.00 97.62 190 VAL A N 1
ATOM 1415 C CA . VAL A 1 190 ? -17.818 -10.845 10.893 1.00 97.62 190 VAL A CA 1
ATOM 1416 C C . VAL A 1 190 ? -16.422 -10.772 10.282 1.00 97.62 190 VAL A C 1
ATOM 1418 O O . VAL A 1 190 ? -15.423 -10.713 11.003 1.00 97.62 190 VAL A O 1
ATOM 1421 N N . LEU A 1 191 ? -16.352 -10.731 8.951 1.00 98.19 191 LEU A N 1
ATOM 1422 C CA . LEU A 1 191 ? -15.110 -10.538 8.205 1.00 98.19 191 LEU A CA 1
ATOM 1423 C C . LEU A 1 191 ? -15.015 -9.101 7.673 1.00 98.19 191 LEU A C 1
ATOM 1425 O O . LEU A 1 191 ? -15.905 -8.608 6.986 1.00 98.19 191 LEU A O 1
ATOM 1429 N N . LEU A 1 192 ? -13.911 -8.434 7.983 1.00 98.38 192 LEU A N 1
ATOM 1430 C CA . LEU A 1 192 ? -13.601 -7.062 7.601 1.00 98.38 192 LEU A CA 1
ATOM 1431 C C . LEU A 1 192 ? -12.552 -7.068 6.486 1.00 98.38 192 LEU A C 1
ATOM 1433 O O . LEU A 1 192 ? -11.464 -7.616 6.672 1.00 98.38 192 LEU A O 1
ATOM 1437 N N . LEU A 1 193 ? -12.858 -6.449 5.349 1.00 97.50 193 LEU A N 1
ATOM 1438 C CA . LEU A 1 193 ? -11.972 -6.371 4.186 1.00 97.50 193 LEU A CA 1
ATOM 1439 C C . LEU A 1 193 ? -11.648 -4.898 3.897 1.00 97.50 193 LEU A C 1
ATOM 1441 O O . LEU A 1 193 ? -12.529 -4.148 3.485 1.00 97.50 193 LEU A O 1
ATOM 1445 N N . ASP A 1 194 ? -10.400 -4.484 4.127 1.00 95.56 194 ASP A N 1
ATOM 1446 C CA . ASP A 1 194 ? -9.931 -3.097 3.961 1.00 95.56 194 ASP A CA 1
ATOM 1447 C C . ASP A 1 194 ? -9.108 -2.967 2.673 1.00 95.56 194 ASP A C 1
ATOM 1449 O O . ASP A 1 194 ? -7.937 -3.340 2.657 1.00 95.56 194 ASP A O 1
ATOM 1453 N N . GLU A 1 195 ? -9.733 -2.517 1.580 1.00 90.50 195 GLU A N 1
ATOM 1454 C CA . GLU A 1 195 ? -9.077 -2.219 0.292 1.00 90.50 195 GLU A CA 1
ATOM 1455 C C . GLU A 1 195 ? -8.126 -3.324 -0.206 1.00 90.50 195 GLU A C 1
ATOM 1457 O O . GLU A 1 195 ? -7.049 -3.078 -0.744 1.00 90.50 195 GLU A O 1
ATOM 1462 N N . ILE A 1 196 ? -8.554 -4.579 -0.058 1.00 90.62 196 ILE A N 1
ATOM 1463 C CA . ILE A 1 196 ? -7.736 -5.787 -0.263 1.00 90.62 196 ILE A CA 1
ATOM 1464 C C . ILE A 1 196 ? -7.203 -5.998 -1.696 1.00 90.62 196 ILE A C 1
ATOM 1466 O O . ILE A 1 196 ? -6.504 -6.974 -1.954 1.00 90.62 196 ILE A O 1
ATOM 1470 N N . THR A 1 197 ? -7.559 -5.130 -2.643 1.00 85.31 197 THR A N 1
ATOM 1471 C CA . THR A 1 197 ? -7.096 -5.163 -4.037 1.00 85.31 197 THR A CA 1
ATOM 1472 C C . THR A 1 197 ? -6.267 -3.946 -4.437 1.00 85.31 197 THR A C 1
ATOM 1474 O O . THR A 1 197 ? -5.755 -3.924 -5.550 1.00 85.31 197 THR A O 1
ATOM 1477 N N . ALA A 1 198 ? -6.100 -2.950 -3.560 1.00 73.44 198 ALA A N 1
ATOM 1478 C CA . ALA A 1 198 ? -5.475 -1.674 -3.920 1.00 73.44 198 ALA A CA 1
ATOM 1479 C C . ALA A 1 198 ? -3.983 -1.791 -4.283 1.00 73.44 198 ALA A C 1
ATOM 1481 O O . ALA A 1 198 ? -3.478 -0.982 -5.051 1.00 73.44 198 ALA A O 1
ATOM 1482 N N . ALA A 1 199 ? -3.285 -2.802 -3.758 1.00 68.25 199 ALA A N 1
ATOM 1483 C CA . ALA A 1 199 ? -1.861 -3.046 -4.004 1.00 68.25 199 ALA A CA 1
ATOM 1484 C C . ALA A 1 199 ? -1.603 -4.169 -5.034 1.00 68.25 199 ALA A C 1
ATOM 1486 O O . ALA A 1 199 ? -0.549 -4.810 -4.999 1.00 68.25 199 ALA A O 1
ATOM 1487 N N . LEU A 1 200 ? -2.582 -4.474 -5.897 1.00 69.69 200 LEU A N 1
ATOM 1488 C CA . LEU A 1 200 ? -2.524 -5.590 -6.845 1.00 69.69 200 LEU A CA 1
ATOM 1489 C C . LEU A 1 200 ? -2.590 -5.134 -8.300 1.00 69.69 200 LEU A C 1
ATOM 1491 O O . LEU A 1 200 ? -3.401 -4.288 -8.665 1.00 69.69 200 LEU A O 1
ATOM 1495 N N . ASP A 1 201 ? -1.808 -5.801 -9.151 1.00 72.31 201 ASP A N 1
ATOM 1496 C CA . ASP A 1 201 ? -1.960 -5.693 -10.601 1.00 72.31 201 ASP A CA 1
ATOM 1497 C C . ASP A 1 201 ? -3.357 -6.183 -11.043 1.00 72.31 201 ASP A C 1
ATOM 1499 O O . ASP A 1 201 ? -3.864 -7.161 -10.476 1.00 72.31 201 ASP A O 1
ATOM 1503 N N . PRO A 1 202 ? -3.962 -5.599 -12.100 1.00 67.25 202 PRO A N 1
ATOM 1504 C CA . PRO A 1 202 ? -5.326 -5.923 -12.537 1.00 67.25 202 PRO A CA 1
ATOM 1505 C C . PRO A 1 202 ? -5.603 -7.414 -12.786 1.00 67.25 202 PRO A C 1
ATOM 1507 O O . PRO A 1 202 ? -6.717 -7.885 -12.559 1.00 67.25 202 PRO A O 1
ATOM 1510 N N . GLU A 1 203 ? -4.599 -8.174 -13.232 1.00 69.69 203 GLU A N 1
ATOM 1511 C CA . GLU A 1 203 ? -4.718 -9.623 -13.448 1.00 69.69 203 GLU A CA 1
ATOM 1512 C C . GLU A 1 203 ? -4.916 -10.384 -12.123 1.00 69.69 203 GLU A C 1
ATOM 1514 O O . GLU A 1 203 ? -5.747 -11.289 -12.045 1.00 69.69 203 GLU A O 1
ATOM 1519 N N . MET A 1 204 ? -4.219 -9.976 -11.055 1.00 74.00 204 MET A N 1
ATOM 1520 C CA . MET A 1 204 ? -4.307 -10.592 -9.723 1.00 74.00 204 MET A CA 1
ATOM 1521 C C . MET A 1 204 ? -5.550 -10.153 -8.943 1.00 74.00 204 MET A C 1
ATOM 1523 O O . MET A 1 204 ? -6.051 -10.920 -8.118 1.00 74.00 204 MET A O 1
ATOM 1527 N N . VAL A 1 205 ? -6.065 -8.943 -9.205 1.00 79.94 205 VAL A N 1
ATOM 1528 C CA . VAL A 1 205 ? -7.299 -8.421 -8.589 1.00 79.94 205 VAL A CA 1
ATOM 1529 C C . VAL A 1 205 ? -8.438 -9.423 -8.749 1.00 79.94 205 VAL A C 1
ATOM 1531 O O . VAL A 1 205 ? -9.128 -9.739 -7.779 1.00 79.94 205 VAL A O 1
ATOM 1534 N N . ARG A 1 206 ? -8.609 -9.980 -9.954 1.00 83.81 206 ARG A N 1
ATOM 1535 C CA . ARG A 1 206 ? -9.722 -10.887 -10.246 1.00 83.81 206 ARG A CA 1
ATOM 1536 C C . ARG A 1 206 ? -9.694 -12.150 -9.385 1.00 83.81 206 ARG A C 1
ATOM 1538 O O . ARG A 1 206 ? -10.725 -12.513 -8.830 1.00 83.81 206 ARG A O 1
ATOM 1545 N N . GLU A 1 207 ? -8.526 -12.772 -9.236 1.00 84.81 207 GLU A N 1
ATOM 1546 C CA . GLU A 1 207 ? -8.363 -13.999 -8.444 1.00 84.81 207 GLU A CA 1
ATOM 1547 C C . GLU A 1 207 ? -8.726 -13.790 -6.969 1.00 84.81 207 GLU A C 1
ATOM 1549 O O . GLU A 1 207 ? -9.298 -14.671 -6.330 1.00 84.81 207 GLU A O 1
ATOM 1554 N N . VAL A 1 208 ? -8.398 -12.618 -6.419 1.00 91.50 208 VAL A N 1
ATOM 1555 C CA . VAL A 1 208 ? -8.736 -12.256 -5.037 1.00 91.50 208 VAL A CA 1
ATOM 1556 C C . VAL A 1 208 ? -10.230 -11.973 -4.903 1.00 91.50 208 VAL A C 1
ATOM 1558 O O . VAL A 1 208 ? -10.868 -12.480 -3.980 1.00 91.50 208 VAL A O 1
ATOM 1561 N N . LEU A 1 209 ? -10.804 -11.198 -5.826 1.00 91.69 209 LEU A N 1
ATOM 1562 C CA . LEU A 1 209 ? -12.227 -10.867 -5.793 1.00 91.69 209 LEU A CA 1
ATOM 1563 C C . LEU A 1 209 ? -13.112 -12.103 -5.975 1.00 91.69 209 LEU A C 1
ATOM 1565 O O . LEU A 1 209 ? -14.127 -12.204 -5.295 1.00 91.69 209 LEU A O 1
ATOM 1569 N N . ASP A 1 210 ? -12.726 -13.067 -6.815 1.00 90.44 210 ASP A N 1
ATOM 1570 C CA . ASP A 1 210 ? -13.486 -14.312 -6.992 1.00 90.44 210 ASP A CA 1
ATOM 1571 C C . ASP A 1 210 ? -13.575 -15.120 -5.679 1.00 90.44 210 ASP A C 1
ATOM 1573 O O . ASP A 1 210 ? -14.637 -15.666 -5.370 1.00 90.44 210 ASP A O 1
ATOM 1577 N N . VAL A 1 211 ? -12.517 -15.125 -4.852 1.00 93.94 211 VAL A N 1
ATOM 1578 C CA . VAL A 1 211 ? -12.565 -15.723 -3.502 1.00 93.94 211 VAL A CA 1
ATOM 1579 C C . VAL A 1 211 ? -13.592 -15.002 -2.629 1.00 93.94 211 VAL A C 1
ATOM 1581 O O . VAL A 1 211 ? -14.416 -15.652 -1.988 1.00 93.94 211 VAL A O 1
ATOM 1584 N N . VAL A 1 212 ? -13.595 -13.667 -2.624 1.00 95.38 212 VAL A N 1
ATOM 1585 C CA . VAL A 1 212 ? -14.542 -12.882 -1.811 1.00 95.38 212 VAL A CA 1
ATOM 1586 C C . VAL A 1 212 ? -15.985 -13.045 -2.286 1.00 95.38 212 VAL A C 1
ATOM 1588 O O . VAL A 1 212 ? -16.885 -13.174 -1.459 1.00 95.38 212 VAL A O 1
ATOM 1591 N N . ILE A 1 213 ? -16.219 -13.116 -3.598 1.00 94.25 213 ILE A N 1
ATOM 1592 C CA . ILE A 1 213 ? -17.539 -13.433 -4.163 1.00 94.25 213 ILE A CA 1
ATOM 1593 C C . ILE A 1 213 ? -18.000 -14.814 -3.684 1.00 94.25 213 ILE A C 1
ATOM 1595 O O . ILE A 1 213 ? -19.166 -14.981 -3.329 1.00 94.25 213 ILE A O 1
ATOM 1599 N N . GLY A 1 214 ? -17.101 -15.801 -3.652 1.00 93.44 214 GLY A N 1
ATOM 1600 C CA . GLY A 1 214 ? -17.409 -17.128 -3.121 1.00 93.44 214 GLY A CA 1
ATOM 1601 C C . GLY A 1 214 ? -17.819 -17.093 -1.645 1.00 93.44 214 GLY A C 1
ATOM 1602 O O . GLY A 1 214 ? -18.802 -17.732 -1.278 1.00 93.44 214 GLY A O 1
ATOM 1603 N N . LEU A 1 215 ? -17.139 -16.290 -0.819 1.00 94.81 215 LEU A N 1
ATOM 1604 C CA . LEU A 1 215 ? -17.500 -16.090 0.592 1.00 94.81 215 LEU A CA 1
ATOM 1605 C C . LEU A 1 215 ? -18.861 -15.399 0.758 1.00 94.81 215 LEU A C 1
ATOM 1607 O O . LEU A 1 215 ? -19.656 -15.817 1.598 1.00 94.81 215 LEU A O 1
ATOM 1611 N N . ALA A 1 216 ? -19.156 -14.388 -0.065 1.00 93.88 216 ALA A N 1
ATOM 1612 C CA . ALA A 1 216 ? -20.462 -13.726 -0.072 1.00 93.88 216 ALA A CA 1
ATOM 1613 C C . ALA A 1 216 ? -21.587 -14.714 -0.388 1.00 93.88 216 ALA A C 1
ATOM 1615 O O . ALA A 1 216 ? -22.573 -14.799 0.339 1.00 93.88 216 ALA A O 1
ATOM 1616 N N . ARG A 1 217 ? -21.409 -15.525 -1.437 1.00 93.25 217 ARG A N 1
ATOM 1617 C CA . ARG A 1 217 ? -22.379 -16.558 -1.833 1.00 93.25 217 ARG A CA 1
ATOM 1618 C C . ARG A 1 217 ? -22.580 -17.624 -0.761 1.00 93.25 217 ARG A C 1
ATOM 1620 O O . ARG A 1 217 ? -23.679 -18.152 -0.639 1.00 93.25 217 ARG A O 1
ATOM 1627 N N . ALA A 1 218 ? -21.542 -17.918 0.016 1.00 92.06 218 ALA A N 1
ATOM 1628 C CA . ALA A 1 218 ? -21.611 -18.843 1.140 1.00 92.06 218 ALA A CA 1
ATOM 1629 C C . ALA A 1 218 ? -22.318 -18.260 2.381 1.00 92.06 218 ALA A C 1
ATOM 1631 O O . ALA A 1 218 ? -22.463 -18.965 3.378 1.00 92.06 218 ALA A O 1
ATOM 1632 N N . GLY A 1 219 ? -22.764 -16.998 2.340 1.00 94.38 219 GLY A N 1
ATOM 1633 C CA . GLY A 1 219 ? -23.458 -16.348 3.450 1.00 94.38 219 GLY A CA 1
ATOM 1634 C C . GLY A 1 219 ? -22.524 -15.914 4.578 1.00 94.38 219 GLY A C 1
ATOM 1635 O O . GLY A 1 219 ? -22.937 -15.884 5.737 1.00 94.38 219 GLY A O 1
ATOM 1636 N N . GLN A 1 220 ? -21.262 -15.598 4.273 1.00 95.69 220 GLN A N 1
ATOM 1637 C CA . GLN A 1 220 ? -20.366 -14.975 5.245 1.00 95.69 220 GLN A CA 1
ATOM 1638 C C . GLN A 1 220 ? -20.830 -13.538 5.529 1.00 95.69 220 GLN A C 1
ATOM 1640 O O . GLN A 1 220 ? -21.023 -12.752 4.604 1.00 95.69 220 GLN A O 1
ATOM 1645 N N . THR A 1 221 ? -20.952 -13.160 6.805 1.00 98.19 221 THR A N 1
ATOM 1646 C CA . THR A 1 221 ? -21.175 -11.754 7.181 1.00 98.19 221 THR A CA 1
ATOM 1647 C C . THR A 1 221 ? -19.910 -10.944 6.901 1.00 98.19 221 THR A C 1
ATOM 1649 O O . THR A 1 221 ? -18.843 -11.270 7.441 1.00 98.19 221 THR A O 1
ATOM 1652 N N . MET A 1 222 ? -20.006 -9.885 6.092 1.00 98.19 222 MET A N 1
ATOM 1653 C CA . MET A 1 222 ? -18.834 -9.111 5.666 1.00 98.19 222 MET A CA 1
ATOM 1654 C C . MET A 1 222 ? -19.058 -7.601 5.691 1.00 98.19 222 MET A C 1
ATOM 1656 O O . MET A 1 222 ? -20.134 -7.117 5.348 1.00 98.19 222 MET A O 1
ATOM 1660 N N . ILE A 1 223 ? -17.999 -6.858 6.027 1.00 98.62 223 ILE A N 1
ATOM 1661 C CA . ILE A 1 223 ? -17.894 -5.419 5.766 1.00 98.62 223 ILE A CA 1
ATOM 1662 C C . ILE A 1 223 ? -16.710 -5.191 4.838 1.00 98.62 223 ILE A C 1
ATOM 1664 O O . ILE A 1 223 ? -15.580 -5.552 5.172 1.00 98.62 223 ILE A O 1
ATOM 1668 N N . ILE A 1 224 ? -16.966 -4.594 3.679 1.00 98.25 224 ILE A N 1
ATOM 1669 C CA . ILE A 1 224 ? -15.977 -4.444 2.612 1.00 98.25 224 ILE A CA 1
ATOM 1670 C C . ILE A 1 224 ? -15.779 -2.968 2.300 1.00 98.25 224 ILE A C 1
ATOM 1672 O O . ILE A 1 224 ? -16.705 -2.293 1.865 1.00 98.25 224 ILE A O 1
ATOM 1676 N N . VAL A 1 225 ? -14.557 -2.476 2.456 1.00 97.50 225 VAL A N 1
ATOM 1677 C CA . VAL A 1 225 ? -14.134 -1.182 1.921 1.00 97.50 225 VAL A CA 1
ATOM 1678 C C . VAL A 1 225 ? -13.446 -1.422 0.583 1.00 97.50 225 VAL A C 1
ATOM 1680 O O . VAL A 1 225 ? -12.509 -2.216 0.493 1.00 97.50 225 VAL A O 1
ATOM 1683 N N . THR A 1 226 ? -13.917 -0.762 -0.475 1.00 91.69 226 THR A N 1
ATOM 1684 C CA . THR A 1 226 ? -13.352 -0.933 -1.819 1.00 91.69 226 THR A CA 1
ATOM 1685 C C . THR A 1 226 ? -13.574 0.284 -2.715 1.00 91.69 226 THR A C 1
ATOM 1687 O O . THR A 1 226 ? -14.544 1.029 -2.559 1.00 91.69 226 THR A O 1
ATOM 1690 N N . HIS A 1 227 ? -12.684 0.438 -3.694 1.00 86.94 227 HIS A N 1
ATOM 1691 C CA . HIS A 1 227 ? -12.817 1.368 -4.815 1.00 86.94 227 HIS A CA 1
ATOM 1692 C C . HIS A 1 227 ? -13.297 0.680 -6.111 1.00 86.94 227 HIS A C 1
ATOM 1694 O O . HIS A 1 227 ? -13.589 1.349 -7.102 1.00 86.94 227 HIS A O 1
ATOM 1700 N N . GLU A 1 228 ? -13.470 -0.644 -6.100 1.00 88.25 228 GLU A N 1
ATOM 1701 C CA . GLU A 1 228 ? -13.922 -1.434 -7.248 1.00 88.25 228 GLU A CA 1
ATOM 1702 C C . GLU A 1 228 ? -15.455 -1.403 -7.377 1.00 88.25 228 GLU A C 1
ATOM 1704 O O . GLU A 1 228 ? -16.155 -2.328 -6.964 1.00 88.25 228 GLU A O 1
ATOM 1709 N N . MET A 1 229 ? -16.010 -0.335 -7.962 1.00 89.12 229 MET A N 1
ATOM 1710 C CA . MET A 1 229 ? -17.468 -0.095 -7.984 1.00 89.12 229 MET A CA 1
ATOM 1711 C C . MET A 1 229 ? -18.283 -1.219 -8.643 1.00 89.12 229 MET A C 1
ATOM 1713 O O . MET A 1 229 ? -19.386 -1.533 -8.202 1.00 89.12 229 MET A O 1
ATOM 1717 N N . ARG A 1 230 ? -17.741 -1.877 -9.676 1.00 89.19 230 ARG A N 1
ATOM 1718 C CA . ARG A 1 230 ? -18.411 -3.025 -10.318 1.00 89.19 230 ARG A CA 1
ATOM 1719 C C . ARG A 1 230 ? -18.481 -4.241 -9.401 1.00 89.19 230 ARG A C 1
ATOM 1721 O O . ARG A 1 230 ? -19.473 -4.959 -9.422 1.00 89.19 230 ARG A O 1
ATOM 1728 N N . PHE A 1 231 ? -17.432 -4.468 -8.618 1.00 92.44 231 PHE A N 1
ATOM 1729 C CA . PHE A 1 231 ? -17.399 -5.535 -7.627 1.00 92.44 231 PHE A CA 1
ATOM 1730 C C . PHE A 1 231 ? -18.324 -5.211 -6.452 1.00 92.44 231 PHE A C 1
ATOM 1732 O O . PHE A 1 231 ? -19.135 -6.056 -6.088 1.00 92.44 231 PHE A O 1
ATOM 1739 N N . ALA A 1 232 ? -18.283 -3.974 -5.943 1.00 93.75 232 ALA A N 1
ATOM 1740 C CA . ALA A 1 232 ? -19.211 -3.485 -4.925 1.00 93.75 232 ALA A CA 1
ATOM 1741 C C . ALA A 1 232 ? -20.670 -3.734 -5.332 1.00 93.75 232 ALA A C 1
ATOM 1743 O O . ALA A 1 232 ? -21.418 -4.361 -4.587 1.00 93.75 232 ALA A O 1
ATOM 1744 N N . ARG A 1 233 ? -21.045 -3.342 -6.555 1.00 93.88 233 ARG A N 1
ATOM 1745 C CA . ARG A 1 233 ? -22.380 -3.587 -7.118 1.00 93.88 233 ARG A CA 1
ATOM 1746 C C . ARG A 1 233 ? -22.755 -5.067 -7.195 1.00 93.88 233 ARG A C 1
ATOM 1748 O O . ARG A 1 233 ? -23.916 -5.403 -7.023 1.00 93.88 233 ARG A O 1
ATOM 1755 N N . ALA A 1 234 ? -21.791 -5.942 -7.470 1.00 91.38 234 ALA A N 1
ATOM 1756 C CA . ALA A 1 234 ? -22.042 -7.369 -7.648 1.00 91.38 234 ALA A CA 1
ATOM 1757 C C . ALA A 1 234 ? -22.177 -8.153 -6.331 1.00 91.38 234 ALA A C 1
ATOM 1759 O O . ALA A 1 234 ? -22.705 -9.264 -6.358 1.00 91.38 234 ALA A O 1
ATOM 1760 N N . VAL A 1 235 ? -21.654 -7.626 -5.217 1.00 95.44 235 VAL A N 1
ATOM 1761 C CA . VAL A 1 235 ? -21.528 -8.368 -3.950 1.00 95.44 235 VAL A CA 1
ATOM 1762 C C . VAL A 1 235 ? -22.288 -7.742 -2.783 1.00 95.44 235 VAL A C 1
ATOM 1764 O O . VAL A 1 235 ? -22.569 -8.443 -1.818 1.00 95.44 235 VAL A O 1
ATOM 1767 N N . ALA A 1 236 ? -22.579 -6.440 -2.834 1.00 97.06 236 ALA A N 1
ATOM 1768 C CA . ALA A 1 236 ? -23.251 -5.749 -1.744 1.00 97.06 236 ALA A CA 1
ATOM 1769 C C . ALA A 1 236 ? -24.684 -6.259 -1.557 1.00 97.06 236 ALA A C 1
ATOM 1771 O O . ALA A 1 236 ? -25.407 -6.465 -2.529 1.00 97.06 236 ALA A O 1
ATOM 1772 N N . ASP A 1 237 ? -25.101 -6.369 -0.301 1.00 97.50 237 ASP A N 1
ATOM 1773 C CA . ASP A 1 237 ? -26.507 -6.325 0.099 1.00 97.50 237 ASP A CA 1
ATOM 1774 C C . ASP A 1 237 ? -26.896 -4.910 0.539 1.00 97.50 237 ASP A C 1
ATOM 1776 O O . ASP A 1 237 ? -28.019 -4.468 0.322 1.00 97.50 237 ASP A O 1
ATOM 1780 N N . GLU A 1 238 ? -25.950 -4.192 1.144 1.00 97.62 238 GLU A N 1
ATOM 1781 C CA . GLU A 1 238 ? -26.111 -2.817 1.604 1.00 97.62 238 GLU A CA 1
ATOM 1782 C C . GLU A 1 238 ? -24.876 -1.994 1.225 1.00 97.62 238 GLU A C 1
ATOM 1784 O O . GLU A 1 238 ? -23.756 -2.515 1.192 1.00 97.62 238 GLU A O 1
ATOM 1789 N N . ILE A 1 239 ? -25.063 -0.702 0.949 1.00 98.25 239 ILE A N 1
ATOM 1790 C CA . ILE A 1 239 ? -23.980 0.231 0.623 1.00 98.25 239 ILE A CA 1
ATOM 1791 C C . ILE A 1 239 ? -24.068 1.473 1.500 1.00 98.25 239 ILE A C 1
ATOM 1793 O O . ILE A 1 239 ? -25.112 2.117 1.579 1.00 98.25 239 ILE A O 1
ATOM 1797 N N . ILE A 1 240 ? -22.942 1.841 2.105 1.00 98.25 240 ILE A N 1
ATOM 1798 C CA . ILE A 1 240 ? -22.745 3.112 2.799 1.00 98.25 240 ILE A CA 1
ATOM 1799 C C . ILE A 1 240 ? -21.757 3.968 2.013 1.00 98.25 240 ILE A C 1
ATOM 1801 O O . ILE A 1 240 ? -20.640 3.535 1.727 1.00 98.25 240 ILE A O 1
ATOM 1805 N N . LEU A 1 241 ? -22.138 5.213 1.729 1.00 97.81 241 LEU A N 1
ATOM 1806 C CA . LEU A 1 241 ? -21.215 6.269 1.331 1.00 97.81 241 LEU A CA 1
ATOM 1807 C C . LEU A 1 241 ? -20.758 7.031 2.577 1.00 97.81 241 LEU A C 1
ATOM 1809 O O . LEU A 1 241 ? -21.541 7.758 3.190 1.00 97.81 241 LEU A O 1
ATOM 1813 N N . LEU A 1 242 ? -19.483 6.879 2.927 1.00 97.25 242 LEU A N 1
ATOM 1814 C CA . LEU A 1 242 ? -18.846 7.575 4.040 1.00 97.25 242 LEU A CA 1
ATOM 1815 C C . LEU A 1 242 ? -18.037 8.775 3.534 1.00 97.25 242 LEU A C 1
ATOM 1817 O O . LEU A 1 242 ? -17.149 8.625 2.686 1.00 97.25 242 LEU A O 1
ATOM 1821 N N . GLU A 1 243 ? -18.279 9.949 4.108 1.00 91.94 243 GLU A N 1
ATOM 1822 C CA . GLU A 1 243 ? -17.546 11.176 3.801 1.00 91.94 243 GLU A CA 1
ATOM 1823 C C . GLU A 1 243 ? -17.386 12.059 5.031 1.00 91.94 243 GLU A C 1
ATOM 1825 O O . GLU A 1 243 ? -18.319 12.214 5.810 1.00 91.94 243 GLU A O 1
ATOM 1830 N N . ASP A 1 244 ? -16.186 12.622 5.203 1.00 89.12 244 ASP A N 1
ATOM 1831 C CA . ASP A 1 244 ? -15.848 13.493 6.334 1.00 89.12 244 ASP A CA 1
ATOM 1832 C C . ASP A 1 244 ? -16.256 12.929 7.707 1.00 89.12 244 ASP A C 1
ATOM 1834 O O . ASP A 1 244 ? -16.605 13.668 8.621 1.00 89.12 244 ASP A O 1
ATOM 1838 N N . GLY A 1 245 ? -16.187 11.602 7.856 1.00 92.50 245 GLY A N 1
ATOM 1839 C CA . GLY A 1 245 ? -16.534 10.904 9.090 1.00 92.50 245 GLY A CA 1
ATOM 1840 C C . GLY A 1 245 ? -18.023 10.664 9.318 1.00 92.50 245 GLY A C 1
ATOM 1841 O O . GLY A 1 245 ? -18.368 10.120 10.365 1.00 92.50 245 GLY A O 1
ATOM 1842 N N . HIS A 1 246 ? -18.885 10.992 8.353 1.00 96.69 246 HIS A N 1
ATOM 1843 C CA . HIS A 1 246 ? -20.331 10.798 8.421 1.00 96.69 246 HIS A CA 1
ATOM 1844 C C . HIS A 1 246 ? -20.838 9.860 7.323 1.00 96.69 246 HIS A C 1
ATOM 1846 O O . HIS A 1 246 ? -20.291 9.798 6.219 1.00 96.69 246 HIS A O 1
ATOM 1852 N N . ILE A 1 247 ? -21.931 9.151 7.613 1.00 97.81 247 ILE A N 1
ATOM 1853 C CA . ILE A 1 247 ? -22.699 8.429 6.595 1.00 97.81 247 ILE A CA 1
ATOM 1854 C C . ILE A 1 247 ? -23.513 9.462 5.816 1.00 97.81 247 ILE A C 1
ATOM 1856 O O . ILE A 1 247 ? -24.434 10.069 6.356 1.00 97.81 247 ILE A O 1
ATOM 1860 N N . VAL A 1 248 ? -23.161 9.664 4.550 1.00 97.12 248 VAL A N 1
ATOM 1861 C CA . VAL A 1 248 ? -23.875 10.574 3.646 1.00 97.12 248 VAL A CA 1
ATOM 1862 C C . VAL A 1 248 ? -25.096 9.894 3.046 1.00 97.12 248 VAL A C 1
ATOM 1864 O O . VAL A 1 248 ? -26.141 10.517 2.896 1.00 97.12 248 VAL A O 1
ATOM 1867 N N . GLU A 1 249 ? -24.962 8.616 2.704 1.00 97.56 249 GLU A N 1
ATOM 1868 C CA . GLU A 1 249 ? -26.040 7.799 2.158 1.00 97.56 249 GLU A CA 1
ATOM 1869 C C . GLU A 1 249 ? -25.862 6.359 2.634 1.00 97.56 249 GLU A C 1
ATOM 1871 O O . GLU A 1 249 ? -24.743 5.842 2.644 1.00 97.56 249 GLU A O 1
ATOM 1876 N N . HIS A 1 250 ? -26.959 5.717 3.026 1.00 97.50 250 HIS A N 1
ATOM 1877 C CA . HIS A 1 250 ? -27.017 4.294 3.350 1.00 97.50 250 HIS A CA 1
ATOM 1878 C C . HIS A 1 250 ? -28.179 3.694 2.569 1.00 97.50 250 HIS A C 1
ATOM 1880 O O . HIS A 1 250 ? -29.331 4.059 2.792 1.00 97.50 250 HIS A O 1
ATOM 1886 N N . SER A 1 251 ? -27.866 2.804 1.633 1.00 96.44 251 SER A N 1
ATOM 1887 C CA . SER A 1 251 ? -28.850 2.105 0.815 1.00 96.44 251 SER A CA 1
ATOM 1888 C C . SER A 1 251 ? -28.861 0.618 1.144 1.00 96.44 251 SER A C 1
ATOM 1890 O O . SER A 1 251 ? -27.814 -0.026 1.154 1.00 96.44 251 SER A O 1
ATOM 1892 N N . ASN A 1 252 ? -30.055 0.066 1.345 1.00 95.19 252 ASN A N 1
ATOM 1893 C CA . ASN A 1 252 ? -30.315 -1.376 1.382 1.00 95.19 252 ASN A CA 1
ATOM 1894 C C . ASN A 1 252 ? -30.673 -1.954 -0.002 1.00 95.19 252 ASN A C 1
ATOM 1896 O O . ASN A 1 252 ? -31.010 -3.129 -0.119 1.00 95.19 252 ASN A O 1
ATOM 1900 N N . ASP A 1 253 ? -30.624 -1.113 -1.038 1.00 94.88 253 ASP A N 1
ATOM 1901 C CA . ASP A 1 253 ? -30.749 -1.481 -2.443 1.00 94.88 253 ASP A CA 1
ATOM 1902 C C . ASP A 1 253 ? -29.491 -0.986 -3.190 1.00 94.88 253 ASP A C 1
ATOM 1904 O O . ASP A 1 253 ? -29.396 0.189 -3.578 1.00 94.88 253 ASP A O 1
ATOM 1908 N N . PRO A 1 254 ? -28.475 -1.852 -3.350 1.00 93.75 254 PRO A N 1
ATOM 1909 C CA . PRO A 1 254 ? -27.233 -1.521 -4.041 1.00 93.75 254 PRO A CA 1
ATOM 1910 C C . PRO A 1 254 ? -27.461 -1.059 -5.479 1.00 93.75 254 PRO A C 1
ATOM 1912 O O . PRO A 1 254 ? -26.809 -0.124 -5.939 1.00 93.75 254 PRO A O 1
ATOM 1915 N N . GLU A 1 255 ? -28.405 -1.677 -6.191 1.00 94.19 255 GLU A N 1
ATOM 1916 C CA . GLU A 1 255 ? -28.723 -1.308 -7.570 1.00 94.19 255 GLU A CA 1
ATOM 1917 C C . GLU A 1 255 ? -29.258 0.118 -7.639 1.00 94.19 255 GLU A C 1
ATOM 1919 O O . GLU A 1 255 ? -28.810 0.909 -8.479 1.00 94.19 255 GLU A O 1
ATOM 1924 N N . ARG A 1 256 ? -30.136 0.487 -6.703 1.00 94.38 256 ARG A N 1
ATOM 1925 C CA . ARG A 1 256 ? -30.625 1.859 -6.574 1.00 94.38 256 ARG A CA 1
ATOM 1926 C C . ARG A 1 256 ? -29.514 2.844 -6.223 1.00 94.38 256 ARG A C 1
ATOM 1928 O O . ARG A 1 256 ? -29.473 3.903 -6.832 1.00 94.38 256 ARG A O 1
ATOM 1935 N N . PHE A 1 257 ? -28.570 2.496 -5.344 1.00 96.19 257 PHE A N 1
ATOM 1936 C CA . PHE A 1 257 ? -27.416 3.363 -5.056 1.00 96.19 257 PHE A CA 1
ATOM 1937 C C . PHE A 1 257 ? -26.628 3.705 -6.330 1.00 96.19 257 PHE A C 1
ATOM 1939 O O . PHE A 1 257 ? -26.263 4.858 -6.528 1.00 96.19 257 PHE A O 1
ATOM 1946 N N . PHE A 1 258 ? -26.399 2.735 -7.225 1.00 94.06 258 PHE A N 1
ATOM 1947 C CA . PHE A 1 258 ? -25.639 2.964 -8.462 1.00 94.06 258 PHE A CA 1
ATOM 1948 C C . PHE A 1 258 ? -26.431 3.636 -9.588 1.00 94.06 258 PHE A C 1
ATOM 1950 O O . PHE A 1 258 ? -25.829 4.304 -10.427 1.00 94.06 258 PHE A O 1
ATOM 1957 N N . THR A 1 259 ? -27.745 3.426 -9.657 1.00 93.56 259 THR A N 1
ATOM 1958 C CA . THR A 1 259 ? -28.583 3.901 -10.773 1.00 93.56 259 THR A CA 1
ATOM 1959 C C . THR A 1 259 ? -29.343 5.181 -10.442 1.00 93.56 259 THR A C 1
ATOM 1961 O O . THR A 1 259 ? -29.415 6.091 -11.268 1.00 93.56 259 THR A O 1
ATOM 1964 N N . GLU A 1 260 ? -29.866 5.278 -9.223 1.00 94.12 260 GLU A N 1
ATOM 1965 C CA . GLU A 1 260 ? -30.693 6.375 -8.723 1.00 94.12 260 GLU A CA 1
ATOM 1966 C C . GLU A 1 260 ? -30.311 6.749 -7.274 1.00 94.12 260 GLU A C 1
ATOM 1968 O O . GLU A 1 260 ? -31.156 6.687 -6.374 1.00 94.12 260 GLU A O 1
ATOM 1973 N N . PRO A 1 261 ? -29.046 7.155 -7.025 1.00 93.81 261 PRO A N 1
ATOM 1974 C CA . PRO A 1 261 ? -28.599 7.582 -5.699 1.00 93.81 261 PRO A CA 1
ATOM 1975 C C . PRO A 1 261 ? -29.472 8.716 -5.146 1.00 93.81 261 PRO A C 1
ATOM 1977 O O . PRO A 1 261 ? -29.831 9.671 -5.863 1.00 93.81 261 PRO A O 1
ATOM 1980 N N . GLU A 1 262 ? -29.797 8.627 -3.858 1.00 94.00 262 GLU A N 1
ATOM 1981 C CA . GLU A 1 262 ? -30.736 9.542 -3.200 1.00 94.00 262 GLU A CA 1
ATOM 1982 C C . GLU A 1 262 ? -30.125 10.933 -3.018 1.00 94.00 262 GLU A C 1
ATOM 1984 O O . GLU A 1 262 ? -30.793 11.953 -3.229 1.00 94.00 262 GLU A O 1
ATOM 1989 N N . THR A 1 263 ? -28.832 10.988 -2.703 1.00 95.06 263 THR A N 1
ATOM 1990 C CA . THR A 1 263 ? -28.118 12.230 -2.420 1.00 95.06 263 THR A CA 1
ATOM 1991 C C . THR A 1 263 ? -27.384 12.777 -3.641 1.00 95.06 263 THR A C 1
ATOM 1993 O O . THR A 1 263 ? -26.779 12.062 -4.446 1.00 95.06 263 THR A O 1
ATOM 1996 N N . ASP A 1 264 ? -27.337 14.108 -3.748 1.00 92.94 264 ASP A N 1
ATOM 1997 C CA . ASP A 1 264 ? -26.505 14.776 -4.755 1.00 92.94 264 ASP A CA 1
ATOM 1998 C C . ASP A 1 264 ? -25.023 14.439 -4.598 1.00 92.94 264 ASP A C 1
ATOM 2000 O O . ASP A 1 264 ? -24.256 14.489 -5.566 1.00 92.94 264 ASP A O 1
ATOM 2004 N N . ARG A 1 265 ? -24.594 14.115 -3.376 1.00 91.75 265 ARG A N 1
ATOM 2005 C CA . ARG A 1 265 ? -23.206 13.765 -3.126 1.00 91.75 265 ARG A CA 1
ATOM 2006 C C . ARG A 1 265 ? -22.865 12.380 -3.662 1.00 91.75 265 ARG A C 1
ATOM 2008 O O . ARG A 1 265 ? -21.843 12.277 -4.342 1.00 91.75 265 ARG A O 1
ATOM 2015 N N . ALA A 1 266 ? -23.722 11.379 -3.458 1.00 92.06 266 ALA A N 1
ATOM 2016 C CA . ALA A 1 266 ? -23.558 10.060 -4.063 1.00 92.06 266 ALA A CA 1
ATOM 2017 C C . ALA A 1 266 ? -23.584 10.127 -5.596 1.00 92.06 266 ALA A C 1
ATOM 2019 O O . ALA A 1 266 ? -22.696 9.562 -6.232 1.00 92.06 266 ALA A O 1
ATOM 2020 N N . ARG A 1 267 ? -24.471 10.938 -6.202 1.00 92.69 267 ARG A N 1
ATOM 2021 C CA . ARG A 1 267 ? -24.436 11.222 -7.658 1.00 92.69 267 ARG A CA 1
ATOM 2022 C C . ARG A 1 267 ? -23.071 11.722 -8.114 1.00 92.69 267 ARG A C 1
ATOM 2024 O O . ARG A 1 267 ? -22.519 11.229 -9.093 1.00 92.69 267 ARG A O 1
ATOM 2031 N N . ARG A 1 268 ? -22.522 12.725 -7.419 1.00 88.75 268 ARG A N 1
ATOM 2032 C CA . ARG A 1 268 ? -21.204 13.285 -7.755 1.00 88.75 268 ARG A CA 1
ATOM 2033 C C . ARG A 1 268 ? -20.081 12.274 -7.554 1.00 88.75 268 ARG A C 1
ATOM 2035 O O . ARG A 1 268 ? -19.159 12.267 -8.355 1.00 88.75 268 ARG A O 1
ATOM 2042 N N . PHE A 1 269 ? -20.150 11.465 -6.499 1.00 87.00 269 PHE A N 1
ATOM 2043 C CA . PHE A 1 269 ? -19.170 10.419 -6.221 1.00 87.00 269 PHE A CA 1
ATOM 2044 C C . PHE A 1 269 ? -19.176 9.346 -7.314 1.00 87.00 269 PHE A C 1
ATOM 2046 O O . PHE A 1 269 ? -18.131 9.035 -7.860 1.00 87.00 269 PHE A O 1
ATOM 2053 N N . LEU A 1 270 ? -20.338 8.836 -7.717 1.00 87.25 270 LEU A N 1
ATOM 2054 C CA . LEU A 1 270 ? -20.417 7.805 -8.757 1.00 87.25 270 LEU A CA 1
ATOM 2055 C C . LEU A 1 270 ? -19.948 8.303 -10.127 1.00 87.25 270 LEU A C 1
ATOM 2057 O O . LEU A 1 270 ? -19.235 7.587 -10.828 1.00 87.25 270 LEU A O 1
ATOM 2061 N N . ARG A 1 271 ? -20.237 9.567 -10.461 1.00 85.50 271 ARG A N 1
ATOM 2062 C CA . ARG A 1 271 ? -19.745 10.202 -11.692 1.00 85.50 271 ARG A CA 1
ATOM 2063 C C . ARG A 1 271 ? -18.222 10.237 -11.805 1.00 85.50 271 ARG A C 1
ATOM 2065 O O . ARG A 1 271 ? -17.726 10.313 -12.922 1.00 85.50 271 ARG A O 1
ATOM 2072 N N . THR A 1 272 ? -17.460 10.169 -10.706 1.00 80.44 272 THR A N 1
ATOM 2073 C CA . THR A 1 272 ? -15.987 10.118 -10.806 1.00 80.44 272 THR A CA 1
ATOM 2074 C C . THR A 1 272 ? -15.472 8.794 -11.369 1.00 80.44 272 THR A C 1
ATOM 2076 O O . THR A 1 272 ? -14.309 8.721 -11.750 1.00 80.44 272 THR A O 1
ATOM 2079 N N . PHE A 1 273 ? -16.314 7.758 -11.427 1.00 76.94 273 PHE A N 1
ATOM 2080 C CA . PHE A 1 273 ? -15.984 6.439 -11.978 1.00 76.94 273 PHE A CA 1
ATOM 2081 C C . PHE A 1 273 ? -16.590 6.207 -13.372 1.00 76.94 273 PHE A C 1
ATOM 2083 O O . PHE A 1 273 ? -16.360 5.161 -13.984 1.00 76.94 273 PHE A O 1
ATOM 2090 N N . GLU A 1 274 ? -17.365 7.166 -13.883 1.00 76.38 274 GLU A N 1
ATOM 2091 C CA . GLU A 1 274 ? -17.943 7.126 -15.222 1.00 76.38 274 GLU A CA 1
ATOM 2092 C C . GLU A 1 274 ? -17.024 7.849 -16.207 1.00 76.38 274 GLU A C 1
ATOM 2094 O O . GLU A 1 274 ? -16.703 9.025 -16.051 1.00 76.38 274 GLU A O 1
ATOM 2099 N N . PHE A 1 275 ? -16.613 7.142 -17.258 1.00 69.19 275 PHE A N 1
ATOM 2100 C CA . PHE A 1 275 ? -15.802 7.709 -18.329 1.00 69.19 275 PHE A CA 1
ATOM 2101 C C . PHE A 1 275 ? -16.639 7.798 -19.601 1.00 69.19 275 PHE A C 1
ATOM 2103 O O . PHE A 1 275 ? -17.018 6.779 -20.185 1.00 69.19 275 PHE A O 1
ATOM 2110 N N . GLU A 1 276 ? -16.917 9.017 -20.057 1.00 65.75 276 GLU A N 1
ATOM 2111 C CA . GLU A 1 276 ? -17.542 9.226 -21.359 1.00 65.75 276 GLU A CA 1
ATOM 2112 C C . GLU A 1 276 ? -16.517 9.032 -22.480 1.00 65.75 276 GLU A C 1
ATOM 2114 O O . GLU A 1 276 ? -15.385 9.524 -22.436 1.00 65.75 276 GLU A O 1
ATOM 2119 N N . ARG A 1 277 ? -16.923 8.320 -23.534 1.00 56.97 277 ARG A N 1
ATOM 2120 C CA . ARG A 1 277 ? -16.096 8.155 -24.728 1.00 56.97 277 ARG A CA 1
ATOM 2121 C C . ARG A 1 277 ? -15.936 9.509 -25.419 1.00 56.97 277 ARG A C 1
ATOM 2123 O O . ARG A 1 277 ? -16.904 10.048 -25.951 1.00 56.97 277 ARG A O 1
ATOM 2130 N N . ALA A 1 278 ? -14.705 10.014 -25.490 1.00 58.50 278 ALA A N 1
ATOM 2131 C CA . ALA A 1 278 ? -14.410 11.236 -26.228 1.00 58.50 278 ALA A CA 1
ATOM 2132 C C . ALA A 1 278 ? -14.824 11.093 -27.714 1.00 58.50 278 ALA A C 1
ATOM 2134 O O . ALA A 1 278 ? -14.420 10.130 -28.381 1.00 58.50 278 ALA A O 1
ATOM 2135 N N . PRO A 1 279 ? -15.620 12.023 -28.271 1.00 54.62 279 PRO A N 1
ATOM 2136 C CA . PRO A 1 279 ? -16.011 11.969 -29.674 1.00 54.62 279 PRO A CA 1
ATOM 2137 C C . PRO A 1 279 ? -14.808 12.275 -30.580 1.00 54.62 279 PRO A C 1
ATOM 2139 O O . PRO A 1 279 ? -14.338 13.409 -30.663 1.00 54.62 279 PRO A O 1
ATOM 2142 N N . HIS A 1 280 ? -14.320 11.268 -31.309 1.00 57.09 280 HIS A N 1
ATOM 2143 C CA . HIS A 1 280 ? -13.156 11.404 -32.197 1.00 57.09 280 HIS A CA 1
ATOM 2144 C C . HIS A 1 280 ? -13.433 12.166 -33.514 1.00 57.09 280 HIS A C 1
ATOM 2146 O O . HIS A 1 280 ? -12.483 12.577 -34.185 1.00 57.09 280 HIS A O 1
ATOM 2152 N N . ASP A 1 281 ? -14.698 12.417 -33.875 1.00 54.66 281 ASP A N 1
ATOM 2153 C CA . ASP A 1 281 ? -15.061 12.878 -35.227 1.00 54.66 281 ASP A CA 1
ATOM 2154 C C . ASP A 1 281 ? -15.242 14.396 -35.409 1.00 54.66 281 ASP A C 1
ATOM 2156 O O . ASP A 1 281 ? -15.217 14.882 -36.541 1.00 54.66 281 ASP A O 1
ATOM 2160 N N . GLN A 1 282 ? -15.358 15.200 -34.345 1.00 47.12 282 GLN A N 1
ATOM 2161 C CA . GLN A 1 282 ? -15.624 16.644 -34.505 1.00 47.12 282 GLN A CA 1
ATOM 2162 C C . GLN A 1 282 ? -14.392 17.558 -34.396 1.00 47.12 282 GLN A C 1
ATOM 2164 O O . GLN A 1 282 ? -14.418 18.680 -34.908 1.00 47.12 282 GLN A O 1
ATOM 2169 N N . GLN A 1 283 ? -13.275 17.096 -33.825 1.00 42.84 283 GLN A N 1
ATOM 2170 C CA . GLN A 1 283 ? -12.094 17.948 -33.603 1.00 42.84 283 GLN A CA 1
ATOM 2171 C C . GLN A 1 283 ? -11.092 17.974 -34.768 1.00 42.84 283 GLN A C 1
ATOM 2173 O O . GLN A 1 283 ? -10.372 18.962 -34.933 1.00 42.84 283 GLN A O 1
ATOM 2178 N N . ARG A 1 284 ? -11.104 16.975 -35.663 1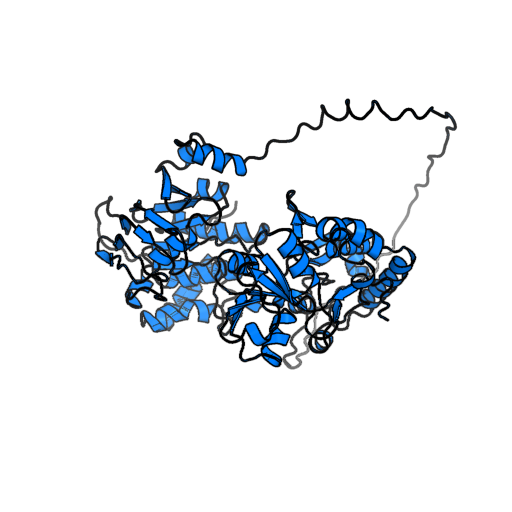.00 48.06 284 ARG A N 1
ATOM 2179 C CA . ARG A 1 284 ? -10.214 16.955 -36.844 1.00 48.06 284 ARG A CA 1
ATOM 2180 C C . ARG A 1 284 ? -10.529 18.051 -37.871 1.00 48.06 284 ARG A C 1
ATOM 2182 O O . ARG A 1 284 ? -9.636 18.486 -38.591 1.00 48.06 284 ARG A O 1
ATOM 2189 N N . ARG A 1 285 ? -11.766 18.561 -37.916 1.00 45.22 285 ARG A N 1
ATOM 2190 C CA . ARG A 1 285 ? -12.150 19.651 -38.837 1.00 45.22 285 ARG A CA 1
ATOM 2191 C C . ARG A 1 285 ? -11.709 21.042 -38.376 1.00 45.22 285 ARG A C 1
ATOM 2193 O O . ARG A 1 285 ? -11.563 21.923 -39.215 1.00 45.22 285 ARG A O 1
ATOM 2200 N N . ARG A 1 286 ? -11.461 21.250 -37.078 1.00 42.16 286 ARG A N 1
ATOM 2201 C CA . ARG A 1 286 ? -11.036 22.559 -36.545 1.00 42.16 286 ARG A CA 1
ATOM 2202 C C . ARG A 1 286 ? -9.521 22.770 -36.553 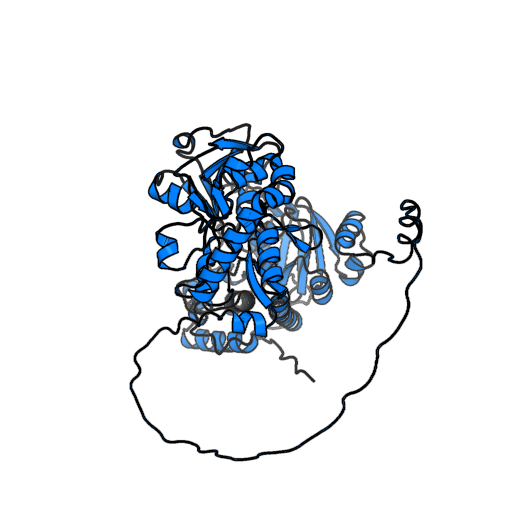1.00 42.16 286 ARG A C 1
ATOM 2204 O O . ARG A 1 286 ? -9.092 23.913 -36.653 1.00 42.16 286 ARG A O 1
ATOM 2211 N N . TYR A 1 287 ? -8.718 21.704 -36.529 1.00 38.44 287 TYR A N 1
ATOM 2212 C CA . TYR A 1 287 ? -7.252 21.826 -36.513 1.00 38.44 287 TYR A CA 1
ATOM 2213 C C . TYR A 1 287 ? -6.604 21.944 -37.906 1.00 38.44 287 TYR A C 1
ATOM 2215 O O . TYR A 1 287 ? -5.468 22.392 -38.022 1.00 38.44 287 TYR A O 1
ATOM 2223 N N . ASN A 1 288 ? -7.339 21.639 -38.982 1.00 35.12 288 ASN A N 1
ATOM 2224 C CA . ASN A 1 288 ? -6.827 21.701 -40.358 1.00 35.12 288 ASN A CA 1
ATOM 2225 C C . ASN A 1 288 ? -6.895 23.093 -41.020 1.00 35.12 288 ASN A C 1
ATOM 2227 O O . ASN A 1 288 ? -6.661 23.201 -42.221 1.00 35.12 288 ASN A O 1
ATOM 2231 N N . MET A 1 289 ? -7.197 24.168 -40.278 1.00 38.97 289 MET A N 1
ATOM 2232 C CA . MET A 1 289 ? -7.327 25.520 -40.851 1.00 38.97 289 MET A CA 1
ATOM 2233 C C . MET A 1 289 ? -6.121 26.451 -40.623 1.00 38.97 289 MET A C 1
ATOM 2235 O O . MET A 1 289 ? -6.215 27.643 -40.903 1.00 38.97 289 MET A O 1
ATOM 2239 N N . LYS A 1 290 ? -4.974 25.946 -40.145 1.00 36.94 290 LYS A N 1
ATOM 2240 C CA . LYS A 1 290 ? -3.756 26.762 -39.958 1.00 36.94 290 LYS A CA 1
ATOM 2241 C C . LYS A 1 290 ? -2.450 26.043 -40.309 1.00 36.94 290 LYS A C 1
ATOM 2243 O O . LYS A 1 290 ? -1.494 26.141 -39.566 1.00 36.94 290 LYS A O 1
ATOM 2248 N N . PHE A 1 291 ? -2.363 25.376 -41.455 1.00 33.97 291 PHE A N 1
ATOM 2249 C CA . PHE A 1 291 ? -1.059 25.126 -42.085 1.00 33.97 291 PHE A CA 1
ATOM 2250 C C . PHE A 1 291 ? -1.207 25.229 -43.600 1.00 33.97 291 PHE A C 1
ATOM 2252 O O . PHE A 1 291 ? -1.562 24.281 -44.291 1.00 33.97 291 PHE A O 1
ATOM 2259 N N . ASN A 1 292 ? -0.983 26.440 -44.106 1.00 31.44 292 ASN A N 1
ATOM 2260 C CA . ASN A 1 292 ? -0.874 26.711 -45.529 1.00 31.44 292 ASN A CA 1
ATOM 2261 C C . ASN A 1 292 ? 0.562 26.387 -45.961 1.00 31.44 292 ASN A C 1
ATOM 2263 O O . ASN A 1 292 ? 1.457 27.213 -45.797 1.00 31.44 292 ASN A O 1
ATOM 2267 N N . ILE A 1 293 ? 0.789 25.185 -46.487 1.00 35.78 293 ILE A N 1
ATOM 2268 C CA . ILE A 1 293 ? 2.016 24.850 -47.215 1.00 35.78 293 ILE A CA 1
ATOM 2269 C C . ILE A 1 293 ? 1.583 24.445 -48.626 1.00 35.78 293 ILE A C 1
ATOM 2271 O O . ILE A 1 293 ? 0.773 23.538 -48.809 1.00 35.78 293 ILE A O 1
ATOM 2275 N N . LYS A 1 294 ? 2.068 25.193 -49.622 1.00 27.80 294 LYS A N 1
ATOM 2276 C CA . LYS A 1 294 ? 1.757 25.012 -51.049 1.00 27.80 294 LYS A CA 1
ATOM 2277 C C . LYS A 1 294 ? 2.140 23.597 -51.523 1.00 27.80 294 LYS A C 1
ATOM 2279 O O . LYS A 1 294 ? 3.168 23.089 -51.081 1.00 27.80 294 LYS A O 1
ATOM 2284 N N . PRO A 1 295 ? 1.399 22.981 -52.466 1.00 32.69 295 PRO A N 1
ATOM 2285 C CA . PRO A 1 295 ? 1.732 21.652 -52.955 1.00 32.69 295 PRO A CA 1
ATOM 2286 C C . PRO A 1 295 ? 2.766 21.739 -54.085 1.00 32.69 295 PRO A C 1
ATOM 2288 O O . PRO A 1 295 ? 2.572 22.474 -55.055 1.00 32.69 295 PRO A O 1
ATOM 2291 N N . LEU A 1 296 ? 3.827 20.937 -53.996 1.00 29.92 296 LEU A N 1
ATOM 2292 C CA . LEU A 1 296 ? 4.652 20.580 -55.148 1.00 29.92 296 LEU A CA 1
ATOM 2293 C C . LEU A 1 296 ? 4.2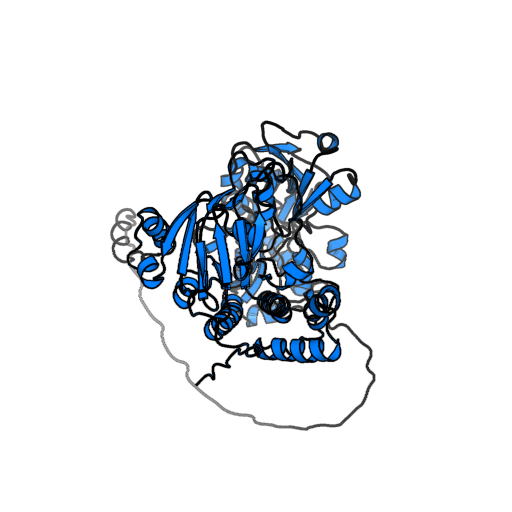23 19.182 -55.616 1.00 29.92 296 LEU A C 1
ATOM 2295 O O . LEU A 1 296 ? 4.227 18.228 -54.840 1.00 29.92 296 LEU A O 1
ATOM 2299 N N . LYS A 1 297 ? 3.771 19.091 -56.869 1.00 27.02 297 LYS A N 1
ATOM 2300 C CA . LYS A 1 297 ? 3.384 17.848 -57.552 1.00 27.02 297 LYS A CA 1
ATOM 2301 C C . LYS A 1 297 ? 4.587 17.218 -58.271 1.00 27.02 297 LYS A C 1
ATOM 2303 O O . LYS A 1 297 ? 5.465 17.945 -58.721 1.00 27.02 297 LYS A O 1
ATOM 2308 N N . ALA A 1 298 ? 4.446 15.907 -58.515 1.00 26.16 298 ALA A N 1
ATOM 2309 C CA . ALA A 1 298 ? 5.226 15.001 -59.379 1.00 26.16 298 ALA A CA 1
ATOM 2310 C C . ALA A 1 298 ? 6.500 14.433 -58.718 1.00 26.16 298 ALA A C 1
ATOM 2312 O O . ALA A 1 298 ? 7.266 15.172 -58.123 1.00 26.16 298 ALA A O 1
ATOM 2313 N N . VAL A 1 299 ? 6.769 13.122 -58.738 1.00 26.25 299 VAL A N 1
ATOM 2314 C CA . VAL A 1 299 ? 6.683 12.187 -59.875 1.00 26.25 299 VAL A CA 1
ATOM 2315 C C . VAL A 1 299 ? 6.201 10.786 -59.445 1.00 26.25 299 VAL A C 1
ATOM 2317 O O . VAL A 1 299 ? 6.521 10.288 -58.372 1.00 26.25 299 VAL A O 1
ATOM 2320 N N . ILE A 1 300 ? 5.410 10.183 -60.333 1.00 27.22 300 ILE A N 1
ATOM 2321 C CA . ILE A 1 300 ? 4.852 8.823 -60.332 1.00 27.22 300 ILE A CA 1
ATOM 2322 C C . ILE A 1 300 ? 5.876 7.851 -60.943 1.00 27.22 300 ILE A C 1
ATOM 2324 O O . ILE A 1 300 ? 6.499 8.222 -61.932 1.00 27.22 300 ILE A O 1
ATOM 2328 N N . ALA A 1 301 ? 5.952 6.611 -60.437 1.00 23.97 301 ALA A N 1
ATOM 2329 C CA . ALA A 1 301 ? 5.875 5.352 -61.215 1.00 23.97 301 ALA A CA 1
ATOM 2330 C C . ALA A 1 301 ? 6.819 4.234 -60.729 1.00 23.97 301 ALA A C 1
ATOM 2332 O O . ALA A 1 301 ? 8.010 4.450 -60.564 1.00 23.97 301 ALA A O 1
ATOM 2333 N N . ALA A 1 302 ? 6.236 3.027 -60.675 1.00 24.77 302 ALA A N 1
ATOM 2334 C CA . ALA A 1 302 ? 6.834 1.697 -60.857 1.00 24.77 302 ALA A CA 1
ATOM 2335 C C . ALA A 1 302 ? 7.955 1.284 -59.878 1.00 24.77 302 ALA A C 1
ATOM 2337 O O . ALA A 1 302 ? 9.047 1.829 -59.860 1.00 24.77 302 ALA A O 1
ATOM 2338 N N . SER A 1 303 ? 7.804 0.208 -59.107 1.00 28.91 303 SER A N 1
ATOM 2339 C CA . SER A 1 303 ? 7.819 -1.144 -59.674 1.00 28.91 303 SER A CA 1
ATOM 2340 C C . SER A 1 303 ? 7.245 -2.157 -58.680 1.00 28.91 303 SER A C 1
ATOM 2342 O O . SER A 1 303 ? 7.791 -2.353 -57.599 1.00 28.91 303 SER A O 1
ATOM 2344 N N . ALA A 1 304 ? 6.165 -2.828 -59.074 1.00 28.27 304 ALA A N 1
ATOM 2345 C CA . ALA A 1 304 ? 5.731 -4.095 -58.508 1.00 28.27 304 ALA A CA 1
ATOM 2346 C C . ALA A 1 304 ? 5.933 -5.150 -59.599 1.00 28.27 304 ALA A C 1
ATOM 2348 O O . ALA A 1 304 ? 5.282 -5.068 -60.637 1.00 28.27 304 ALA A O 1
ATOM 2349 N N . ALA A 1 305 ? 6.839 -6.103 -59.386 1.00 26.02 305 ALA A N 1
ATOM 2350 C CA . ALA A 1 305 ? 6.886 -7.352 -60.138 1.00 26.02 305 ALA A CA 1
ATOM 2351 C C . ALA A 1 305 ? 7.767 -8.384 -59.414 1.00 26.02 305 ALA A C 1
ATOM 2353 O O . ALA A 1 305 ? 8.951 -8.152 -59.204 1.00 26.02 305 ALA A O 1
ATOM 2354 N N . LEU A 1 306 ? 7.124 -9.507 -59.073 1.00 26.25 306 LEU A N 1
ATOM 2355 C CA . LEU A 1 306 ? 7.603 -10.892 -59.165 1.00 26.25 306 LEU A CA 1
ATOM 2356 C C . LEU A 1 306 ? 9.031 -11.234 -58.710 1.00 26.25 306 LEU A C 1
ATOM 2358 O O . LEU A 1 306 ? 9.961 -10.928 -59.439 1.00 26.25 306 LEU A O 1
ATOM 2362 N N . ILE A 1 307 ? 9.150 -12.107 -57.695 1.00 29.03 307 ILE A N 1
ATOM 2363 C CA . ILE A 1 307 ? 9.711 -13.467 -57.874 1.00 29.03 307 ILE A CA 1
ATOM 2364 C C . ILE A 1 307 ? 8.939 -14.456 -56.980 1.00 29.03 307 ILE A C 1
ATOM 2366 O O . ILE A 1 307 ? 8.861 -14.294 -55.765 1.00 29.03 307 ILE A O 1
ATOM 2370 N N . MET A 1 308 ? 8.376 -15.486 -57.615 1.00 29.53 308 MET A N 1
ATOM 2371 C CA . MET A 1 308 ? 7.849 -16.717 -57.023 1.00 29.53 308 MET A CA 1
ATOM 2372 C C . MET A 1 308 ? 8.683 -17.881 -57.591 1.00 29.53 308 MET A C 1
ATOM 2374 O O . MET A 1 308 ? 8.994 -17.862 -58.780 1.00 29.53 308 MET A O 1
ATOM 2378 N N . GLY A 1 309 ? 9.000 -18.887 -56.769 1.00 26.70 309 GLY A N 1
ATOM 2379 C CA . GLY A 1 309 ? 9.621 -20.167 -57.164 1.00 26.70 309 GLY A CA 1
ATOM 2380 C C . GLY A 1 309 ? 10.558 -20.684 -56.062 1.00 26.70 309 GLY A C 1
ATOM 2381 O O . GLY A 1 309 ? 11.606 -20.093 -55.850 1.00 26.70 309 GLY A O 1
ATOM 2382 N N . ALA A 1 310 ? 10.115 -21.591 -55.175 1.00 29.05 310 ALA A N 1
ATOM 2383 C CA . ALA A 1 310 ? 10.155 -23.064 -55.315 1.00 29.05 310 ALA A CA 1
ATOM 2384 C C . ALA A 1 310 ? 11.618 -23.582 -55.366 1.00 29.05 310 ALA A C 1
ATOM 2386 O O . ALA A 1 310 ? 12.387 -23.113 -56.188 1.00 29.05 310 ALA A O 1
ATOM 2387 N N . SER A 1 311 ? 12.111 -24.519 -54.546 1.00 28.92 311 SER A N 1
ATOM 2388 C CA . SER A 1 311 ? 11.484 -25.742 -54.032 1.00 28.92 311 SER A CA 1
ATOM 2389 C C . SER A 1 311 ? 12.461 -26.588 -53.178 1.00 28.92 311 SER A C 1
ATOM 2391 O O . SER A 1 311 ? 13.661 -26.552 -53.417 1.00 28.92 311 SER A O 1
ATOM 2393 N N . LEU A 1 312 ? 11.872 -27.447 -52.328 1.00 28.23 312 LEU A N 1
ATOM 2394 C CA . LEU A 1 312 ? 12.250 -28.838 -51.985 1.00 28.23 312 LEU A CA 1
ATOM 2395 C C . LEU A 1 312 ? 13.458 -29.172 -51.067 1.00 28.23 312 LEU A C 1
ATOM 2397 O O . LEU A 1 312 ? 14.612 -29.138 -51.463 1.00 28.23 312 LEU A O 1
ATOM 2401 N N . ALA A 1 313 ? 13.076 -29.692 -49.890 1.00 28.34 313 ALA A N 1
ATOM 2402 C CA . ALA A 1 313 ? 13.422 -31.001 -49.307 1.00 28.34 313 ALA A CA 1
ATOM 2403 C C . ALA A 1 313 ? 14.874 -31.349 -48.914 1.00 28.34 313 ALA A C 1
ATOM 2405 O O . ALA A 1 313 ? 15.715 -31.629 -49.759 1.00 28.34 313 ALA A O 1
ATOM 2406 N N . ALA A 1 314 ? 15.065 -31.593 -47.610 1.00 25.97 314 ALA A N 1
ATOM 2407 C CA . ALA A 1 314 ? 15.787 -32.769 -47.114 1.00 25.97 314 ALA A CA 1
ATOM 2408 C C . ALA A 1 314 ? 15.308 -33.133 -45.692 1.00 25.97 314 ALA A C 1
ATOM 2410 O O . ALA A 1 314 ? 15.475 -32.368 -44.746 1.00 25.97 314 ALA A O 1
ATOM 2411 N N . CYS A 1 315 ? 14.687 -34.308 -45.564 1.00 28.88 31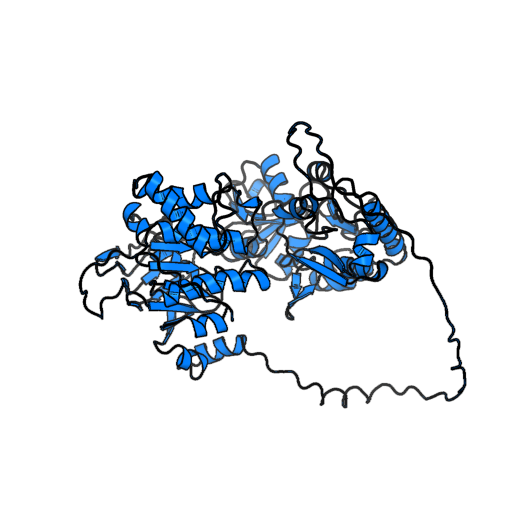5 CYS A N 1
ATOM 2412 C CA . CYS A 1 315 ? 14.426 -34.997 -44.302 1.00 28.88 315 CYS A CA 1
ATOM 2413 C C . CYS A 1 315 ? 15.689 -35.740 -43.834 1.00 28.88 315 CYS A C 1
ATOM 2415 O O . CYS A 1 315 ? 16.422 -36.272 -44.664 1.00 28.88 315 CYS A O 1
ATOM 2417 N N . GLY A 1 316 ? 15.875 -35.889 -42.520 1.00 29.81 316 GLY A N 1
ATOM 2418 C CA . GLY A 1 316 ? 16.797 -36.876 -41.949 1.00 29.81 316 GLY A CA 1
ATOM 2419 C C . GLY A 1 316 ? 16.740 -36.911 -40.413 1.00 29.81 316 GLY A C 1
ATOM 2420 O O . GLY A 1 316 ? 16.768 -35.836 -39.824 1.00 29.81 316 GLY A O 1
ATOM 2421 N N . PRO A 1 317 ? 16.607 -38.080 -39.752 1.00 43.22 317 PRO A N 1
ATOM 2422 C CA . PRO A 1 317 ? 15.997 -38.191 -38.422 1.00 43.22 317 PRO A CA 1
ATOM 2423 C C . PRO A 1 317 ? 17.012 -38.440 -37.293 1.00 43.22 317 PRO A C 1
ATOM 2425 O O . PRO A 1 317 ? 18.131 -38.872 -37.555 1.00 43.22 317 PRO A O 1
ATOM 2428 N N . SER A 1 318 ? 16.586 -38.293 -36.032 1.00 28.80 318 SER A N 1
ATOM 2429 C CA . SER A 1 318 ? 16.633 -39.387 -35.038 1.00 28.80 318 SER A CA 1
ATOM 2430 C C . SER A 1 318 ? 16.069 -38.954 -33.687 1.00 28.80 318 SER A C 1
ATOM 2432 O O . SER A 1 318 ? 16.516 -37.985 -33.081 1.00 28.80 318 SER A O 1
ATOM 2434 N N . ALA A 1 319 ? 15.097 -39.733 -33.222 1.00 27.67 319 ALA A N 1
ATOM 2435 C CA . ALA A 1 319 ? 14.688 -39.812 -31.833 1.00 27.67 319 ALA A CA 1
ATOM 2436 C C . ALA A 1 319 ? 15.535 -40.878 -31.124 1.00 27.67 319 ALA A C 1
ATOM 2438 O O . ALA A 1 319 ? 15.758 -41.955 -31.676 1.00 27.67 319 ALA A O 1
ATOM 2439 N N . ALA A 1 320 ? 15.937 -40.600 -29.887 1.00 26.47 320 ALA A N 1
ATOM 2440 C CA . ALA A 1 320 ? 16.265 -41.612 -28.893 1.00 26.47 320 ALA A CA 1
ATOM 2441 C C . ALA A 1 320 ? 15.800 -41.107 -27.518 1.00 26.47 320 ALA A C 1
ATOM 2443 O O . ALA A 1 320 ? 16.055 -39.962 -27.147 1.00 26.47 320 ALA A O 1
ATOM 2444 N N . SER A 1 321 ? 15.093 -41.962 -26.787 1.00 26.83 321 SER A N 1
ATOM 2445 C CA . SER A 1 321 ? 14.764 -41.826 -25.361 1.00 26.83 321 SER A CA 1
ATOM 2446 C C . SER A 1 321 ? 15.428 -42.989 -24.601 1.00 26.83 321 SER A C 1
ATOM 2448 O O . SER A 1 321 ? 15.998 -43.876 -25.235 1.00 26.83 321 SER A O 1
ATOM 2450 N N . PRO A 1 322 ? 15.278 -43.065 -23.272 1.00 42.59 322 PRO A N 1
ATOM 2451 C CA . PRO A 1 322 ? 16.109 -42.433 -22.256 1.00 42.59 322 PRO A CA 1
ATOM 2452 C C . PRO A 1 322 ? 17.024 -43.467 -21.566 1.00 42.59 322 PRO A C 1
ATOM 2454 O O . PRO A 1 322 ? 16.791 -44.671 -21.650 1.00 42.59 322 PRO A O 1
ATOM 2457 N N . SER A 1 323 ? 18.039 -43.017 -20.829 1.00 26.56 323 SER A N 1
ATOM 2458 C CA . SER A 1 323 ? 18.738 -43.889 -19.880 1.00 26.56 323 SER A CA 1
ATOM 2459 C C . SER A 1 323 ? 19.113 -43.134 -18.615 1.00 26.56 323 SER A C 1
ATOM 2461 O O . SER A 1 323 ? 19.715 -42.062 -18.681 1.00 26.56 323 SER A O 1
ATOM 2463 N N . ASP A 1 324 ? 18.741 -43.744 -17.494 1.00 28.89 324 ASP A N 1
ATOM 2464 C CA . ASP A 1 324 ? 19.035 -43.359 -16.123 1.00 28.89 324 ASP A CA 1
ATOM 2465 C C . ASP A 1 324 ? 20.521 -43.086 -15.877 1.00 28.89 324 ASP A C 1
ATOM 2467 O O . ASP A 1 324 ? 21.389 -43.885 -16.231 1.00 28.89 324 ASP A O 1
ATOM 2471 N N . ALA A 1 325 ? 20.793 -42.003 -15.153 1.00 27.05 325 ALA A N 1
ATOM 2472 C CA . ALA A 1 325 ? 21.966 -41.897 -14.303 1.00 27.05 325 ALA A CA 1
ATOM 2473 C C . ALA A 1 325 ? 21.624 -41.029 -13.087 1.00 27.05 325 ALA A C 1
ATOM 2475 O O . ALA A 1 325 ? 21.375 -39.831 -13.185 1.00 27.05 325 ALA A O 1
ATOM 2476 N N . SER A 1 326 ? 21.606 -41.683 -11.932 1.00 27.64 326 SER A N 1
ATOM 2477 C CA . SER A 1 326 ? 21.600 -41.090 -10.603 1.00 27.64 326 SER A CA 1
ATOM 2478 C C . SER A 1 326 ? 22.825 -40.199 -10.378 1.00 27.64 326 SER A C 1
ATOM 2480 O O . SER A 1 326 ? 23.951 -40.675 -10.537 1.00 27.64 326 SER A O 1
ATOM 2482 N N . SER A 1 327 ? 22.633 -38.978 -9.875 1.00 26.34 327 SER A N 1
ATOM 2483 C CA . SER A 1 327 ? 23.689 -38.261 -9.151 1.00 26.34 327 SER A CA 1
ATOM 2484 C C . SER A 1 327 ? 23.122 -37.200 -8.203 1.00 26.34 327 SER A C 1
ATOM 2486 O O . SER A 1 327 ? 22.619 -36.174 -8.647 1.00 26.34 327 SER A O 1
ATOM 2488 N N . SER A 1 328 ? 23.246 -37.496 -6.905 1.00 25.30 328 SER A N 1
ATOM 2489 C CA . SER A 1 328 ? 23.509 -36.585 -5.779 1.00 25.30 328 SER A CA 1
ATOM 2490 C C . SER A 1 328 ? 22.832 -35.207 -5.766 1.00 25.30 328 SER A C 1
ATOM 2492 O O . SER A 1 328 ? 23.306 -34.266 -6.401 1.00 25.30 328 SER A O 1
ATOM 2494 N N . ASP A 1 329 ? 21.830 -35.070 -4.896 1.00 28.95 329 ASP A N 1
ATOM 2495 C CA . ASP A 1 329 ? 21.330 -33.784 -4.412 1.00 28.95 329 ASP A CA 1
ATOM 2496 C C . ASP A 1 329 ? 22.435 -33.006 -3.682 1.00 28.95 329 ASP A C 1
ATOM 2498 O O . ASP A 1 329 ? 22.788 -33.287 -2.535 1.00 28.95 329 ASP A O 1
ATOM 2502 N N . SER A 1 330 ? 22.951 -31.978 -4.349 1.00 26.41 330 SER A N 1
ATOM 2503 C CA . SER A 1 330 ? 23.552 -30.815 -3.705 1.00 26.41 330 SER A CA 1
ATOM 2504 C C . SER A 1 330 ? 22.645 -29.620 -3.971 1.00 26.41 330 SER A C 1
ATOM 2506 O O . SER A 1 330 ? 22.551 -29.145 -5.104 1.00 26.41 330 SER A O 1
ATOM 2508 N N . ALA A 1 331 ? 21.972 -29.150 -2.921 1.00 36.66 331 ALA A N 1
ATOM 2509 C CA . ALA A 1 331 ? 21.135 -27.961 -2.942 1.00 36.66 331 ALA A CA 1
ATOM 2510 C C . ALA A 1 331 ? 21.902 -26.773 -3.544 1.00 36.66 331 ALA A C 1
ATOM 2512 O O . ALA A 1 331 ? 22.829 -26.237 -2.939 1.00 36.66 331 ALA A O 1
ATOM 2513 N N . THR A 1 332 ? 21.505 -26.372 -4.748 1.00 24.88 332 THR A N 1
ATOM 2514 C CA . THR A 1 332 ? 21.910 -25.115 -5.372 1.00 24.88 332 THR A CA 1
ATOM 2515 C C . THR A 1 332 ? 20.641 -24.315 -5.602 1.00 24.88 332 THR A C 1
ATOM 2517 O O . THR A 1 332 ? 19.767 -24.715 -6.367 1.00 24.88 332 THR A O 1
ATOM 2520 N N . THR A 1 333 ? 20.514 -23.200 -4.890 1.00 32.97 333 THR A N 1
ATOM 2521 C CA . THR A 1 333 ? 19.519 -22.157 -5.132 1.00 32.97 333 THR A CA 1
ATOM 2522 C C . THR A 1 333 ? 19.640 -21.728 -6.592 1.00 32.97 333 THR A C 1
ATOM 2524 O O . THR A 1 333 ? 20.601 -21.058 -6.966 1.00 32.97 333 THR A O 1
ATOM 2527 N N . SER A 1 334 ? 18.708 -22.148 -7.449 1.00 34.25 334 SER A N 1
ATOM 2528 C CA . SER A 1 334 ? 18.694 -21.720 -8.845 1.00 34.25 334 SER A CA 1
ATOM 2529 C C . SER A 1 334 ? 18.256 -20.256 -8.902 1.00 34.25 334 SER A C 1
ATOM 2531 O O . SER A 1 334 ? 17.061 -19.956 -8.869 1.00 34.25 334 SER A O 1
ATOM 2533 N N . THR A 1 335 ? 19.209 -19.330 -8.966 1.00 53.19 335 THR A N 1
ATOM 2534 C CA . THR A 1 335 ? 18.948 -17.961 -9.414 1.00 53.19 335 THR A CA 1
ATOM 2535 C C . THR A 1 335 ? 18.321 -18.029 -10.806 1.00 53.19 335 THR A C 1
ATOM 2537 O O . THR A 1 335 ? 18.861 -18.666 -11.713 1.00 53.19 335 THR A O 1
ATOM 2540 N N . ALA A 1 336 ? 17.141 -17.429 -10.978 1.00 64.25 336 ALA A N 1
ATOM 2541 C CA . ALA A 1 336 ? 16.498 -17.364 -12.285 1.00 64.25 336 ALA A CA 1
ATOM 2542 C C . ALA A 1 336 ? 17.443 -16.647 -13.262 1.00 64.25 336 ALA A C 1
ATOM 2544 O O . ALA A 1 336 ? 17.928 -15.558 -12.966 1.00 64.25 336 ALA A O 1
ATOM 2545 N N . LYS A 1 337 ? 17.752 -17.279 -14.397 1.00 85.25 337 LYS A N 1
ATOM 2546 C CA . LYS A 1 337 ? 18.774 -16.799 -15.337 1.00 85.25 337 LYS A CA 1
ATOM 2547 C C . LYS A 1 337 ? 18.318 -15.527 -16.064 1.00 85.25 337 LYS A C 1
ATOM 2549 O O . LYS A 1 337 ? 17.231 -15.534 -16.641 1.00 85.25 337 LYS A O 1
ATOM 2554 N N . ALA A 1 338 ? 19.168 -14.498 -16.092 1.00 90.75 338 ALA A N 1
ATOM 2555 C CA . ALA A 1 338 ? 18.938 -13.253 -16.827 1.00 90.75 338 ALA A CA 1
ATOM 2556 C C . ALA A 1 338 ? 18.617 -13.514 -18.302 1.00 90.75 338 ALA A C 1
ATOM 2558 O O . ALA A 1 338 ? 19.221 -14.399 -18.917 1.00 90.75 338 ALA A O 1
ATOM 2559 N N . ARG A 1 339 ? 17.727 -12.703 -18.884 1.00 93.94 339 ARG A N 1
ATOM 2560 C CA . ARG A 1 339 ? 17.528 -12.692 -20.338 1.00 93.94 339 ARG A CA 1
ATOM 2561 C C . ARG A 1 339 ? 18.720 -12.031 -21.039 1.00 93.94 339 ARG A C 1
ATOM 2563 O O . ARG A 1 339 ? 19.177 -10.962 -20.631 1.00 93.94 339 ARG A O 1
ATOM 2570 N N . SER A 1 340 ? 19.186 -12.667 -22.107 1.00 93.94 340 SER A N 1
ATOM 2571 C CA . SER A 1 340 ? 20.110 -12.090 -23.094 1.00 93.94 340 SER A CA 1
ATOM 2572 C C . SER A 1 340 ? 19.427 -11.008 -23.937 1.00 93.94 340 SER A C 1
ATOM 2574 O O . SER A 1 340 ? 18.193 -10.954 -24.020 1.00 93.94 340 SER A O 1
ATOM 2576 N N . LEU A 1 341 ? 20.211 -10.167 -24.623 1.00 94.56 341 LEU A N 1
ATOM 2577 C CA . LEU A 1 341 ? 19.652 -9.151 -25.530 1.00 94.56 341 LEU A CA 1
ATOM 2578 C C . LEU A 1 341 ? 18.811 -9.779 -26.644 1.00 94.56 341 LEU A C 1
ATOM 2580 O O . LEU A 1 341 ? 17.762 -9.242 -27.007 1.00 94.56 341 LEU A O 1
ATOM 2584 N N . ASP A 1 342 ? 19.245 -10.921 -27.172 1.00 95.19 342 ASP A N 1
ATOM 2585 C CA . ASP A 1 342 ? 18.524 -11.639 -28.221 1.00 95.19 342 ASP A CA 1
ATOM 2586 C C . ASP A 1 342 ? 17.183 -12.189 -27.725 1.00 95.19 342 ASP A C 1
ATOM 2588 O O . ASP A 1 342 ? 16.183 -12.113 -28.442 1.00 95.19 342 ASP A O 1
ATOM 2592 N N . GLU A 1 343 ? 17.111 -12.686 -26.488 1.00 96.06 343 GLU A N 1
ATOM 2593 C CA . GLU A 1 343 ? 15.848 -13.117 -25.876 1.00 96.06 343 GLU A CA 1
ATOM 2594 C C . GLU A 1 343 ? 14.891 -11.942 -25.650 1.00 96.06 343 GLU A C 1
ATOM 2596 O O . GLU A 1 343 ? 13.689 -12.075 -25.905 1.00 96.06 343 GLU A O 1
ATOM 2601 N N . ILE A 1 344 ? 15.408 -10.784 -25.227 1.00 97.19 344 ILE A N 1
ATOM 2602 C CA . ILE A 1 344 ? 14.615 -9.555 -25.081 1.00 97.19 344 ILE A CA 1
ATOM 2603 C C . ILE A 1 344 ? 14.057 -9.136 -26.447 1.00 97.19 344 ILE A C 1
ATOM 2605 O O . ILE A 1 344 ? 12.837 -9.020 -26.599 1.00 97.19 344 ILE A O 1
ATOM 2609 N N . LYS A 1 345 ? 14.910 -9.014 -27.472 1.00 96.62 345 LYS A N 1
ATOM 2610 C CA . LYS A 1 345 ? 14.499 -8.668 -28.845 1.00 96.62 345 LYS A CA 1
ATOM 2611 C C . LYS A 1 345 ? 13.479 -9.651 -29.408 1.00 96.62 345 LYS A C 1
ATOM 2613 O O . LYS A 1 345 ? 12.454 -9.237 -29.946 1.00 96.62 345 LYS A O 1
ATOM 2618 N N . LYS A 1 346 ? 13.719 -10.955 -29.246 1.00 96.69 346 LYS A N 1
ATOM 2619 C CA . LYS A 1 346 ? 12.825 -12.015 -29.731 1.00 96.69 346 LYS A CA 1
ATOM 2620 C C . LYS A 1 346 ? 11.467 -11.996 -29.035 1.00 96.69 346 LYS A C 1
ATOM 2622 O O . LYS A 1 346 ? 10.465 -12.318 -29.669 1.00 96.69 346 LYS A O 1
ATOM 2627 N N . SER A 1 347 ? 11.419 -11.620 -27.757 1.00 95.94 347 SER A N 1
ATOM 2628 C CA . SER A 1 347 ? 10.153 -11.471 -27.030 1.00 95.94 347 SER A CA 1
ATOM 2629 C C . SER A 1 347 ? 9.332 -10.261 -27.483 1.00 95.94 347 SER A C 1
ATOM 2631 O O . SER A 1 347 ? 8.125 -10.229 -27.264 1.00 95.94 347 SER A O 1
ATOM 2633 N N . GLY A 1 348 ? 9.969 -9.274 -28.124 1.00 97.12 348 GLY A N 1
ATOM 2634 C CA . GLY A 1 348 ? 9.331 -8.022 -28.525 1.00 97.12 348 GLY A CA 1
ATOM 2635 C C . GLY A 1 348 ? 9.067 -7.054 -27.367 1.00 97.12 348 GLY A C 1
ATOM 2636 O O . GLY A 1 348 ? 8.494 -5.987 -27.602 1.00 97.12 348 GLY A O 1
ATOM 2637 N N . GLU A 1 349 ? 9.493 -7.387 -26.142 1.00 97.12 349 GLU A N 1
ATOM 2638 C CA . GLU A 1 349 ? 9.342 -6.545 -24.954 1.00 97.12 349 GLU A CA 1
ATOM 2639 C C . GLU A 1 349 ? 10.567 -6.563 -24.022 1.00 97.12 349 GLU A C 1
ATOM 2641 O O . GLU A 1 349 ? 11.119 -7.617 -23.688 1.00 97.12 349 GLU A O 1
ATOM 2646 N N . ILE A 1 350 ? 10.952 -5.381 -23.537 1.00 98.19 350 ILE A N 1
ATOM 2647 C CA . ILE A 1 350 ? 11.888 -5.211 -22.422 1.00 98.19 350 ILE A CA 1
ATOM 2648 C C . ILE A 1 350 ? 11.106 -4.920 -21.142 1.00 98.19 350 ILE A C 1
ATOM 2650 O O . ILE A 1 350 ? 10.223 -4.061 -21.121 1.00 98.19 350 ILE A O 1
ATOM 2654 N N . LYS A 1 351 ? 11.404 -5.660 -20.078 1.00 98.25 351 LYS A N 1
ATOM 2655 C CA . LYS A 1 351 ? 10.754 -5.537 -18.775 1.00 98.25 351 LYS A CA 1
ATOM 2656 C C . LYS A 1 351 ? 11.557 -4.570 -17.922 1.00 98.25 351 LYS A C 1
ATOM 2658 O O . LYS A 1 351 ? 12.719 -4.845 -17.622 1.00 98.25 351 LYS A O 1
ATOM 2663 N N . ILE A 1 352 ? 10.946 -3.458 -17.534 1.00 98.56 352 ILE A N 1
ATOM 2664 C CA . ILE A 1 352 ? 11.629 -2.388 -16.803 1.00 98.56 352 ILE A CA 1
ATOM 2665 C C . ILE A 1 352 ? 10.861 -2.087 -15.518 1.00 98.56 352 ILE A C 1
ATOM 2667 O O . ILE A 1 352 ? 9.672 -1.766 -15.565 1.00 98.56 352 ILE A O 1
ATOM 2671 N N . ALA A 1 353 ? 11.541 -2.189 -14.376 1.00 97.56 353 ALA A N 1
ATOM 2672 C CA . ALA A 1 353 ? 10.998 -1.735 -13.102 1.00 97.56 353 ALA A CA 1
ATOM 2673 C C . ALA A 1 353 ? 11.151 -0.216 -12.967 1.00 97.56 353 ALA A C 1
ATOM 2675 O O . ALA A 1 353 ? 12.254 0.300 -13.150 1.00 97.56 353 ALA A O 1
ATOM 2676 N N . VAL A 1 354 ? 10.067 0.476 -12.620 1.00 97.69 354 VAL A N 1
ATOM 2677 C CA . VAL A 1 354 ? 10.015 1.932 -12.387 1.00 97.69 354 VAL A CA 1
ATOM 2678 C C . VAL A 1 354 ? 9.189 2.223 -11.133 1.00 97.69 354 VAL A C 1
ATOM 2680 O O . VAL A 1 354 ? 8.420 1.370 -10.690 1.00 97.69 354 VAL A O 1
ATOM 2683 N N . PHE A 1 355 ? 9.323 3.419 -10.560 1.00 92.38 355 PHE A N 1
ATOM 2684 C CA . PHE A 1 355 ? 8.375 3.880 -9.541 1.00 92.38 355 PHE A CA 1
ATOM 2685 C C . PHE A 1 355 ? 7.034 4.278 -10.174 1.00 92.38 355 PHE A C 1
ATOM 2687 O O . PHE A 1 355 ? 6.999 4.735 -11.318 1.00 92.38 355 PHE A O 1
ATOM 2694 N N . SER A 1 356 ? 5.939 4.128 -9.420 1.00 89.88 356 SER A N 1
ATOM 2695 C CA . SER A 1 356 ? 4.600 4.614 -9.801 1.00 89.88 356 SER A CA 1
ATOM 2696 C C . SER A 1 356 ? 4.111 5.804 -8.971 1.00 89.88 356 SER A C 1
ATOM 2698 O O . SER A 1 356 ? 3.089 6.397 -9.313 1.00 89.88 356 SER A O 1
ATOM 2700 N N . ASP A 1 357 ? 4.826 6.170 -7.908 1.00 83.81 357 ASP A N 1
ATOM 2701 C CA . ASP A 1 357 ? 4.419 7.166 -6.913 1.00 83.81 357 ASP A CA 1
ATOM 2702 C C . ASP A 1 357 ? 5.536 8.165 -6.534 1.00 83.81 357 AS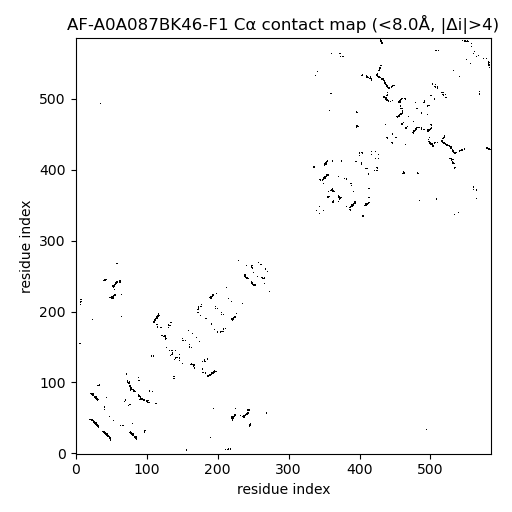P A C 1
ATOM 2704 O O . ASP A 1 357 ? 5.403 8.884 -5.543 1.00 83.81 357 ASP A O 1
ATOM 2708 N N . LYS A 1 358 ? 6.611 8.257 -7.333 1.00 90.00 358 LYS A N 1
ATOM 2709 C CA . LYS A 1 358 ? 7.774 9.135 -7.103 1.00 90.00 358 LYS A CA 1
ATOM 2710 C C . LYS A 1 358 ? 7.894 10.202 -8.199 1.00 90.00 358 LYS A C 1
ATOM 2712 O O . LYS A 1 358 ? 8.792 10.167 -9.045 1.00 90.00 358 LYS A O 1
ATOM 2717 N N . ALA A 1 359 ? 6.929 11.119 -8.244 1.00 88.50 359 ALA A N 1
ATOM 2718 C CA . ALA A 1 359 ? 6.928 12.221 -9.204 1.00 88.50 359 ALA A CA 1
ATOM 2719 C C . ALA A 1 359 ? 7.945 13.304 -8.796 1.00 88.50 359 ALA A C 1
ATOM 2721 O O . ALA A 1 359 ? 7.884 13.765 -7.658 1.00 88.50 359 ALA A O 1
ATOM 2722 N N . PRO A 1 360 ? 8.802 13.798 -9.715 1.00 94.12 360 PRO A N 1
ATOM 2723 C CA . PRO A 1 360 ? 8.684 13.725 -11.181 1.00 94.12 360 PRO A CA 1
ATOM 2724 C C . PRO A 1 360 ? 9.506 12.624 -11.882 1.00 94.12 360 PRO A C 1
ATOM 2726 O O . PRO A 1 360 ? 9.574 12.614 -13.113 1.00 94.12 360 PRO A O 1
ATOM 2729 N N . PHE A 1 361 ? 10.137 11.705 -11.150 1.00 96.31 361 PHE A N 1
ATOM 2730 C CA . PHE A 1 361 ? 11.044 10.702 -11.727 1.00 96.31 361 PHE A CA 1
ATOM 2731 C C . PHE A 1 361 ? 10.315 9.511 -12.346 1.00 96.31 361 PHE A C 1
ATOM 2733 O O . PHE A 1 361 ? 10.545 9.181 -13.508 1.00 96.31 361 PHE A O 1
ATOM 2740 N N . GLY A 1 362 ? 9.411 8.896 -11.588 1.00 95.06 362 GLY A N 1
ATOM 2741 C CA . GLY A 1 362 ? 8.602 7.765 -12.025 1.00 95.06 362 GLY A CA 1
ATOM 2742 C C . GLY A 1 362 ? 7.258 7.784 -11.317 1.00 95.06 362 GLY A C 1
ATOM 2743 O O . GLY A 1 362 ? 7.182 7.627 -10.098 1.00 95.06 362 GLY A O 1
ATOM 2744 N N . TYR A 1 363 ? 6.196 8.021 -12.079 1.00 89.25 363 TYR A N 1
ATOM 2745 C CA . TYR A 1 363 ? 4.838 8.090 -11.560 1.00 89.25 363 TYR A CA 1
ATOM 2746 C C . TYR A 1 363 ? 3.808 7.663 -12.605 1.00 89.25 363 TYR A C 1
ATOM 2748 O O . TYR A 1 363 ? 4.110 7.580 -13.794 1.00 89.25 363 TYR A O 1
ATOM 2756 N N . VAL A 1 364 ? 2.578 7.408 -12.164 1.00 83.56 364 VAL A N 1
ATOM 2757 C CA . VAL A 1 364 ? 1.430 7.216 -13.059 1.00 83.56 364 VAL A CA 1
ATOM 2758 C C . VAL A 1 364 ? 0.689 8.543 -13.218 1.00 83.56 364 VAL A C 1
ATOM 2760 O O . VAL A 1 364 ? 0.258 9.147 -12.235 1.00 83.56 364 VAL A O 1
ATOM 2763 N N . ASP A 1 365 ? 0.569 9.023 -14.454 1.00 84.12 365 ASP A N 1
ATOM 2764 C CA . ASP A 1 365 ? -0.120 10.267 -14.774 1.00 84.12 365 ASP A CA 1
ATOM 2765 C C . ASP A 1 365 ? -1.652 10.142 -14.662 1.00 84.12 365 ASP A C 1
ATOM 2767 O O . ASP A 1 365 ? -2.224 9.077 -14.427 1.00 84.12 365 ASP A O 1
ATOM 2771 N N . LYS A 1 366 ? -2.345 11.267 -14.860 1.00 76.38 366 LYS A N 1
ATOM 2772 C CA . LYS A 1 366 ? -3.815 11.346 -14.808 1.00 76.38 366 LYS A CA 1
ATOM 2773 C C . LYS A 1 366 ? -4.539 10.447 -15.822 1.00 76.38 366 LYS A C 1
ATOM 2775 O O . LYS A 1 366 ? -5.725 10.186 -15.643 1.00 76.38 366 LYS A O 1
ATOM 2780 N N . ASP A 1 367 ? -3.856 10.025 -16.886 1.00 78.62 367 ASP A N 1
ATOM 2781 C CA . ASP A 1 367 ? -4.397 9.159 -17.933 1.00 78.62 367 ASP A CA 1
ATOM 2782 C C . ASP A 1 367 ? -4.044 7.678 -17.668 1.00 78.62 367 ASP A C 1
ATOM 2784 O O . ASP A 1 367 ? -4.323 6.813 -18.504 1.00 78.62 367 ASP A O 1
ATOM 2788 N N . GLY A 1 368 ? -3.445 7.372 -16.509 1.00 76.50 368 GLY A N 1
ATOM 2789 C CA . GLY A 1 368 ? -3.072 6.023 -16.095 1.00 76.50 368 GLY A CA 1
ATOM 2790 C C . GLY A 1 368 ? -1.790 5.506 -16.749 1.00 76.50 368 GLY A C 1
ATOM 2791 O O . GLY A 1 368 ? -1.584 4.292 -16.796 1.00 76.50 368 GLY A O 1
ATOM 2792 N N . LYS A 1 369 ? -0.941 6.385 -17.294 1.00 88.19 369 LYS A N 1
ATOM 2793 C CA . LYS A 1 369 ? 0.303 6.001 -17.979 1.00 88.19 369 LYS A CA 1
ATOM 2794 C C . LYS A 1 369 ? 1.521 6.297 -17.121 1.00 88.19 369 LYS A C 1
ATOM 2796 O O . LYS A 1 369 ? 1.566 7.315 -16.442 1.00 88.19 369 LYS A O 1
ATOM 2801 N N . ASN A 1 370 ? 2.534 5.435 -17.198 1.00 91.50 370 ASN A N 1
ATOM 2802 C CA . ASN A 1 370 ? 3.831 5.740 -16.598 1.00 91.50 370 ASN A CA 1
ATOM 2803 C C . ASN A 1 370 ? 4.417 6.992 -17.262 1.00 91.50 370 ASN A C 1
ATOM 2805 O O . ASN A 1 370 ? 4.394 7.110 -18.488 1.00 91.50 370 ASN A O 1
ATOM 2809 N N . ALA A 1 371 ? 4.940 7.901 -16.450 1.00 94.50 371 ALA A N 1
ATOM 2810 C CA . ALA A 1 371 ? 5.546 9.156 -16.859 1.00 94.50 371 ALA A CA 1
ATOM 2811 C C . ALA A 1 371 ? 6.684 9.541 -15.901 1.00 94.50 371 ALA A C 1
ATOM 2813 O O . ALA A 1 371 ? 6.772 9.041 -14.778 1.00 94.50 371 ALA A O 1
ATOM 2814 N N . GLY A 1 372 ? 7.545 10.452 -16.353 1.00 97.06 372 GLY A N 1
ATOM 2815 C CA . GLY A 1 372 ? 8.655 10.991 -15.568 1.00 97.06 372 GLY A CA 1
ATOM 2816 C C . GLY A 1 372 ? 10.021 10.772 -16.210 1.00 97.06 372 GLY A C 1
ATOM 2817 O O . GLY A 1 372 ? 10.132 10.128 -17.253 1.00 97.06 372 GLY A O 1
ATOM 2818 N N . TYR A 1 373 ? 11.045 11.342 -15.582 1.00 98.19 373 TYR A N 1
ATOM 2819 C CA . TYR A 1 373 ? 12.432 11.338 -16.062 1.00 98.19 373 TYR A CA 1
ATOM 2820 C C . TYR A 1 373 ? 12.982 9.918 -16.305 1.00 98.19 373 TYR A C 1
ATOM 2822 O O . TYR A 1 373 ? 13.512 9.607 -17.367 1.00 98.19 373 TYR A O 1
ATOM 2830 N N . ASP A 1 374 ? 12.755 8.985 -15.377 1.00 98.44 374 ASP A N 1
ATOM 2831 C CA . ASP A 1 374 ? 13.204 7.596 -15.547 1.00 98.44 374 ASP A CA 1
ATOM 2832 C C . ASP A 1 374 ? 12.430 6.882 -16.671 1.00 98.44 374 ASP A C 1
ATOM 2834 O O . ASP A 1 374 ? 12.954 6.005 -17.367 1.00 98.44 374 ASP A O 1
ATOM 2838 N N . VAL A 1 375 ? 11.164 7.263 -16.864 1.00 98.38 375 VAL A N 1
ATOM 2839 C CA . VAL A 1 375 ? 10.264 6.661 -17.851 1.00 98.38 375 VAL A CA 1
ATOM 2840 C C . VAL A 1 375 ? 10.624 7.101 -19.266 1.00 98.38 375 VAL A C 1
ATOM 2842 O O . VAL A 1 375 ? 10.651 6.256 -20.161 1.00 98.38 375 VAL A O 1
ATOM 2845 N N . VAL A 1 376 ? 10.960 8.377 -19.475 1.00 98.56 376 VAL A N 1
ATOM 2846 C CA . VAL A 1 376 ? 11.432 8.886 -20.775 1.00 98.56 376 VAL A CA 1
ATOM 2847 C C . VAL A 1 376 ? 12.724 8.178 -21.190 1.00 98.56 376 VAL A C 1
ATOM 2849 O O . VAL A 1 376 ? 12.858 7.760 -22.348 1.00 98.56 376 VAL A O 1
ATOM 2852 N N . PHE A 1 377 ? 13.636 7.931 -20.247 1.00 98.69 377 PHE A N 1
ATOM 2853 C CA . PHE A 1 377 ? 14.816 7.115 -20.516 1.00 98.69 377 PHE A CA 1
ATOM 2854 C C . PHE A 1 377 ? 14.465 5.650 -20.838 1.00 98.69 377 PHE A C 1
ATOM 2856 O O . PHE A 1 377 ? 14.972 5.093 -21.816 1.00 98.69 377 PHE A O 1
ATOM 2863 N N . ALA A 1 378 ? 13.543 5.028 -20.098 1.00 98.56 378 ALA A N 1
ATOM 2864 C CA . ALA A 1 378 ? 13.082 3.663 -20.374 1.00 98.56 378 ALA A CA 1
ATOM 2865 C C . ALA A 1 378 ? 12.467 3.512 -21.781 1.00 98.56 378 ALA A C 1
ATOM 2867 O O . ALA A 1 378 ? 12.766 2.550 -22.498 1.00 98.56 378 ALA A O 1
ATOM 2868 N N . GLU A 1 379 ? 11.642 4.473 -22.206 1.00 98.38 379 GLU A N 1
ATOM 2869 C CA . GLU A 1 379 ? 11.068 4.513 -23.556 1.00 98.38 379 GLU A CA 1
ATOM 2870 C C . GLU A 1 379 ? 12.151 4.647 -24.628 1.00 98.38 379 GLU A C 1
ATOM 2872 O O . GLU A 1 379 ? 12.071 4.000 -25.681 1.00 98.38 379 GLU A O 1
ATOM 2877 N N . ARG A 1 380 ? 13.187 5.452 -24.358 1.00 98.50 380 ARG A N 1
ATOM 2878 C CA . ARG A 1 380 ? 14.325 5.613 -25.262 1.00 98.50 380 ARG A CA 1
ATOM 2879 C C . ARG A 1 380 ? 15.087 4.300 -25.445 1.00 98.50 380 ARG A C 1
ATOM 2881 O O . ARG A 1 380 ? 15.289 3.896 -26.589 1.00 98.50 380 ARG A O 1
ATOM 2888 N N . LEU A 1 381 ? 15.412 3.599 -24.357 1.00 98.50 381 LEU A N 1
ATOM 2889 C CA . LEU A 1 381 ? 16.079 2.292 -24.421 1.00 98.50 381 LEU A CA 1
ATOM 2890 C C . LEU A 1 381 ? 15.269 1.283 -25.247 1.00 98.50 381 LEU A C 1
ATOM 2892 O O . LEU A 1 381 ? 15.801 0.639 -26.150 1.00 98.50 381 LEU A O 1
ATOM 2896 N N . ALA A 1 382 ? 13.965 1.161 -24.992 1.00 98.31 382 ALA A N 1
ATOM 2897 C CA . ALA A 1 382 ? 13.128 0.221 -25.736 1.00 98.31 382 ALA A CA 1
ATOM 2898 C C . ALA A 1 382 ? 13.035 0.569 -27.227 1.00 98.31 382 ALA A C 1
ATOM 2900 O O . ALA A 1 382 ? 13.089 -0.326 -28.076 1.00 98.31 382 ALA A O 1
ATOM 2901 N N . LYS A 1 383 ? 12.957 1.865 -27.554 1.00 98.31 383 LYS A N 1
ATOM 2902 C CA . LYS A 1 383 ? 12.962 2.352 -28.935 1.00 98.31 383 LYS A CA 1
ATOM 2903 C C . LYS A 1 383 ? 14.251 1.978 -29.665 1.00 98.31 383 LYS A C 1
ATOM 2905 O O . LYS A 1 383 ? 14.162 1.462 -30.777 1.00 98.31 383 LYS A O 1
ATOM 2910 N N . ASP A 1 384 ? 15.416 2.218 -29.066 1.00 97.94 384 ASP A N 1
ATOM 2911 C CA . ASP A 1 384 ? 16.709 1.879 -29.678 1.00 97.94 384 ASP A CA 1
ATOM 2912 C C . ASP A 1 384 ? 16.921 0.361 -29.786 1.00 97.94 384 ASP A C 1
ATOM 2914 O O . ASP A 1 384 ? 17.544 -0.116 -30.736 1.00 97.94 384 ASP A O 1
ATOM 2918 N N . LEU A 1 385 ? 16.335 -0.417 -28.872 1.00 96.75 385 LEU A N 1
ATOM 2919 C CA . LEU A 1 385 ? 16.349 -1.880 -28.925 1.00 96.75 385 LEU A CA 1
ATOM 2920 C C . LEU A 1 385 ? 15.321 -2.465 -29.919 1.00 96.75 385 LEU A C 1
ATOM 2922 O O . LEU A 1 385 ? 15.419 -3.638 -30.286 1.00 96.75 385 LEU A O 1
ATOM 2926 N N . GLY A 1 386 ? 14.356 -1.663 -30.381 1.00 97.62 386 GLY A N 1
ATOM 2927 C CA . GLY A 1 386 ? 13.302 -2.077 -31.313 1.00 97.62 386 GLY A CA 1
ATOM 2928 C C . GLY A 1 386 ? 12.183 -2.906 -30.673 1.00 97.62 386 GLY A C 1
ATOM 2929 O O . GLY A 1 386 ? 11.552 -3.714 -31.356 1.00 97.62 386 GLY A O 1
ATOM 2930 N N . VAL A 1 387 ? 11.935 -2.729 -29.374 1.00 98.25 387 VAL A N 1
ATOM 2931 C CA . VAL A 1 387 ? 10.939 -3.480 -28.589 1.00 98.25 387 VAL A CA 1
ATOM 2932 C C . VAL A 1 387 ? 9.973 -2.542 -27.860 1.00 98.25 387 VAL A C 1
ATOM 2934 O O . VAL A 1 387 ? 10.148 -1.325 -27.849 1.00 98.25 387 VAL A O 1
ATOM 2937 N N . LYS A 1 388 ? 8.927 -3.097 -27.245 1.00 97.62 388 LYS A N 1
ATOM 2938 C CA . LYS A 1 388 ? 8.028 -2.348 -26.353 1.00 97.62 388 LYS A CA 1
ATOM 2939 C C . LYS A 1 388 ? 8.528 -2.390 -24.912 1.00 97.62 388 LYS A C 1
ATOM 2941 O O . LYS A 1 388 ? 9.136 -3.375 -24.504 1.00 97.62 388 LYS A O 1
ATOM 2946 N N . VAL A 1 389 ? 8.222 -1.363 -24.124 1.00 96.81 389 VAL A N 1
ATOM 2947 C CA . VAL A 1 389 ? 8.420 -1.433 -22.671 1.00 96.81 389 VAL A CA 1
ATOM 2948 C C . VAL A 1 389 ? 7.256 -2.190 -22.037 1.00 96.81 389 VAL A C 1
ATOM 2950 O O . VAL A 1 389 ? 6.091 -1.898 -22.318 1.00 96.81 389 VAL A O 1
ATOM 2953 N N . LYS A 1 390 ? 7.574 -3.124 -21.144 1.00 96.38 390 LYS A N 1
ATOM 2954 C CA . LYS A 1 390 ? 6.650 -3.691 -20.167 1.00 96.38 390 LYS A CA 1
ATOM 2955 C C . LYS A 1 390 ? 7.058 -3.203 -18.783 1.00 96.38 390 LYS A C 1
ATOM 2957 O O . LYS A 1 390 ? 8.050 -3.666 -18.223 1.00 96.38 390 LYS A O 1
ATOM 2962 N N . TYR A 1 391 ? 6.305 -2.248 -18.253 1.00 94.88 391 TYR A N 1
ATOM 2963 C CA . TYR A 1 391 ? 6.583 -1.684 -16.938 1.00 94.88 391 TYR A CA 1
ATOM 2964 C C . TYR A 1 391 ? 6.184 -2.643 -15.817 1.00 94.88 391 TYR A C 1
ATOM 2966 O O . TYR A 1 391 ? 5.224 -3.404 -15.932 1.00 94.88 391 TYR A O 1
ATOM 2974 N N . THR A 1 392 ? 6.925 -2.588 -14.720 1.00 90.06 392 THR A N 1
ATOM 2975 C CA . THR A 1 392 ? 6.573 -3.202 -13.438 1.00 90.06 392 THR A CA 1
ATOM 2976 C C . THR A 1 392 ? 6.767 -2.139 -12.369 1.00 90.06 392 THR A C 1
ATOM 2978 O O . THR A 1 392 ? 7.867 -1.603 -12.249 1.00 90.06 392 THR A O 1
ATOM 2981 N N . SER A 1 393 ? 5.711 -1.799 -11.627 1.00 88.81 393 SER A N 1
ATOM 2982 C CA . SER A 1 393 ? 5.877 -0.896 -10.486 1.00 88.81 393 SER A CA 1
ATOM 2983 C C . SER A 1 393 ? 6.640 -1.610 -9.373 1.00 88.81 393 SER A C 1
ATOM 2985 O O . SER A 1 393 ? 6.481 -2.822 -9.185 1.00 88.81 393 SER A O 1
ATOM 2987 N N . VAL A 1 394 ? 7.506 -0.883 -8.670 1.00 87.06 394 VAL A N 1
ATOM 2988 C CA . VAL A 1 394 ? 8.330 -1.454 -7.610 1.00 87.06 394 VAL A CA 1
ATOM 2989 C C . VAL A 1 394 ? 8.491 -0.508 -6.429 1.00 87.06 394 VAL A C 1
ATOM 2991 O O . VAL A 1 394 ? 8.754 0.681 -6.583 1.00 87.06 394 VAL A O 1
ATOM 2994 N N . ASP A 1 395 ? 8.429 -1.089 -5.239 1.00 83.25 395 ASP A N 1
ATOM 2995 C CA . ASP A 1 395 ? 8.739 -0.432 -3.975 1.00 83.25 395 ASP A CA 1
ATOM 2996 C C . ASP A 1 395 ? 10.253 -0.182 -3.865 1.00 83.25 395 ASP A C 1
ATOM 2998 O O . ASP A 1 395 ? 11.055 -0.970 -4.390 1.00 83.25 395 ASP A O 1
ATOM 3002 N N . PRO A 1 396 ? 10.716 0.824 -3.103 1.00 87.50 396 PRO A N 1
ATOM 3003 C CA . PRO A 1 396 ? 12.146 1.110 -3.012 1.00 87.50 396 PRO A CA 1
ATOM 3004 C C . PRO A 1 396 ? 12.961 -0.070 -2.453 1.00 87.50 396 PRO A C 1
ATOM 3006 O O . PRO A 1 396 ? 14.107 -0.270 -2.868 1.00 87.50 396 PRO A O 1
ATOM 3009 N N . ALA A 1 397 ? 12.381 -0.880 -1.562 1.00 85.38 397 ALA A N 1
ATOM 3010 C CA . ALA A 1 397 ? 13.021 -2.072 -1.004 1.00 85.38 397 ALA A CA 1
ATOM 3011 C C . ALA A 1 397 ? 13.109 -3.251 -1.992 1.00 85.38 397 ALA A C 1
ATOM 3013 O O . ALA A 1 397 ? 14.042 -4.045 -1.910 1.00 85.38 397 ALA A O 1
ATOM 3014 N N . ALA A 1 398 ? 12.190 -3.350 -2.957 1.00 87.31 398 ALA A N 1
ATOM 3015 C CA . ALA A 1 398 ? 12.085 -4.502 -3.857 1.00 87.31 398 ALA A CA 1
ATOM 3016 C C . ALA A 1 398 ? 12.970 -4.402 -5.117 1.00 87.31 398 ALA A C 1
ATOM 3018 O O . ALA A 1 398 ? 13.061 -5.361 -5.884 1.00 87.31 398 ALA A O 1
ATOM 3019 N N . ARG A 1 399 ? 13.656 -3.269 -5.336 1.00 94.31 399 ARG A N 1
ATOM 3020 C CA . ARG A 1 399 ? 14.452 -2.971 -6.548 1.00 94.31 399 ARG A CA 1
ATOM 3021 C C . ARG A 1 399 ? 15.528 -4.005 -6.889 1.00 94.31 399 ARG A C 1
ATOM 3023 O O . ARG A 1 399 ? 15.741 -4.296 -8.064 1.00 94.31 399 ARG A O 1
ATOM 3030 N N . VAL A 1 400 ? 16.210 -4.546 -5.878 1.00 92.00 400 VAL A N 1
ATOM 3031 C CA . VAL A 1 400 ? 17.205 -5.617 -6.063 1.00 92.00 400 VAL A CA 1
ATOM 3032 C C . VAL A 1 400 ? 16.503 -6.937 -6.370 1.00 92.00 400 VAL A C 1
ATOM 3034 O O . VAL A 1 400 ? 16.865 -7.628 -7.320 1.00 92.00 400 VAL A O 1
ATOM 3037 N N . ASP A 1 401 ? 15.464 -7.261 -5.603 1.00 85.31 401 ASP A N 1
ATOM 3038 C CA . ASP A 1 401 ? 14.781 -8.552 -5.666 1.00 85.31 401 ASP A CA 1
ATOM 3039 C C . ASP A 1 401 ? 14.095 -8.794 -7.013 1.00 85.31 401 ASP A C 1
ATOM 3041 O O . ASP A 1 401 ? 14.092 -9.917 -7.523 1.00 85.31 401 ASP A O 1
ATOM 3045 N N . VAL A 1 402 ? 13.540 -7.754 -7.641 1.00 87.94 402 VAL A N 1
ATOM 3046 C CA . VAL A 1 402 ? 12.926 -7.882 -8.975 1.00 87.94 402 VAL A CA 1
ATOM 3047 C C . VAL A 1 402 ? 13.946 -8.220 -10.069 1.00 87.94 402 VAL A C 1
ATOM 3049 O O . VAL A 1 402 ? 13.589 -8.913 -11.024 1.00 87.94 402 VAL A O 1
ATOM 3052 N N . LEU A 1 403 ? 15.212 -7.815 -9.913 1.00 92.12 403 LEU A N 1
ATOM 3053 C CA . LEU A 1 403 ? 16.303 -8.199 -10.816 1.00 92.12 403 LEU A CA 1
ATOM 3054 C C . LEU A 1 403 ? 16.824 -9.599 -10.500 1.00 92.12 403 LEU A C 1
ATOM 3056 O O . LEU A 1 403 ? 16.974 -10.421 -11.402 1.00 92.12 403 LEU A O 1
ATOM 3060 N N . THR A 1 404 ? 17.081 -9.908 -9.227 1.00 86.94 404 THR A N 1
ATOM 3061 C CA . THR A 1 404 ? 17.633 -11.217 -8.832 1.00 86.94 404 THR A CA 1
ATOM 3062 C C . THR A 1 404 ? 16.662 -12.364 -9.113 1.00 86.94 404 THR A C 1
ATOM 3064 O O . THR A 1 404 ? 17.106 -13.461 -9.451 1.00 86.94 404 THR A O 1
ATOM 3067 N N . SER A 1 405 ? 15.352 -12.104 -9.059 1.00 82.81 405 SER A N 1
ATOM 3068 C CA . SER A 1 405 ? 14.292 -13.053 -9.428 1.00 82.81 405 SER A CA 1
ATOM 3069 C C . SER A 1 405 ? 13.939 -13.069 -10.922 1.00 82.81 405 SER A C 1
ATOM 3071 O O . SER A 1 405 ? 13.027 -13.798 -11.313 1.00 82.81 405 SER A O 1
ATOM 3073 N N . ASN A 1 406 ? 14.646 -12.298 -11.763 1.00 85.56 406 ASN A N 1
ATOM 3074 C CA . ASN A 1 406 ? 14.407 -12.186 -13.210 1.00 85.56 406 ASN A CA 1
ATOM 3075 C C . ASN A 1 406 ? 12.961 -11.769 -13.567 1.00 85.56 406 ASN A C 1
ATOM 3077 O O . ASN A 1 406 ? 12.414 -12.156 -14.606 1.00 85.56 406 ASN A O 1
ATOM 3081 N N . LYS A 1 407 ? 12.306 -10.992 -12.691 1.00 86.94 407 LYS A N 1
ATOM 3082 C CA . LYS A 1 407 ? 10.989 -10.399 -12.976 1.00 86.94 407 LYS A CA 1
ATOM 3083 C C . LYS A 1 407 ? 11.107 -9.280 -14.005 1.00 86.94 407 LYS A C 1
ATOM 3085 O O . LYS A 1 407 ? 10.219 -9.142 -14.845 1.00 86.94 407 LYS A O 1
ATOM 3090 N N . VAL A 1 408 ? 12.206 -8.530 -13.958 1.00 96.69 408 VAL A N 1
ATOM 3091 C CA . VAL A 1 408 ? 12.541 -7.450 -14.895 1.00 96.69 408 VAL A CA 1
ATOM 3092 C C . VAL A 1 408 ? 13.956 -7.623 -15.442 1.00 96.69 408 VAL A C 1
ATOM 3094 O O . VAL A 1 408 ? 14.779 -8.288 -14.817 1.00 96.69 408 VAL A O 1
ATOM 3097 N N . ASP A 1 409 ? 14.237 -7.022 -16.598 1.00 98.25 409 ASP A N 1
ATOM 3098 C CA . ASP A 1 409 ? 15.586 -7.006 -17.178 1.00 98.25 409 ASP A CA 1
ATOM 3099 C C . ASP A 1 409 ? 16.412 -5.834 -16.638 1.00 98.25 409 ASP A C 1
ATOM 3101 O O . ASP A 1 409 ? 17.619 -5.963 -16.436 1.00 98.25 409 ASP A O 1
ATOM 3105 N N . ILE A 1 410 ? 15.748 -4.693 -16.414 1.00 98.50 410 ILE A N 1
ATOM 3106 C CA . ILE A 1 410 ? 16.355 -3.441 -15.954 1.00 98.50 410 ILE A CA 1
ATOM 3107 C C . ILE A 1 410 ? 15.531 -2.874 -14.797 1.00 98.50 410 ILE A C 1
ATOM 3109 O O . ILE A 1 410 ? 14.302 -2.834 -14.864 1.00 98.50 410 ILE A O 1
ATOM 3113 N N . THR A 1 411 ? 16.205 -2.359 -13.774 1.00 98.50 411 THR A N 1
ATOM 3114 C CA . THR A 1 411 ? 15.600 -1.442 -12.803 1.00 98.50 411 THR A CA 1
ATOM 3115 C C . THR A 1 411 ? 16.002 -0.007 -13.136 1.00 98.50 411 THR A C 1
ATOM 3117 O O . THR A 1 411 ? 17.176 0.349 -13.038 1.00 98.50 411 THR A O 1
ATOM 3120 N N . LEU A 1 412 ? 15.006 0.806 -13.495 1.00 98.25 412 LEU A N 1
ATOM 3121 C CA . LEU A 1 412 ? 15.041 2.262 -13.681 1.00 98.25 412 LEU A CA 1
ATOM 3122 C C . LEU A 1 412 ? 14.067 2.919 -12.685 1.00 98.25 412 LEU A C 1
ATOM 3124 O O . LEU A 1 412 ? 13.179 3.680 -13.043 1.00 98.25 412 LEU A O 1
ATOM 3128 N N . ALA A 1 413 ? 14.194 2.557 -11.409 1.00 96.19 413 ALA A N 1
ATOM 3129 C CA . ALA A 1 413 ? 13.372 3.085 -10.322 1.00 96.19 413 ALA A CA 1
ATOM 3130 C C . ALA A 1 413 ? 14.231 4.000 -9.443 1.00 96.19 413 ALA A C 1
ATOM 3132 O O . ALA A 1 413 ? 14.624 3.601 -8.336 1.00 96.19 413 ALA A O 1
ATOM 3133 N N . ASN A 1 414 ? 14.597 5.163 -10.002 1.00 96.94 414 ASN A N 1
ATOM 3134 C CA . ASN A 1 414 ? 15.467 6.200 -9.439 1.00 96.94 414 ASN A CA 1
ATOM 3135 C C . ASN A 1 414 ? 16.483 5.624 -8.434 1.00 96.94 414 ASN A C 1
ATOM 3137 O O . ASN A 1 414 ? 16.390 5.818 -7.217 1.00 96.94 414 ASN A O 1
ATOM 3141 N N . PHE A 1 415 ? 17.351 4.743 -8.943 1.00 97.62 415 PHE A N 1
ATOM 3142 C CA . PHE A 1 415 ? 18.082 3.780 -8.130 1.00 97.62 415 PHE A CA 1
ATOM 3143 C C . PHE A 1 415 ? 19.504 4.247 -7.812 1.00 97.62 415 PHE A C 1
ATOM 3145 O O . PHE A 1 415 ? 20.397 4.195 -8.655 1.00 97.62 415 PHE A O 1
ATOM 3152 N N . THR A 1 416 ? 19.707 4.683 -6.569 1.00 96.50 416 THR A N 1
ATOM 3153 C CA . THR A 1 416 ? 21.010 5.149 -6.083 1.00 96.50 416 THR A CA 1
ATOM 3154 C C . THR A 1 416 ? 22.043 4.031 -6.062 1.00 96.50 416 THR A C 1
ATOM 3156 O O . THR A 1 416 ? 21.793 2.943 -5.523 1.00 96.50 416 THR A O 1
ATOM 3159 N N . VAL A 1 417 ? 23.214 4.319 -6.616 1.00 96.25 417 VAL A N 1
ATOM 3160 C CA . VAL A 1 417 ? 24.365 3.423 -6.646 1.00 96.25 417 VAL A CA 1
ATOM 3161 C C . VAL A 1 417 ? 25.009 3.395 -5.262 1.00 96.25 417 VAL A C 1
ATOM 3163 O O . VAL A 1 417 ? 25.496 4.409 -4.787 1.00 96.25 417 VAL A O 1
ATOM 3166 N N . THR A 1 418 ? 25.054 2.224 -4.625 1.00 93.69 418 THR A N 1
ATOM 3167 C CA . THR A 1 418 ? 25.770 2.022 -3.354 1.00 93.69 418 THR A CA 1
ATOM 3168 C C . THR A 1 418 ? 26.633 0.771 -3.428 1.00 93.69 418 THR A C 1
ATOM 3170 O O . THR A 1 418 ? 26.333 -0.145 -4.200 1.00 93.69 418 THR A O 1
ATOM 3173 N N . ASP A 1 419 ? 27.689 0.696 -2.619 1.00 92.94 419 ASP A N 1
ATOM 3174 C CA . ASP A 1 419 ? 28.583 -0.467 -2.631 1.00 92.94 419 ASP A CA 1
ATOM 3175 C C . ASP A 1 419 ? 27.866 -1.757 -2.206 1.00 92.94 419 ASP A C 1
ATOM 3177 O O . ASP A 1 419 ? 28.011 -2.775 -2.875 1.00 92.94 419 ASP A O 1
ATOM 3181 N N . GLU A 1 420 ? 26.974 -1.695 -1.211 1.00 90.19 420 GLU A N 1
ATOM 3182 C CA . GLU A 1 420 ? 26.148 -2.847 -0.812 1.00 90.19 420 GLU A CA 1
ATOM 3183 C C . GLU A 1 420 ? 25.244 -3.341 -1.958 1.00 90.19 420 GLU A C 1
ATOM 3185 O O . GLU A 1 420 ? 25.053 -4.542 -2.157 1.00 90.19 420 GLU A O 1
ATOM 3190 N N . ARG A 1 421 ? 24.678 -2.428 -2.758 1.00 94.12 421 ARG A N 1
ATOM 3191 C CA . ARG A 1 421 ? 23.834 -2.813 -3.900 1.00 94.12 421 ARG A CA 1
ATOM 3192 C C . ARG A 1 421 ? 24.668 -3.387 -5.043 1.00 94.12 421 ARG A C 1
ATOM 3194 O O . ARG A 1 421 ? 24.226 -4.354 -5.661 1.00 94.12 421 ARG A O 1
ATOM 3201 N N . LYS A 1 422 ? 25.876 -2.864 -5.288 1.00 96.12 422 LYS A N 1
ATOM 3202 C CA . LYS A 1 422 ? 26.816 -3.406 -6.291 1.00 96.12 422 LYS A CA 1
ATOM 3203 C C . LYS A 1 422 ? 27.213 -4.854 -6.006 1.00 96.12 422 LYS A C 1
ATOM 3205 O O . LYS A 1 422 ? 27.582 -5.572 -6.932 1.00 96.12 422 LYS A O 1
ATOM 3210 N N . GLU A 1 423 ? 27.137 -5.318 -4.761 1.00 95.25 423 GLU A N 1
ATOM 3211 C CA . GLU A 1 423 ? 27.357 -6.735 -4.447 1.00 95.25 423 GLU A CA 1
ATOM 3212 C C . GLU A 1 423 ? 26.251 -7.635 -5.028 1.00 95.25 423 GLU A C 1
ATOM 3214 O O . GLU A 1 423 ? 26.515 -8.781 -5.391 1.00 95.25 423 GLU A O 1
ATOM 3219 N N . LYS A 1 424 ? 25.023 -7.113 -5.170 1.00 93.81 424 LYS A N 1
ATOM 3220 C CA . LYS A 1 424 ? 23.816 -7.882 -5.526 1.00 93.81 424 LYS A CA 1
ATOM 3221 C C . LYS A 1 424 ? 23.352 -7.690 -6.972 1.00 93.81 424 LYS A C 1
ATOM 3223 O O . LYS A 1 424 ? 22.699 -8.576 -7.517 1.00 93.81 424 LYS A O 1
ATOM 3228 N N . VAL A 1 425 ? 23.663 -6.552 -7.587 1.00 97.50 425 VAL A N 1
ATOM 3229 C CA . VAL A 1 425 ? 23.302 -6.196 -8.972 1.00 97.50 425 VAL A CA 1
ATOM 3230 C C . VAL A 1 425 ? 24.476 -5.516 -9.671 1.00 97.50 425 VAL A C 1
ATOM 3232 O O . VAL A 1 425 ? 25.418 -5.077 -9.011 1.00 97.50 425 VAL A O 1
ATOM 3235 N N . ASP A 1 426 ? 24.428 -5.419 -10.999 1.00 98.31 426 ASP A N 1
ATOM 3236 C CA . ASP A 1 426 ? 25.393 -4.617 -11.755 1.00 98.31 426 ASP A CA 1
ATOM 3237 C C . ASP A 1 426 ? 24.744 -3.310 -12.207 1.00 98.31 426 ASP A C 1
ATOM 3239 O O . ASP A 1 426 ? 23.700 -3.315 -12.860 1.00 98.31 426 ASP A O 1
ATOM 3243 N N . PHE A 1 427 ? 25.363 -2.186 -11.849 1.00 98.69 427 PHE A N 1
ATOM 3244 C CA . PHE A 1 427 ? 24.923 -0.861 -12.275 1.00 98.69 427 PHE A CA 1
ATOM 3245 C C . PHE A 1 427 ? 25.592 -0.463 -13.586 1.00 98.69 427 PHE A C 1
ATOM 3247 O O . PHE A 1 427 ? 26.805 -0.618 -13.750 1.00 98.69 427 PHE A O 1
ATOM 3254 N N . ALA A 1 428 ? 24.791 0.085 -14.494 1.00 98.62 428 ALA A N 1
ATOM 3255 C CA . ALA A 1 428 ? 25.268 0.787 -15.672 1.00 98.62 428 ALA A CA 1
ATOM 3256 C C . ALA A 1 428 ? 25.826 2.171 -15.293 1.00 98.62 428 ALA A C 1
ATOM 3258 O O . ALA A 1 428 ? 25.885 2.562 -14.125 1.00 98.62 428 ALA A O 1
ATOM 3259 N N . LYS A 1 429 ? 26.256 2.920 -16.305 1.00 98.56 429 LYS A N 1
ATOM 3260 C CA . LYS A 1 429 ? 26.662 4.316 -16.182 1.00 98.56 429 LYS A CA 1
ATOM 3261 C C . LYS A 1 429 ? 25.532 5.165 -15.573 1.00 98.56 429 LYS A C 1
ATOM 3263 O O . LYS A 1 429 ? 24.360 4.924 -15.871 1.00 98.56 429 LYS A O 1
ATOM 3268 N N . PRO A 1 430 ? 25.861 6.154 -14.729 1.00 98.25 430 PRO A N 1
ATOM 3269 C CA . PRO A 1 430 ? 24.855 7.012 -14.119 1.00 98.25 430 PRO A CA 1
ATOM 3270 C C . PRO A 1 430 ? 24.256 8.004 -15.120 1.00 98.25 430 PRO A C 1
ATOM 3272 O O . PRO A 1 430 ? 24.885 8.357 -16.114 1.00 98.25 430 PRO A O 1
ATOM 3275 N N . TYR A 1 431 ? 23.043 8.473 -14.836 1.00 97.94 431 TYR A N 1
ATOM 3276 C CA . TYR A 1 431 ? 22.345 9.493 -15.638 1.00 97.94 431 TYR A CA 1
ATOM 3277 C C . TYR A 1 431 ? 21.857 10.686 -14.803 1.00 97.94 431 TYR A C 1
ATOM 3279 O O . TYR A 1 431 ? 21.284 11.641 -15.334 1.00 97.94 431 TYR A O 1
ATOM 3287 N N . MET A 1 432 ? 22.092 10.643 -13.488 1.00 95.88 432 MET A N 1
ATOM 3288 C CA . MET A 1 432 ? 21.711 11.702 -12.565 1.00 95.88 432 MET A CA 1
ATOM 3289 C C . MET A 1 432 ? 22.575 11.683 -11.292 1.00 95.88 432 MET A C 1
ATOM 3291 O O . MET A 1 432 ? 22.989 10.614 -10.837 1.00 95.88 432 MET A O 1
ATOM 3295 N N . LYS A 1 433 ? 22.830 12.861 -10.717 1.00 94.69 433 LYS A N 1
ATOM 3296 C CA . LYS A 1 433 ? 23.422 13.083 -9.390 1.00 94.69 433 LYS A CA 1
ATOM 3297 C C . LYS A 1 433 ? 22.319 13.295 -8.359 1.00 94.69 433 LYS A C 1
ATOM 3299 O O . LYS A 1 433 ? 21.236 13.790 -8.682 1.00 94.69 433 LYS A O 1
ATOM 3304 N N . VAL A 1 434 ? 22.584 12.920 -7.115 1.00 93.94 434 VAL A N 1
ATOM 3305 C CA . VAL A 1 434 ? 21.620 13.058 -6.023 1.00 93.94 434 VAL A CA 1
ATOM 3306 C C . VAL A 1 434 ? 22.332 13.198 -4.681 1.00 93.94 434 VAL A C 1
ATOM 3308 O O . VAL A 1 434 ? 23.440 12.710 -4.498 1.00 93.94 434 VAL A O 1
ATOM 3311 N N . ALA A 1 435 ? 21.689 13.849 -3.721 1.00 92.69 435 ALA A N 1
ATOM 3312 C CA . ALA A 1 435 ? 22.070 13.787 -2.312 1.00 92.69 435 ALA A CA 1
ATOM 3313 C C . ALA A 1 435 ? 20.808 13.589 -1.468 1.00 92.69 435 ALA A C 1
ATOM 3315 O O . ALA A 1 435 ? 19.707 13.532 -2.011 1.00 92.69 435 ALA A O 1
ATOM 3316 N N . LEU A 1 436 ? 20.920 13.512 -0.145 1.00 95.19 436 LEU A N 1
ATOM 3317 C CA . LEU A 1 436 ? 19.740 13.449 0.719 1.00 95.19 436 LEU A CA 1
ATOM 3318 C C . LEU A 1 436 ? 19.251 14.849 1.102 1.00 95.19 436 LEU A C 1
ATOM 3320 O O . LEU A 1 436 ? 20.022 15.807 1.139 1.00 95.19 436 LEU A O 1
ATOM 3324 N N . GLY A 1 437 ? 17.965 14.969 1.414 1.00 96.00 437 GLY A N 1
ATOM 3325 C CA . GLY A 1 437 ? 17.357 16.191 1.932 1.00 96.00 437 GLY A CA 1
ATOM 3326 C C . GLY A 1 437 ? 16.302 15.905 2.996 1.00 96.00 437 GLY A C 1
ATOM 3327 O O . GLY A 1 437 ? 15.878 14.761 3.189 1.00 96.00 437 GLY A O 1
ATOM 3328 N N . VAL A 1 438 ? 15.880 16.955 3.700 1.00 97.81 438 VAL A N 1
ATOM 3329 C CA . VAL A 1 438 ? 14.823 16.893 4.720 1.00 97.81 438 VAL A CA 1
ATOM 3330 C C . VAL A 1 438 ? 13.796 17.988 4.457 1.00 97.81 438 VAL A C 1
ATOM 3332 O O . VAL A 1 438 ? 14.134 19.173 4.414 1.00 97.81 438 VAL A O 1
ATOM 3335 N N . VAL A 1 439 ? 12.536 17.579 4.311 1.00 97.62 439 VAL A N 1
ATOM 3336 C CA . VAL A 1 439 ? 11.370 18.466 4.234 1.00 97.62 439 VAL A CA 1
ATOM 3337 C C . VAL A 1 439 ? 10.568 18.394 5.525 1.00 97.62 439 VAL A C 1
ATOM 3339 O O . VAL A 1 439 ? 10.398 17.327 6.116 1.00 97.62 439 VAL A O 1
ATOM 3342 N N . SER A 1 440 ? 10.056 19.536 5.963 1.00 98.19 440 SER A N 1
ATOM 3343 C CA . SER A 1 440 ? 9.242 19.669 7.171 1.00 98.19 440 SER A CA 1
ATOM 3344 C C . SER A 1 440 ? 8.176 20.756 6.984 1.00 98.19 440 SER A C 1
ATOM 3346 O O . SER A 1 440 ? 8.292 21.568 6.060 1.00 98.19 440 SER A O 1
ATOM 3348 N N . PRO A 1 441 ? 7.147 20.821 7.845 1.00 97.50 441 PRO A N 1
ATOM 3349 C CA . PRO A 1 441 ? 6.198 21.932 7.849 1.00 97.50 441 PRO A CA 1
ATOM 3350 C C . PRO A 1 441 ? 6.897 23.295 7.987 1.00 97.50 441 PRO A C 1
ATOM 3352 O O . PRO A 1 441 ? 7.826 23.436 8.780 1.00 97.50 441 PRO A O 1
ATOM 3355 N N . GLU A 1 442 ? 6.440 24.318 7.261 1.00 95.81 442 GLU A N 1
ATOM 3356 C CA . GLU A 1 442 ? 7.016 25.679 7.298 1.00 95.81 442 GLU A CA 1
ATOM 3357 C C . GLU A 1 442 ? 6.954 26.312 8.696 1.00 95.81 442 GLU A C 1
ATOM 3359 O O . GLU A 1 442 ? 7.848 27.049 9.102 1.00 95.81 442 GLU A O 1
ATOM 3364 N N . ASN A 1 443 ? 5.905 26.007 9.463 1.00 94.44 443 ASN A N 1
ATOM 3365 C CA . ASN A 1 443 ? 5.730 26.506 10.829 1.00 94.44 443 ASN A CA 1
ATOM 3366 C C . ASN A 1 443 ? 6.617 25.793 11.868 1.00 94.44 443 ASN A C 1
ATOM 3368 O O . ASN A 1 443 ? 6.625 26.189 13.035 1.00 94.44 443 ASN A O 1
ATOM 3372 N N . ALA A 1 444 ? 7.338 24.748 11.462 1.00 95.50 444 ALA A N 1
ATOM 3373 C CA . ALA A 1 444 ? 8.242 23.963 12.290 1.00 95.50 444 ALA A CA 1
ATOM 3374 C C . ALA A 1 444 ? 9.455 23.500 11.461 1.00 95.50 444 ALA A C 1
ATOM 3376 O O . ALA A 1 444 ? 9.827 22.327 11.498 1.00 95.50 444 ALA A O 1
ATOM 3377 N N . GLU A 1 445 ? 10.032 24.427 10.686 1.00 97.00 445 GLU A N 1
ATOM 3378 C CA . GLU A 1 445 ? 11.100 24.136 9.728 1.00 97.00 445 GLU A CA 1
ATOM 3379 C C . GLU A 1 445 ? 12.317 23.475 10.399 1.00 97.00 445 GLU A C 1
ATOM 3381 O O . GLU A 1 445 ? 12.820 23.959 11.416 1.00 97.00 445 GLU A O 1
ATOM 3386 N N . ILE A 1 446 ? 12.797 22.377 9.809 1.00 97.19 446 ILE A N 1
ATOM 3387 C CA . ILE A 1 446 ? 14.022 21.683 10.200 1.00 97.19 446 ILE A CA 1
ATOM 3388 C C . ILE A 1 446 ? 15.132 22.073 9.234 1.00 97.19 446 ILE A C 1
ATOM 3390 O O . ILE A 1 446 ? 15.145 21.638 8.085 1.00 97.19 446 ILE A O 1
ATOM 3394 N N . THR A 1 447 ? 16.076 22.872 9.718 1.00 96.56 447 THR A N 1
ATOM 3395 C CA . THR A 1 447 ? 17.212 23.392 8.941 1.00 96.56 447 THR A CA 1
ATOM 3396 C C . THR A 1 447 ? 18.526 22.686 9.254 1.00 96.56 447 THR A C 1
ATOM 3398 O O . THR A 1 447 ? 19.513 22.886 8.556 1.00 96.56 447 THR A O 1
ATOM 3401 N N . ASP A 1 448 ? 18.566 21.893 10.325 1.00 95.50 448 ASP A N 1
ATOM 3402 C CA . ASP A 1 448 ? 19.746 21.137 10.738 1.00 95.50 448 ASP A CA 1
ATOM 3403 C C . ASP A 1 448 ? 19.331 19.785 11.330 1.00 95.50 448 ASP A C 1
ATOM 3405 O O . ASP A 1 448 ? 18.349 19.692 12.071 1.00 95.50 448 ASP A O 1
ATOM 3409 N N . VAL A 1 449 ? 20.091 18.728 11.033 1.00 94.25 449 VAL A N 1
ATOM 3410 C CA . VAL A 1 449 ? 19.767 17.360 11.465 1.00 94.25 449 VAL A CA 1
ATOM 3411 C C . VAL A 1 449 ? 19.716 17.229 12.989 1.00 94.25 449 VAL A C 1
ATOM 3413 O O . VAL A 1 449 ? 18.908 16.459 13.507 1.00 94.25 449 VAL A O 1
ATOM 3416 N N . SER A 1 450 ? 20.481 18.025 13.741 1.00 94.50 450 SER A N 1
ATOM 3417 C CA . SER A 1 450 ? 20.432 18.010 15.210 1.00 94.50 450 SER A CA 1
ATOM 3418 C C . SER A 1 450 ? 19.051 18.369 15.778 1.00 94.50 450 SER A C 1
ATOM 3420 O O . SER A 1 450 ? 18.700 17.919 16.873 1.00 94.50 450 SER A O 1
ATOM 3422 N N . GLN A 1 451 ? 18.228 19.113 15.029 1.00 97.31 451 GLN A N 1
ATOM 3423 C CA . GLN A 1 451 ? 16.860 19.473 15.419 1.00 97.31 451 GLN A CA 1
ATOM 3424 C C . GLN A 1 451 ? 15.893 18.281 15.359 1.00 97.31 451 GLN A C 1
ATOM 3426 O O . GLN A 1 451 ? 14.815 18.351 15.951 1.00 97.31 451 GLN A O 1
ATOM 3431 N N . LEU A 1 452 ? 16.271 17.176 14.701 1.00 96.56 452 LEU A N 1
ATOM 3432 C CA . LEU A 1 452 ? 15.497 15.929 14.664 1.00 96.56 452 LEU A CA 1
ATOM 3433 C C . LEU A 1 452 ? 15.575 15.131 15.972 1.00 96.56 452 LEU A C 1
ATOM 3435 O O . LEU A 1 452 ? 14.846 14.152 16.150 1.00 96.56 452 LEU A O 1
ATOM 3439 N N . LYS A 1 453 ? 16.419 15.539 16.925 1.00 93.62 453 LYS A N 1
ATOM 3440 C CA . LYS A 1 453 ? 16.523 14.866 18.219 1.00 93.62 453 LYS A CA 1
ATOM 3441 C C . LYS A 1 453 ? 15.194 14.928 18.978 1.00 93.62 453 LYS A C 1
ATOM 3443 O O . LYS A 1 453 ? 14.690 16.000 19.300 1.00 93.62 453 LYS A O 1
ATOM 3448 N N . GLY A 1 454 ? 14.645 13.758 19.305 1.00 90.69 454 GLY A N 1
ATOM 3449 C CA . GLY A 1 454 ? 13.346 13.636 19.979 1.00 90.69 454 GLY A CA 1
ATOM 3450 C C . GLY A 1 454 ? 12.131 13.848 19.066 1.00 90.69 454 GLY A C 1
ATOM 3451 O O . GLY A 1 454 ? 11.003 13.803 19.555 1.00 90.69 454 GLY A O 1
ATOM 3452 N N . LYS A 1 455 ? 12.351 14.043 17.762 1.00 96.12 455 LYS A N 1
ATOM 3453 C CA . LYS A 1 455 ? 11.316 14.107 16.726 1.00 96.12 455 LYS A CA 1
ATOM 3454 C C . LYS A 1 455 ? 11.154 12.759 16.028 1.00 96.12 455 LYS A C 1
ATOM 3456 O O . LYS A 1 455 ? 11.988 11.864 16.166 1.00 96.12 455 LYS A O 1
ATOM 3461 N N . THR A 1 456 ? 10.061 12.612 15.290 1.00 97.31 456 THR A N 1
ATOM 3462 C CA . THR A 1 456 ? 9.785 11.453 14.440 1.00 97.31 456 THR A CA 1
ATOM 3463 C C . THR A 1 456 ? 10.069 11.811 12.983 1.00 97.31 456 THR A C 1
ATOM 3465 O O . THR A 1 456 ? 9.363 12.635 12.403 1.00 97.31 456 THR A O 1
ATOM 3468 N N . LEU A 1 457 ? 11.087 11.186 12.391 1.00 98.44 457 LEU A N 1
ATOM 3469 C CA . LEU A 1 457 ? 11.437 11.341 10.980 1.00 98.44 457 LEU A CA 1
ATOM 3470 C C . LEU A 1 457 ? 10.762 10.245 10.152 1.00 98.44 457 LEU A C 1
ATOM 3472 O O . LEU A 1 457 ? 10.935 9.055 10.416 1.00 98.44 457 LEU A O 1
ATOM 3476 N N . ILE A 1 458 ? 10.001 10.646 9.143 1.00 98.25 458 ILE A N 1
ATOM 3477 C CA . ILE A 1 458 ? 9.376 9.739 8.186 1.00 98.25 458 ILE A CA 1
ATOM 3478 C C . ILE A 1 458 ? 10.409 9.325 7.138 1.00 98.25 458 ILE A C 1
ATOM 3480 O O . ILE A 1 458 ? 11.157 10.162 6.633 1.00 98.25 458 ILE A O 1
ATOM 3484 N N . ILE A 1 459 ? 10.423 8.035 6.803 1.00 97.12 459 ILE A N 1
ATOM 3485 C CA . ILE A 1 459 ? 11.335 7.426 5.831 1.00 97.12 459 ILE A CA 1
ATOM 3486 C C . ILE A 1 459 ? 10.579 6.380 4.999 1.00 97.12 459 ILE A C 1
ATOM 3488 O O . ILE A 1 459 ? 9.762 5.629 5.535 1.00 97.12 459 ILE A O 1
ATOM 3492 N N . ALA A 1 460 ? 10.887 6.284 3.704 1.00 90.81 460 ALA A N 1
ATOM 3493 C CA . ALA A 1 460 ? 10.495 5.136 2.884 1.00 90.81 460 ALA A CA 1
ATOM 3494 C C . ALA A 1 460 ? 11.535 4.002 3.020 1.00 90.81 460 ALA A C 1
ATOM 3496 O O . ALA A 1 460 ? 12.742 4.248 2.925 1.00 90.81 460 ALA A O 1
ATOM 3497 N N . LYS A 1 461 ? 11.086 2.766 3.258 1.00 91.19 461 LYS A N 1
ATOM 3498 C CA . LYS A 1 461 ? 11.944 1.591 3.474 1.00 91.19 461 LYS A CA 1
ATOM 3499 C C . LYS A 1 461 ? 12.723 1.235 2.213 1.00 91.19 461 LYS A C 1
ATOM 3501 O O . LYS A 1 461 ? 12.205 1.295 1.103 1.00 91.19 461 LYS A O 1
ATOM 3506 N N . GLY A 1 462 ? 13.971 0.821 2.385 1.00 85.62 462 GLY A N 1
ATOM 3507 C CA . GLY A 1 462 ? 14.896 0.474 1.313 1.00 85.62 462 GLY A CA 1
ATOM 3508 C C . GLY A 1 462 ? 15.502 1.680 0.591 1.00 85.62 462 GLY A C 1
ATOM 3509 O O . GLY A 1 462 ? 16.081 1.513 -0.488 1.00 85.62 462 GLY A O 1
ATOM 3510 N N . THR A 1 463 ? 15.371 2.893 1.135 1.00 93.31 463 THR A N 1
ATOM 3511 C CA . THR A 1 463 ? 16.017 4.106 0.601 1.00 93.31 463 THR A CA 1
ATOM 3512 C C . THR A 1 463 ? 17.390 4.344 1.230 1.00 93.31 463 THR A C 1
ATOM 3514 O O . THR A 1 463 ? 17.696 3.841 2.305 1.00 93.31 463 THR A O 1
ATOM 3517 N N . THR A 1 464 ? 18.232 5.133 0.564 1.00 92.56 464 THR A N 1
ATOM 3518 C CA . THR A 1 464 ? 19.530 5.574 1.106 1.00 92.56 464 THR A CA 1
ATOM 3519 C C . THR A 1 464 ? 19.368 6.449 2.349 1.00 92.56 464 THR A C 1
ATOM 3521 O O . THR A 1 464 ? 20.202 6.376 3.247 1.00 92.56 464 THR A O 1
ATOM 3524 N N . ALA A 1 465 ? 18.267 7.202 2.458 1.00 96.00 465 ALA A N 1
ATOM 3525 C CA . ALA A 1 465 ? 17.933 7.960 3.663 1.00 96.00 465 ALA A CA 1
ATOM 3526 C C . ALA A 1 465 ? 17.729 7.057 4.888 1.00 96.00 465 ALA A C 1
ATOM 3528 O O . ALA A 1 465 ? 18.222 7.384 5.964 1.00 96.00 465 ALA A O 1
ATOM 3529 N N . GLU A 1 466 ? 17.076 5.899 4.733 1.00 95.31 466 GLU A N 1
ATOM 3530 C CA . GLU A 1 466 ? 16.954 4.920 5.821 1.00 95.31 466 GLU A CA 1
ATOM 3531 C C . GLU A 1 466 ? 18.331 4.520 6.351 1.00 95.31 466 GLU A C 1
ATOM 3533 O O . GLU A 1 466 ? 18.630 4.734 7.525 1.00 95.31 466 GLU A O 1
ATOM 3538 N N . THR A 1 467 ? 19.193 4.019 5.465 1.00 92.69 467 THR A N 1
ATOM 3539 C CA . THR A 1 467 ? 20.535 3.559 5.832 1.00 92.69 467 THR A CA 1
ATOM 3540 C C . THR A 1 467 ? 21.384 4.686 6.418 1.00 92.69 467 THR A C 1
ATOM 3542 O O . THR A 1 467 ? 22.114 4.472 7.388 1.00 92.69 467 THR A O 1
ATOM 3545 N N . TYR A 1 468 ? 21.285 5.898 5.863 1.00 95.25 468 TYR A N 1
ATOM 3546 C CA . TYR A 1 468 ? 22.017 7.062 6.352 1.00 95.25 468 TYR A CA 1
ATOM 3547 C C . TYR A 1 468 ? 21.645 7.399 7.796 1.00 95.25 468 TYR A C 1
ATOM 3549 O O . TYR A 1 468 ? 22.537 7.542 8.635 1.00 95.25 468 TYR A O 1
ATOM 3557 N N . PHE A 1 469 ? 20.350 7.511 8.102 1.00 96.62 469 PHE A N 1
ATOM 3558 C CA . PHE A 1 469 ? 19.905 7.872 9.446 1.00 96.62 469 PHE A CA 1
ATOM 3559 C C . PHE A 1 469 ? 20.129 6.741 10.448 1.00 96.62 469 PHE A C 1
ATOM 3561 O O . PHE A 1 469 ? 20.564 7.012 11.561 1.00 96.62 469 PHE A O 1
ATOM 3568 N N . GLU A 1 470 ? 19.933 5.478 10.066 1.00 94.62 470 GLU A N 1
ATOM 3569 C CA . GLU A 1 470 ? 20.236 4.347 10.953 1.00 94.62 470 GLU A CA 1
ATOM 3570 C C . GLU A 1 470 ? 21.713 4.280 11.347 1.00 94.62 470 GLU A C 1
ATOM 3572 O O . GLU A 1 470 ? 22.038 3.955 12.490 1.00 94.62 470 GLU A O 1
ATOM 3577 N N . LYS A 1 471 ? 22.612 4.591 10.408 1.00 93.19 471 LYS A N 1
ATOM 3578 C CA . LYS A 1 471 ? 24.057 4.516 10.630 1.00 93.19 471 LYS A CA 1
ATOM 3579 C C . LYS A 1 471 ? 24.610 5.742 11.352 1.00 93.19 471 LYS A C 1
ATOM 3581 O O . LYS A 1 471 ? 25.430 5.589 12.253 1.00 93.19 471 LYS A O 1
ATOM 3586 N N . ASN A 1 472 ? 24.213 6.941 10.929 1.00 94.50 472 ASN A N 1
ATOM 3587 C CA . ASN A 1 472 ? 24.839 8.190 11.373 1.00 94.50 472 ASN A CA 1
ATOM 3588 C C . ASN A 1 472 ? 24.055 8.900 12.483 1.00 94.50 472 ASN A C 1
ATOM 3590 O O . ASN A 1 472 ? 24.651 9.649 13.252 1.00 94.50 472 ASN A O 1
ATOM 3594 N N . HIS A 1 473 ? 22.746 8.650 12.576 1.00 95.06 473 HIS A N 1
ATOM 3595 C CA . HIS A 1 473 ? 21.835 9.311 13.512 1.00 95.06 473 HIS A CA 1
ATOM 3596 C C . HIS A 1 473 ? 20.880 8.316 14.199 1.00 95.06 473 HIS A C 1
ATOM 3598 O O . HIS A 1 473 ? 19.657 8.498 14.151 1.00 95.06 473 HIS A O 1
ATOM 3604 N N . PRO A 1 474 ? 21.396 7.249 14.845 1.00 93.69 474 PRO A N 1
ATOM 3605 C CA . PRO A 1 474 ? 20.563 6.220 15.474 1.00 93.69 474 PRO A CA 1
ATOM 3606 C C . PRO A 1 474 ? 19.674 6.766 16.607 1.00 93.69 474 PRO A C 1
ATOM 3608 O O . PRO A 1 474 ? 18.735 6.099 17.042 1.00 93.69 474 PRO A O 1
ATOM 3611 N N . GLU A 1 475 ? 19.957 7.972 17.106 1.00 92.12 475 GLU A N 1
ATOM 3612 C CA . GLU A 1 475 ? 19.133 8.698 18.070 1.00 92.12 475 GLU A CA 1
ATOM 3613 C C . GLU A 1 475 ? 17.828 9.262 17.487 1.00 92.12 475 GLU A C 1
ATOM 3615 O O . GLU A 1 475 ? 16.923 9.615 18.251 1.00 92.12 475 GLU A O 1
ATOM 3620 N N . VAL A 1 476 ? 17.718 9.383 16.160 1.00 95.81 476 VAL A N 1
ATOM 3621 C CA . VAL A 1 476 ? 16.524 9.899 15.482 1.00 95.81 476 VAL A CA 1
ATOM 3622 C C . VAL A 1 476 ? 15.498 8.777 15.344 1.00 95.81 476 VAL A C 1
ATOM 3624 O O . VAL A 1 476 ? 15.770 7.706 14.804 1.00 95.81 476 VAL A O 1
ATOM 3627 N N . LYS A 1 477 ? 14.271 9.017 15.817 1.00 96.75 477 LYS A N 1
ATOM 3628 C CA . LYS A 1 477 ? 13.194 8.029 15.727 1.00 96.75 477 LYS A CA 1
ATOM 3629 C C . LYS A 1 477 ? 12.665 7.966 14.294 1.00 96.75 477 LYS A C 1
ATOM 3631 O O . LYS A 1 477 ? 12.018 8.907 13.838 1.00 96.75 477 LYS A O 1
ATOM 3636 N N . LEU A 1 478 ? 12.869 6.833 13.626 1.00 97.06 478 LEU A N 1
ATOM 3637 C CA . LEU A 1 478 ? 12.380 6.606 12.265 1.00 97.06 478 LEU A CA 1
ATOM 3638 C C . LEU A 1 478 ? 10.977 5.989 12.259 1.00 97.06 478 LEU A C 1
ATOM 3640 O O . LEU A 1 478 ? 10.730 4.968 12.905 1.00 97.06 478 LEU A O 1
ATOM 3644 N N . GLN A 1 479 ? 10.066 6.581 11.489 1.00 95.31 479 GLN A N 1
ATOM 3645 C CA . GLN A 1 479 ? 8.762 6.014 11.158 1.00 95.31 479 GLN A CA 1
ATOM 3646 C C . GLN A 1 479 ? 8.746 5.625 9.683 1.00 95.31 479 GLN A C 1
ATOM 3648 O O . GLN A 1 479 ? 8.789 6.473 8.795 1.00 95.31 479 GLN A O 1
ATOM 3653 N N . LYS A 1 480 ? 8.726 4.315 9.444 1.00 94.69 480 LYS A N 1
ATOM 3654 C CA . LYS A 1 480 ? 9.057 3.730 8.150 1.00 94.69 480 LYS A CA 1
ATOM 3655 C C . LYS A 1 480 ? 7.818 3.261 7.394 1.00 94.69 480 LYS A C 1
ATOM 3657 O O . LYS A 1 480 ? 6.984 2.569 7.976 1.00 94.69 480 LYS A O 1
ATOM 3662 N N . TYR A 1 481 ? 7.761 3.552 6.101 1.00 82.06 481 TYR A N 1
ATOM 3663 C CA . TYR A 1 481 ? 6.680 3.156 5.195 1.00 82.06 481 TYR A CA 1
ATOM 3664 C C . TYR A 1 481 ? 7.226 2.408 3.989 1.00 82.06 481 TYR A C 1
ATOM 3666 O O . TYR A 1 481 ? 8.354 2.656 3.579 1.00 82.06 481 TYR A O 1
ATOM 3674 N N . ASP A 1 482 ? 6.450 1.485 3.433 1.00 76.06 482 ASP A N 1
ATOM 3675 C CA . ASP A 1 482 ? 6.883 0.709 2.268 1.00 76.06 482 ASP A CA 1
ATOM 3676 C C . ASP A 1 482 ? 6.789 1.528 0.966 1.00 76.06 482 ASP A C 1
ATOM 3678 O O . ASP A 1 482 ? 7.680 1.430 0.127 1.00 76.06 482 ASP A O 1
ATOM 3682 N N . GLN A 1 483 ? 5.771 2.392 0.840 1.00 76.69 483 GLN A N 1
ATOM 3683 C CA . GLN A 1 483 ? 5.531 3.263 -0.322 1.00 76.69 483 GLN A CA 1
ATOM 3684 C C . GLN A 1 483 ? 5.868 4.732 -0.050 1.00 76.69 483 GLN A C 1
ATOM 3686 O O . GLN A 1 483 ? 5.727 5.213 1.083 1.00 76.69 483 GLN A O 1
ATOM 3691 N N . TYR A 1 484 ? 6.216 5.476 -1.106 1.00 81.94 484 TYR A N 1
ATOM 3692 C CA . TYR A 1 484 ? 6.363 6.930 -1.019 1.00 81.94 484 TYR A CA 1
ATOM 3693 C C . TYR A 1 484 ? 5.012 7.599 -0.759 1.00 81.94 484 TYR A C 1
ATOM 3695 O O . TYR A 1 484 ? 4.929 8.469 0.107 1.00 81.94 484 TYR A O 1
ATOM 3703 N N . ALA A 1 485 ? 3.936 7.140 -1.406 1.00 77.25 485 ALA A N 1
ATOM 3704 C CA . ALA A 1 485 ? 2.586 7.661 -1.180 1.00 77.25 485 ALA A CA 1
ATOM 3705 C C . ALA A 1 485 ? 2.168 7.616 0.305 1.00 77.25 485 ALA A C 1
ATOM 3707 O O . ALA A 1 485 ? 1.632 8.592 0.838 1.00 77.25 485 ALA A O 1
ATOM 3708 N N . ASP A 1 486 ? 2.467 6.519 1.005 1.00 75.00 486 ASP A N 1
ATOM 3709 C CA . ASP A 1 486 ? 2.168 6.373 2.434 1.00 75.00 486 ASP A CA 1
ATOM 3710 C C . ASP A 1 486 ? 3.029 7.288 3.310 1.00 75.00 486 ASP A C 1
ATOM 3712 O O . ASP A 1 486 ? 2.527 7.862 4.284 1.00 75.00 486 ASP A O 1
ATOM 3716 N N . ALA A 1 487 ? 4.309 7.448 2.958 1.00 86.06 487 ALA A N 1
ATOM 3717 C CA . ALA A 1 487 ? 5.225 8.363 3.631 1.00 86.06 487 ALA A CA 1
ATOM 3718 C C . ALA A 1 487 ? 4.785 9.829 3.467 1.00 86.06 487 ALA A C 1
ATOM 3720 O O . ALA A 1 487 ? 4.758 10.579 4.446 1.00 86.06 487 ALA A O 1
ATOM 3721 N N . TYR A 1 488 ? 4.368 10.226 2.262 1.00 84.06 488 TYR A N 1
ATOM 3722 C CA . TYR A 1 488 ? 3.833 11.559 1.984 1.00 84.06 488 TYR A CA 1
ATOM 3723 C C . TYR A 1 488 ? 2.560 11.831 2.768 1.00 84.06 488 TYR A C 1
ATOM 3725 O O . TYR A 1 488 ? 2.480 12.836 3.475 1.00 84.06 488 TYR A O 1
ATOM 3733 N N . ASN A 1 489 ? 1.598 10.909 2.720 1.00 80.31 489 ASN A N 1
ATOM 3734 C CA . ASN A 1 489 ? 0.367 11.032 3.493 1.00 80.31 489 ASN A CA 1
ATOM 3735 C C . ASN A 1 489 ? 0.662 11.114 4.992 1.00 80.31 489 ASN A C 1
ATOM 3737 O O . ASN A 1 489 ? 0.052 11.906 5.697 1.00 80.31 489 ASN A O 1
ATOM 3741 N N . ALA A 1 490 ? 1.650 10.372 5.492 1.00 82.12 490 ALA A N 1
ATOM 3742 C CA . ALA A 1 490 ? 2.048 10.469 6.889 1.00 82.12 490 ALA A CA 1
ATOM 3743 C C . ALA A 1 490 ? 2.568 11.852 7.284 1.00 82.12 490 ALA A C 1
ATOM 3745 O O . ALA A 1 490 ? 2.276 12.306 8.392 1.00 82.12 490 ALA A O 1
ATOM 3746 N N . LEU A 1 491 ? 3.312 12.520 6.403 1.00 93.69 491 LEU A N 1
ATOM 3747 C CA . LEU A 1 491 ? 3.784 13.873 6.667 1.00 93.69 491 LEU A CA 1
ATOM 3748 C C . LEU A 1 491 ? 2.628 14.879 6.605 1.00 93.69 491 LEU A C 1
ATOM 3750 O O . LEU A 1 491 ? 2.496 15.707 7.505 1.00 93.69 491 LEU A O 1
ATOM 3754 N N . LEU A 1 492 ? 1.759 14.759 5.598 1.00 86.00 492 LEU A N 1
ATOM 3755 C CA . LEU A 1 492 ? 0.559 15.591 5.443 1.00 86.00 492 LEU A CA 1
ATOM 3756 C C . LEU A 1 492 ? -0.400 15.459 6.637 1.00 86.00 492 LEU A C 1
ATOM 3758 O O . LEU A 1 492 ? -0.948 16.456 7.102 1.00 86.00 492 LEU A O 1
ATOM 3762 N N . ASP A 1 493 ? -0.550 14.248 7.175 1.00 87.44 493 ASP A N 1
ATOM 3763 C CA . ASP A 1 493 ? -1.392 13.941 8.338 1.00 87.44 493 ASP A CA 1
ATOM 3764 C C . ASP A 1 493 ? -0.770 14.388 9.677 1.00 87.44 493 ASP A C 1
ATOM 3766 O O . ASP A 1 493 ? -1.390 14.228 10.733 1.00 87.44 493 ASP A O 1
ATOM 3770 N N . GLY A 1 494 ? 0.479 14.872 9.679 1.00 89.31 494 GLY A N 1
ATOM 3771 C CA . GLY A 1 494 ? 1.214 15.202 10.904 1.00 89.31 494 GLY A CA 1
ATOM 3772 C C . GLY A 1 494 ? 1.571 13.980 11.758 1.00 89.31 494 GLY A C 1
ATOM 3773 O O . GLY A 1 494 ? 1.716 14.089 12.979 1.00 89.31 494 GLY A O 1
ATOM 3774 N N . ARG A 1 495 ? 1.701 12.794 11.144 1.00 87.81 495 ARG A N 1
ATOM 3775 C CA . ARG A 1 495 ? 2.151 11.562 11.822 1.00 87.81 495 ARG A CA 1
ATOM 3776 C C . ARG A 1 495 ? 3.658 11.555 12.104 1.00 87.81 495 ARG A C 1
ATOM 3778 O O . ARG A 1 495 ? 4.108 10.727 12.891 1.00 87.81 495 ARG A O 1
ATOM 3785 N N . GLY A 1 496 ? 4.417 12.467 11.501 1.00 93.19 496 GLY A N 1
ATOM 3786 C CA . GLY A 1 496 ? 5.827 12.722 11.791 1.00 93.19 496 GLY A CA 1
ATOM 3787 C C . GLY A 1 496 ? 6.161 14.206 11.650 1.00 93.19 496 GLY A C 1
ATOM 3788 O O . GLY A 1 496 ? 5.372 14.976 11.108 1.00 93.19 496 GLY A O 1
ATOM 3789 N N . ASP A 1 497 ? 7.320 14.602 12.166 1.00 97.69 497 ASP A N 1
ATOM 3790 C CA . ASP A 1 497 ? 7.764 15.999 12.200 1.00 97.69 497 ASP A CA 1
ATOM 3791 C C . ASP A 1 497 ? 8.437 16.442 10.890 1.00 97.69 497 ASP A C 1
ATOM 3793 O O . ASP A 1 497 ? 8.460 17.627 10.567 1.00 97.69 497 ASP A O 1
ATOM 3797 N N . ALA A 1 498 ? 9.023 15.495 10.157 1.00 98.06 498 ALA A N 1
ATOM 3798 C CA . ALA A 1 498 ? 9.719 15.726 8.898 1.00 98.06 498 ALA A CA 1
ATOM 3799 C C . ALA A 1 498 ? 9.794 14.439 8.075 1.00 98.06 498 ALA A C 1
ATOM 3801 O O . ALA A 1 498 ? 9.532 13.348 8.586 1.00 98.06 498 ALA A O 1
ATOM 3802 N N . PHE A 1 499 ? 10.191 14.565 6.815 1.00 98.19 499 PHE A N 1
ATOM 3803 C CA . PHE A 1 499 ? 10.428 13.463 5.892 1.00 98.19 499 PHE A CA 1
ATOM 3804 C C . PHE A 1 499 ? 11.796 13.616 5.235 1.00 98.19 499 PHE A C 1
ATOM 3806 O O . PHE A 1 499 ? 12.187 14.727 4.869 1.00 98.19 499 PHE A O 1
ATOM 3813 N N . SER A 1 500 ? 12.518 12.505 5.077 1.00 97.94 500 SER A N 1
ATOM 3814 C CA . SER A 1 500 ? 13.795 12.494 4.365 1.00 97.94 500 SER A CA 1
ATOM 3815 C C . SER A 1 500 ? 13.838 11.438 3.267 1.00 97.94 500 SER A C 1
ATOM 3817 O O . SER A 1 500 ? 13.441 10.287 3.446 1.00 97.94 500 SER A O 1
ATOM 3819 N N . THR A 1 501 ? 14.348 11.859 2.115 1.00 95.75 501 THR A N 1
ATOM 3820 C CA . THR A 1 501 ? 14.728 11.023 0.975 1.00 95.75 501 THR A CA 1
ATOM 3821 C C . THR A 1 501 ? 15.726 11.822 0.127 1.00 95.75 501 THR A C 1
ATOM 3823 O O . THR A 1 501 ? 16.381 12.727 0.647 1.00 95.75 501 THR A O 1
ATOM 3826 N N . ASP A 1 502 ? 15.850 11.501 -1.155 1.00 93.06 502 ASP A N 1
ATOM 3827 C CA . ASP A 1 502 ? 16.621 12.272 -2.125 1.00 93.06 502 ASP A CA 1
ATOM 3828 C C . ASP A 1 502 ? 16.213 13.759 -2.111 1.00 93.06 502 ASP A C 1
ATOM 3830 O O . ASP A 1 502 ? 15.026 14.100 -2.089 1.00 93.06 502 ASP A O 1
ATOM 3834 N N . ASN A 1 503 ? 17.195 14.659 -2.117 1.00 90.31 503 ASN A N 1
ATOM 3835 C CA . ASN A 1 503 ? 17.001 16.108 -2.046 1.00 90.31 503 ASN A CA 1
ATOM 3836 C C . ASN A 1 503 ? 16.156 16.639 -3.210 1.00 90.31 503 ASN A C 1
ATOM 3838 O O . ASN A 1 503 ? 15.288 17.494 -3.026 1.00 90.31 503 ASN A O 1
ATOM 3842 N N . THR A 1 504 ? 16.383 16.094 -4.399 1.00 90.31 504 THR A N 1
ATOM 3843 C CA . THR A 1 504 ? 15.635 16.408 -5.612 1.00 90.31 504 THR A CA 1
ATOM 3844 C C . THR A 1 504 ? 14.155 16.027 -5.477 1.00 90.31 504 THR A C 1
ATOM 3846 O O . THR A 1 504 ? 13.287 16.780 -5.921 1.00 90.31 504 THR A O 1
ATOM 3849 N N . GLU A 1 505 ? 13.840 14.925 -4.796 1.00 92.31 505 GLU A N 1
ATOM 3850 C CA . GLU A 1 505 ? 12.462 14.488 -4.550 1.00 92.31 505 GLU A CA 1
ATOM 3851 C C . GLU A 1 505 ? 11.770 15.358 -3.498 1.00 92.31 505 GLU A C 1
ATOM 3853 O O . GLU A 1 505 ? 10.683 15.879 -3.748 1.00 92.31 505 GLU A O 1
ATOM 3858 N N . VAL A 1 506 ? 12.397 15.588 -2.338 1.00 92.19 506 VAL A N 1
ATOM 3859 C CA . VAL A 1 506 ? 11.774 16.424 -1.294 1.00 92.19 506 VAL A CA 1
ATOM 3860 C C . VAL A 1 506 ? 11.546 17.862 -1.767 1.00 92.19 506 VAL A C 1
ATOM 3862 O O . VAL A 1 506 ? 10.565 18.487 -1.365 1.00 92.19 506 VAL A O 1
ATOM 3865 N N . LEU A 1 507 ? 12.402 18.376 -2.658 1.00 91.00 507 LEU A N 1
ATOM 3866 C CA . LEU A 1 507 ? 12.230 19.684 -3.289 1.00 91.00 507 LEU A CA 1
ATOM 3867 C C . LEU A 1 507 ? 11.024 19.710 -4.229 1.00 91.00 507 LEU A C 1
ATOM 3869 O O . LEU A 1 507 ? 10.190 20.613 -4.130 1.00 91.00 507 LEU A O 1
ATOM 3873 N N . ALA A 1 508 ? 10.909 18.723 -5.119 1.00 89.62 508 ALA A N 1
ATOM 3874 C CA . ALA A 1 508 ? 9.767 18.601 -6.022 1.00 89.62 508 ALA A CA 1
ATOM 3875 C C . ALA A 1 508 ? 8.448 18.456 -5.250 1.00 89.62 508 ALA A C 1
ATOM 3877 O O . ALA A 1 508 ? 7.448 19.120 -5.555 1.00 89.62 508 ALA A O 1
ATOM 3878 N N . TRP A 1 509 ? 8.469 17.626 -4.208 1.00 90.88 509 TRP A N 1
ATOM 3879 C CA . TRP A 1 509 ? 7.321 17.387 -3.354 1.00 90.88 509 TRP A CA 1
ATOM 3880 C C . TRP A 1 509 ? 6.901 18.656 -2.607 1.00 90.88 509 TRP A C 1
ATOM 3882 O O . TRP A 1 509 ? 5.728 19.026 -2.664 1.00 90.88 509 TRP A O 1
ATOM 3892 N N . ALA A 1 510 ? 7.834 19.380 -1.978 1.00 91.56 510 ALA A N 1
ATOM 3893 C CA . ALA A 1 510 ? 7.530 20.623 -1.262 1.00 91.56 510 ALA A CA 1
ATOM 3894 C C . ALA A 1 510 ? 6.917 21.693 -2.184 1.00 91.56 510 ALA A C 1
ATOM 3896 O O . ALA A 1 510 ? 5.954 22.357 -1.807 1.00 91.56 510 ALA A O 1
ATOM 3897 N N . LYS A 1 511 ? 7.393 21.816 -3.433 1.00 87.19 511 LYS A N 1
ATOM 3898 C CA . LYS A 1 511 ? 6.811 22.751 -4.418 1.00 87.19 511 LYS A CA 1
ATOM 3899 C C . LYS A 1 511 ? 5.355 22.436 -4.760 1.00 87.19 511 LYS A C 1
ATOM 3901 O O . LYS A 1 511 ? 4.568 23.349 -5.011 1.00 87.19 511 LYS A O 1
ATOM 3906 N N . SER A 1 512 ? 4.992 21.157 -4.744 1.00 84.88 512 SER A N 1
ATOM 3907 C CA . SER A 1 512 ? 3.625 20.701 -5.016 1.00 84.88 512 SER A CA 1
ATOM 3908 C C . SER A 1 512 ? 2.725 20.719 -3.772 1.00 84.88 512 SER A C 1
ATOM 3910 O O . SER A 1 512 ? 1.504 20.642 -3.904 1.00 84.88 512 SER A O 1
ATOM 3912 N N . ASN A 1 513 ? 3.297 20.866 -2.571 1.00 87.94 513 ASN A N 1
ATOM 3913 C CA . ASN A 1 513 ? 2.596 20.767 -1.290 1.00 87.94 513 ASN A CA 1
ATOM 3914 C C . ASN A 1 513 ? 2.835 22.018 -0.432 1.00 87.94 513 ASN A C 1
ATOM 3916 O O . ASN A 1 513 ? 3.794 22.109 0.332 1.00 87.94 513 ASN A O 1
ATOM 3920 N N . LYS A 1 514 ? 1.920 22.991 -0.540 1.00 90.81 514 LYS A N 1
ATOM 3921 C CA . LYS A 1 514 ? 1.982 24.250 0.224 1.00 90.81 514 LYS A CA 1
ATOM 3922 C C . LYS A 1 514 ? 2.037 23.995 1.734 1.00 90.81 514 LYS A C 1
ATOM 3924 O O . LYS A 1 514 ? 1.314 23.142 2.240 1.00 90.81 514 LYS A O 1
ATOM 3929 N N . GLY A 1 515 ? 2.822 24.802 2.449 1.00 93.19 515 GLY A N 1
ATOM 3930 C CA . GLY A 1 515 ? 2.995 24.689 3.901 1.00 93.19 515 GLY A CA 1
ATOM 3931 C C . GLY A 1 515 ? 4.136 23.762 4.323 1.00 93.19 515 GLY A C 1
ATOM 3932 O O . GLY A 1 515 ? 4.317 23.544 5.520 1.00 93.19 515 GLY A O 1
ATOM 3933 N N . PHE A 1 516 ? 4.917 23.251 3.368 1.00 96.50 516 PHE A N 1
ATOM 3934 C CA . PHE A 1 516 ? 6.117 22.455 3.605 1.00 96.50 516 PHE A CA 1
ATOM 3935 C C . PHE A 1 516 ? 7.322 23.066 2.900 1.00 96.50 516 PHE A C 1
ATOM 3937 O O . PHE A 1 516 ? 7.205 23.627 1.811 1.00 96.50 516 PHE A O 1
ATOM 3944 N N . LYS A 1 517 ? 8.496 22.920 3.512 1.00 94.94 517 LYS A N 1
ATOM 3945 C CA . LYS A 1 517 ? 9.745 23.480 3.004 1.00 94.94 517 LYS A CA 1
ATOM 3946 C C . LYS A 1 517 ? 10.914 22.540 3.253 1.00 94.94 517 LYS A C 1
ATOM 3948 O O . LYS A 1 517 ? 10.980 21.861 4.278 1.00 94.94 517 LYS A O 1
ATOM 3953 N N . VAL A 1 518 ? 11.835 22.507 2.295 1.00 95.56 518 VAL A N 1
ATOM 3954 C CA . VAL A 1 518 ? 13.105 21.788 2.421 1.00 95.56 518 VAL A CA 1
ATOM 3955 C C . VAL A 1 518 ? 14.081 22.674 3.185 1.00 95.56 518 VAL A C 1
ATOM 3957 O O . VAL A 1 518 ? 14.642 23.607 2.612 1.00 95.56 518 VAL A O 1
ATOM 3960 N N . GLY A 1 519 ? 14.252 22.408 4.479 1.00 91.38 519 GLY A N 1
ATOM 3961 C CA . GLY A 1 519 ? 15.188 23.159 5.319 1.00 91.38 519 GLY A CA 1
ATOM 3962 C C . GLY A 1 519 ? 16.607 22.578 5.306 1.00 91.38 519 GLY A C 1
ATOM 3963 O O . GLY A 1 519 ? 17.569 23.329 5.448 1.00 91.38 519 GLY A O 1
ATOM 3964 N N . VAL A 1 520 ? 16.759 21.270 5.054 1.00 94.31 520 VAL A N 1
ATOM 3965 C CA . VAL A 1 520 ? 18.060 20.624 4.789 1.00 94.31 520 VAL A CA 1
ATOM 3966 C C . VAL A 1 520 ? 18.103 20.214 3.320 1.00 94.31 520 VAL A C 1
ATOM 3968 O O . VAL A 1 520 ? 17.460 19.245 2.919 1.00 94.31 520 VAL A O 1
ATOM 3971 N N . THR A 1 521 ? 18.845 20.962 2.505 1.00 89.25 521 THR A N 1
ATOM 3972 C CA . THR A 1 521 ? 18.863 20.820 1.035 1.00 89.25 521 THR A CA 1
ATOM 3973 C C . THR A 1 521 ? 19.921 19.848 0.510 1.00 89.25 521 THR A C 1
ATOM 3975 O O . THR A 1 521 ? 19.827 19.394 -0.632 1.00 89.25 521 THR A O 1
ATOM 3978 N N . LYS A 1 522 ? 20.924 19.517 1.328 1.00 91.44 522 LYS A N 1
ATOM 3979 C CA . LYS A 1 522 ? 21.951 18.516 1.030 1.00 91.44 522 LYS A CA 1
ATOM 3980 C C . LYS A 1 522 ? 22.415 17.861 2.326 1.00 91.44 522 LYS A C 1
ATOM 3982 O O . LYS A 1 522 ? 22.751 18.552 3.286 1.00 91.44 522 LYS A O 1
ATOM 3987 N N . LEU A 1 523 ? 22.425 16.536 2.344 1.00 91.25 523 LEU A N 1
ATOM 3988 C CA . LEU A 1 523 ? 22.833 15.705 3.466 1.00 91.25 523 LEU A CA 1
ATOM 3989 C C . LEU A 1 523 ? 23.542 14.456 2.935 1.00 91.25 523 LEU A C 1
ATOM 3991 O O . LEU A 1 523 ? 23.100 13.862 1.953 1.00 91.25 523 LEU A O 1
ATOM 3995 N N . GLY A 1 524 ? 24.618 14.057 3.612 1.00 87.94 524 GLY A N 1
ATOM 3996 C CA . GLY A 1 524 ? 25.462 12.947 3.176 1.00 87.94 524 GLY A CA 1
ATOM 3997 C C . GLY A 1 524 ? 26.339 13.288 1.971 1.00 87.94 524 GLY A C 1
ATOM 3998 O O . GLY A 1 524 ? 26.489 14.456 1.599 1.00 87.94 524 GLY A O 1
ATOM 3999 N N . ASP A 1 525 ? 26.943 12.246 1.410 1.00 85.69 525 ASP A N 1
ATOM 4000 C CA . ASP A 1 525 ? 27.769 12.347 0.213 1.00 85.69 525 ASP A CA 1
ATOM 4001 C C . ASP A 1 525 ? 26.898 12.579 -1.030 1.00 85.69 525 ASP A C 1
ATOM 4003 O O . ASP A 1 525 ? 25.691 12.322 -1.038 1.00 85.69 525 ASP A O 1
ATOM 4007 N N . GLU A 1 526 ? 27.512 13.114 -2.082 1.00 89.12 526 GLU A N 1
ATOM 4008 C CA . GLU A 1 526 ? 26.870 13.182 -3.389 1.00 89.12 526 GLU A CA 1
ATOM 4009 C C . GLU A 1 526 ? 26.964 11.813 -4.060 1.00 89.12 526 GLU A C 1
ATOM 4011 O O . GLU A 1 526 ? 28.052 11.312 -4.341 1.00 89.12 526 GLU A O 1
ATOM 4016 N N . ASP A 1 527 ? 25.804 11.219 -4.298 1.00 93.25 527 ASP A N 1
ATOM 4017 C CA . ASP A 1 527 ? 25.641 9.920 -4.923 1.00 93.25 527 ASP A CA 1
ATOM 4018 C C . ASP A 1 527 ? 25.175 10.069 -6.375 1.00 93.25 527 ASP A C 1
ATOM 4020 O O . ASP A 1 527 ? 24.849 11.149 -6.878 1.00 93.25 527 ASP A O 1
ATOM 4024 N N . THR A 1 528 ? 25.099 8.935 -7.066 1.00 96.38 528 THR A N 1
ATOM 4025 C CA . THR A 1 528 ? 24.574 8.866 -8.429 1.00 96.38 528 THR A CA 1
ATOM 4026 C C . THR A 1 528 ? 23.407 7.905 -8.537 1.00 96.38 528 THR A C 1
ATOM 4028 O O . THR A 1 528 ? 23.308 6.913 -7.812 1.00 96.38 528 THR A O 1
ATOM 4031 N N . ILE A 1 529 ? 22.523 8.198 -9.480 1.00 97.94 529 ILE A N 1
ATOM 4032 C CA . ILE A 1 529 ? 21.421 7.348 -9.904 1.00 97.94 529 ILE A CA 1
ATOM 4033 C C . ILE A 1 529 ? 21.818 6.676 -11.221 1.00 97.94 529 ILE A C 1
ATOM 4035 O O . ILE A 1 529 ? 22.262 7.344 -12.163 1.00 97.94 529 ILE A O 1
ATOM 4039 N N . ALA A 1 530 ? 21.645 5.355 -11.297 1.00 98.56 530 ALA A N 1
ATOM 4040 C CA . ALA A 1 530 ? 21.984 4.576 -12.483 1.00 98.56 530 ALA A CA 1
ATOM 4041 C C . ALA A 1 530 ? 20.994 3.423 -12.729 1.00 98.56 530 ALA A C 1
ATOM 4043 O O . ALA A 1 530 ? 20.381 2.922 -11.780 1.00 98.56 530 ALA A O 1
ATOM 4044 N N . PRO A 1 531 ? 20.855 2.949 -13.981 1.00 98.56 531 PRO A N 1
ATOM 4045 C CA . PRO A 1 531 ? 20.148 1.708 -14.270 1.00 98.56 531 PRO A CA 1
ATOM 4046 C C . PRO A 1 531 ? 20.880 0.531 -13.631 1.00 98.56 531 PRO A C 1
ATOM 4048 O O . PRO A 1 531 ? 22.112 0.494 -13.626 1.00 98.56 531 PRO A O 1
ATOM 4051 N N . ALA A 1 532 ? 20.137 -0.465 -13.165 1.00 98.62 532 ALA A N 1
ATOM 4052 C CA . ALA A 1 532 ? 20.710 -1.728 -12.710 1.00 98.62 532 ALA A CA 1
ATOM 4053 C C . ALA A 1 532 ? 20.183 -2.906 -13.530 1.00 98.62 532 ALA A C 1
ATOM 4055 O O . ALA A 1 532 ? 19.014 -2.926 -13.917 1.00 98.62 532 ALA A O 1
ATOM 4056 N N . VAL A 1 533 ? 21.038 -3.903 -13.742 1.00 98.44 533 VAL A N 1
ATOM 4057 C CA . VAL A 1 533 ? 20.697 -5.202 -14.335 1.00 98.44 533 VAL A CA 1
ATOM 4058 C C . VAL A 1 533 ? 21.030 -6.331 -13.360 1.00 98.44 533 VAL A C 1
ATOM 4060 O O . VAL A 1 533 ? 21.737 -6.135 -12.365 1.00 98.44 533 VAL A O 1
ATOM 4063 N N . GLN A 1 534 ? 20.526 -7.539 -13.628 1.00 96.81 534 GLN A N 1
ATOM 4064 C CA . GLN A 1 534 ? 20.867 -8.706 -12.814 1.00 96.81 534 GLN A CA 1
ATOM 4065 C C . GLN A 1 534 ? 22.387 -8.940 -12.815 1.00 96.81 534 GLN A C 1
ATOM 4067 O O . GLN A 1 534 ? 23.037 -8.835 -13.858 1.00 96.81 534 GLN A O 1
ATOM 4072 N N . LYS A 1 535 ? 22.943 -9.284 -11.646 1.00 95.94 535 LYS A N 1
ATOM 4073 C CA . LYS A 1 535 ? 24.374 -9.556 -11.467 1.00 95.94 535 LYS A CA 1
ATOM 4074 C C . LYS A 1 535 ? 24.884 -10.567 -12.498 1.00 95.94 535 LYS A C 1
ATOM 4076 O O . LYS A 1 535 ? 24.335 -11.661 -12.624 1.00 95.94 535 LYS A O 1
ATOM 4081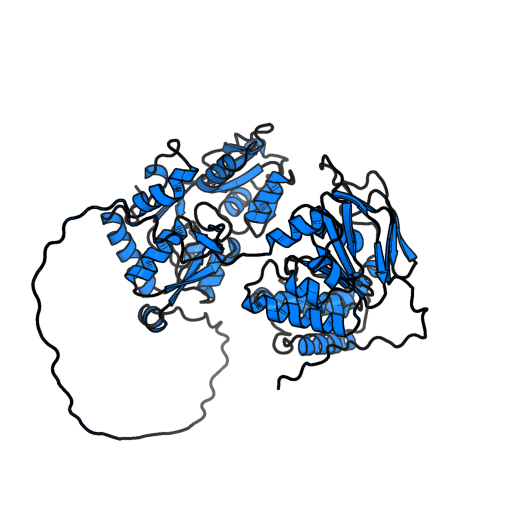 N N . GLY A 1 536 ? 25.947 -10.207 -13.207 1.00 95.00 536 GLY A N 1
ATOM 4082 C CA . GLY A 1 536 ? 26.575 -11.017 -14.244 1.00 95.00 536 GLY A CA 1
ATOM 4083 C C . GLY A 1 536 ? 25.967 -10.871 -15.643 1.00 95.00 536 GLY A C 1
ATOM 4084 O O . GLY A 1 536 ? 26.507 -11.470 -16.573 1.00 95.00 536 GLY A O 1
ATOM 4085 N N . ASN A 1 537 ? 24.902 -10.081 -15.844 1.00 96.31 537 ASN A N 1
ATOM 4086 C CA . ASN A 1 537 ? 24.350 -9.807 -17.178 1.00 96.31 537 ASN A CA 1
ATOM 4087 C C . ASN A 1 537 ? 25.181 -8.747 -17.925 1.00 96.31 537 ASN A C 1
ATOM 4089 O O . ASN A 1 537 ? 24.736 -7.627 -18.181 1.00 96.31 537 ASN A O 1
ATOM 4093 N N . THR A 1 538 ? 26.421 -9.106 -18.259 1.00 96.44 538 THR A N 1
ATOM 4094 C CA . THR A 1 538 ? 27.390 -8.207 -18.900 1.00 96.44 538 THR A CA 1
ATOM 4095 C C . THR A 1 538 ? 26.955 -7.759 -20.293 1.00 96.44 538 THR A C 1
ATOM 4097 O O . THR A 1 538 ? 27.295 -6.656 -20.709 1.00 96.44 538 THR A O 1
ATOM 4100 N N . GLU A 1 539 ? 26.185 -8.581 -21.007 1.00 96.88 539 GLU A N 1
ATOM 4101 C CA . GLU A 1 539 ? 25.691 -8.263 -22.345 1.00 96.88 539 GLU A CA 1
ATOM 4102 C C . GLU A 1 539 ? 24.726 -7.067 -22.317 1.00 96.88 539 GLU A C 1
ATOM 4104 O O . GLU A 1 539 ? 24.976 -6.056 -22.978 1.00 96.88 539 GLU A O 1
ATOM 4109 N N . LEU A 1 540 ? 23.660 -7.151 -21.512 1.00 97.56 540 LEU A N 1
ATOM 4110 C CA . LEU A 1 540 ? 22.696 -6.059 -21.368 1.00 97.56 540 LEU A CA 1
ATOM 4111 C C . LEU A 1 540 ? 23.343 -4.830 -20.717 1.00 97.56 540 LEU A C 1
ATOM 4113 O O . LEU A 1 540 ? 23.096 -3.711 -21.158 1.00 97.56 540 LEU A O 1
ATOM 4117 N N . LEU A 1 541 ? 24.208 -5.035 -19.718 1.00 98.50 541 LEU A N 1
ATOM 4118 C CA . LEU A 1 541 ? 24.953 -3.961 -19.059 1.00 98.50 541 LEU A CA 1
ATOM 4119 C C . LEU A 1 541 ? 25.774 -3.132 -20.054 1.00 98.50 541 LEU A C 1
ATOM 4121 O O . LEU A 1 541 ? 25.677 -1.906 -20.072 1.00 98.50 541 LEU A O 1
ATOM 4125 N N . ASN A 1 542 ? 26.581 -3.798 -20.884 1.00 98.38 542 ASN A N 1
ATOM 4126 C CA . ASN A 1 542 ? 27.432 -3.126 -21.862 1.00 98.38 542 ASN A CA 1
ATOM 4127 C C . ASN A 1 542 ? 26.594 -2.390 -22.906 1.00 98.38 542 ASN A C 1
ATOM 4129 O O . ASN A 1 542 ? 26.902 -1.248 -23.231 1.00 98.38 542 ASN A O 1
ATOM 4133 N N . TRP A 1 543 ? 25.495 -2.995 -23.360 1.00 98.56 543 TRP A N 1
ATOM 4134 C CA . TRP A 1 543 ? 24.589 -2.339 -24.297 1.00 98.56 543 TRP A CA 1
ATOM 4135 C C . TRP A 1 543 ? 23.957 -1.065 -23.714 1.00 98.56 543 TRP A C 1
ATOM 4137 O O . TRP A 1 543 ? 23.928 -0.041 -24.392 1.00 98.56 543 TRP A O 1
ATOM 4147 N N . ILE A 1 544 ? 23.520 -1.083 -22.447 1.00 98.56 544 ILE A N 1
ATOM 4148 C CA . ILE A 1 544 ? 23.004 0.122 -21.772 1.00 98.56 544 ILE A CA 1
ATOM 4149 C C . ILE A 1 544 ? 24.104 1.185 -21.653 1.00 98.56 544 ILE A C 1
ATOM 4151 O O . ILE A 1 544 ? 23.843 2.361 -21.890 1.00 98.56 544 ILE A O 1
ATOM 4155 N N . ASN A 1 545 ? 25.336 0.794 -21.313 1.00 98.69 545 ASN A N 1
ATOM 4156 C CA . ASN A 1 545 ? 26.463 1.725 -21.209 1.00 98.69 545 ASN A CA 1
ATOM 4157 C C . ASN A 1 545 ? 26.793 2.402 -22.546 1.00 98.69 545 ASN A C 1
ATOM 4159 O O . ASN A 1 545 ? 27.019 3.614 -22.570 1.00 98.69 545 ASN A O 1
ATOM 4163 N N . ASP A 1 546 ? 26.795 1.639 -23.639 1.00 98.44 546 ASP A N 1
ATOM 4164 C CA . ASP A 1 546 ? 27.014 2.157 -24.991 1.00 98.44 546 ASP A CA 1
ATOM 4165 C C . ASP A 1 546 ? 25.879 3.103 -25.413 1.00 98.44 546 ASP A C 1
ATOM 4167 O O . ASP A 1 546 ? 26.123 4.145 -26.032 1.00 98.44 546 ASP A O 1
ATOM 4171 N N . GLU A 1 547 ? 24.635 2.778 -25.045 1.00 98.38 547 GLU A N 1
ATOM 4172 C CA . GLU A 1 547 ? 23.491 3.648 -25.312 1.00 98.38 547 GLU A CA 1
ATOM 4173 C C . GLU A 1 547 ? 23.596 4.948 -24.507 1.00 98.38 547 GLU A C 1
ATOM 4175 O O . GLU A 1 547 ? 23.446 6.023 -25.078 1.00 98.38 547 GLU A O 1
ATOM 4180 N N . ILE A 1 548 ? 23.971 4.900 -23.225 1.00 98.50 548 ILE A N 1
ATOM 4181 C CA . ILE A 1 548 ? 24.205 6.105 -22.412 1.00 98.50 548 ILE A CA 1
ATOM 4182 C C . ILE A 1 548 ? 25.293 6.998 -23.032 1.00 98.50 548 ILE A C 1
ATOM 4184 O O . ILE A 1 548 ? 25.111 8.215 -23.106 1.00 98.50 548 ILE A O 1
ATOM 4188 N N . ASP A 1 549 ? 26.388 6.432 -23.550 1.00 98.06 549 ASP A N 1
ATOM 4189 C CA . ASP A 1 549 ? 27.426 7.205 -24.253 1.00 98.06 549 ASP A CA 1
ATOM 4190 C C . ASP A 1 549 ? 26.905 7.884 -25.526 1.00 98.06 549 ASP A C 1
ATOM 4192 O O . ASP A 1 549 ? 27.306 9.008 -25.855 1.00 98.06 549 ASP A O 1
ATOM 4196 N N . LYS A 1 550 ? 26.035 7.202 -26.277 1.00 98.12 550 LYS A N 1
ATOM 4197 C CA . LYS A 1 550 ? 25.380 7.753 -27.470 1.00 98.12 550 LYS A CA 1
ATOM 4198 C C . LYS A 1 550 ? 24.421 8.879 -27.088 1.00 98.12 550 LYS A C 1
ATOM 4200 O O . LYS A 1 550 ? 24.510 9.957 -27.674 1.00 98.12 550 LYS A O 1
ATOM 4205 N N . LEU A 1 551 ? 23.580 8.662 -26.081 1.00 97.88 551 LEU A N 1
ATOM 4206 C CA . LEU A 1 551 ? 22.634 9.643 -25.547 1.00 97.88 551 LEU A CA 1
ATOM 4207 C C . LEU A 1 551 ? 23.337 10.896 -25.012 1.00 97.88 551 LEU A C 1
ATOM 4209 O O . LEU A 1 551 ? 22.872 12.006 -25.273 1.00 97.88 551 LEU A O 1
ATOM 4213 N N . GLY A 1 552 ? 24.508 10.733 -24.392 1.00 96.88 552 GLY A N 1
ATOM 4214 C CA . GLY A 1 552 ? 25.357 11.845 -23.958 1.00 96.88 552 GLY A CA 1
ATOM 4215 C C . GLY A 1 552 ? 25.759 12.789 -25.094 1.00 96.88 552 GLY A C 1
ATOM 4216 O O . GLY A 1 552 ? 25.791 14.002 -24.923 1.00 96.88 552 GLY A O 1
ATOM 4217 N N . LYS A 1 553 ? 26.009 12.262 -26.300 1.00 96.88 553 LYS A N 1
ATOM 4218 C CA . LYS A 1 553 ? 26.321 13.087 -27.488 1.00 96.88 553 LYS A CA 1
ATOM 4219 C C . LYS A 1 553 ? 25.098 13.831 -28.025 1.00 96.88 553 LYS A C 1
ATOM 4221 O O . LYS A 1 553 ? 25.246 14.773 -28.802 1.00 96.88 553 LYS A O 1
ATOM 4226 N N . GLU A 1 554 ? 23.899 13.396 -27.652 1.00 97.19 554 GLU A N 1
ATOM 4227 C CA . GLU A 1 554 ? 22.634 14.001 -28.058 1.00 97.19 554 GLU A CA 1
ATOM 4228 C C . GLU A 1 554 ? 22.121 15.042 -27.051 1.00 97.19 554 GLU A C 1
ATOM 4230 O O . GLU A 1 554 ? 21.084 15.660 -27.322 1.00 97.19 554 GLU A O 1
ATOM 4235 N N . ASN A 1 555 ? 22.818 15.247 -25.924 1.00 97.12 555 ASN A N 1
ATOM 4236 C CA . ASN A 1 555 ? 22.313 15.967 -24.749 1.00 97.12 555 ASN A CA 1
ATOM 4237 C C . ASN A 1 555 ? 20.917 15.465 -24.354 1.00 97.12 555 ASN A C 1
ATOM 4239 O O . ASN A 1 555 ? 19.967 16.245 -24.223 1.00 97.12 555 ASN A O 1
ATOM 4243 N N . PHE A 1 556 ? 20.752 14.142 -24.339 1.00 98.44 556 PHE A N 1
ATOM 4244 C CA . PHE A 1 556 ? 19.451 13.522 -24.135 1.00 98.44 556 PHE A CA 1
ATOM 4245 C C . PHE A 1 556 ? 18.918 13.804 -22.733 1.00 98.44 556 PHE A C 1
ATOM 4247 O O . PHE A 1 556 ? 17.768 14.216 -22.608 1.00 98.44 556 PHE A O 1
ATOM 4254 N N . PHE A 1 557 ? 19.744 13.632 -21.703 1.00 98.19 557 PHE A N 1
ATOM 4255 C CA . PHE A 1 557 ? 19.303 13.763 -20.318 1.00 98.19 557 PHE A CA 1
ATOM 4256 C C . PHE A 1 557 ? 19.009 15.222 -19.944 1.00 98.19 557 PHE A C 1
ATOM 4258 O O . PHE A 1 557 ? 18.067 15.484 -19.202 1.00 98.19 557 PHE A O 1
ATOM 4265 N N . HIS A 1 558 ? 19.693 16.196 -20.551 1.00 98.06 558 HIS A N 1
ATOM 4266 C CA . HIS A 1 558 ? 19.306 17.609 -20.440 1.00 98.06 558 HIS A CA 1
ATOM 4267 C C . HIS A 1 558 ? 17.959 17.899 -21.104 1.00 98.06 558 HIS A C 1
ATOM 4269 O O . HIS A 1 558 ? 17.147 18.650 -20.568 1.00 98.06 558 HIS A O 1
ATOM 4275 N N . LYS A 1 559 ? 17.692 17.315 -22.279 1.00 98.38 559 LYS A N 1
ATOM 4276 C CA . LYS A 1 559 ? 16.390 17.473 -22.948 1.00 98.38 559 LYS A CA 1
ATOM 4277 C C . LYS A 1 559 ? 15.266 16.822 -22.150 1.00 98.38 559 LYS A C 1
ATOM 4279 O O . LYS A 1 559 ? 14.175 17.382 -22.089 1.00 98.38 559 LYS A O 1
ATOM 4284 N N . ASP A 1 560 ? 15.537 15.670 -21.548 1.00 98.12 560 ASP A N 1
ATOM 4285 C CA . ASP A 1 560 ? 14.609 15.005 -20.642 1.00 98.12 560 ASP A CA 1
ATOM 4286 C C . ASP A 1 560 ? 14.360 15.866 -19.398 1.00 98.12 560 ASP A C 1
ATOM 4288 O O . ASP A 1 560 ? 13.210 16.168 -19.095 1.00 98.12 560 ASP A O 1
ATOM 4292 N N . TYR A 1 561 ? 15.409 16.406 -18.766 1.00 97.12 561 TYR A N 1
ATOM 4293 C CA . TYR A 1 561 ? 15.278 17.358 -17.657 1.00 97.12 561 TYR A CA 1
ATOM 4294 C C . TYR A 1 561 ? 14.356 18.530 -18.020 1.00 97.12 561 TYR A C 1
ATOM 4296 O O . TYR A 1 561 ? 13.426 18.842 -17.277 1.00 97.12 561 TYR A O 1
ATOM 4304 N N . GLU A 1 562 ? 14.571 19.166 -19.174 1.00 97.06 562 GLU A N 1
ATOM 4305 C CA . GLU A 1 562 ? 13.732 20.273 -19.655 1.00 97.06 562 GLU A CA 1
ATOM 4306 C C . GLU A 1 562 ? 12.261 19.858 -19.836 1.00 97.06 562 GLU A C 1
ATOM 4308 O O . GLU A 1 562 ? 11.356 20.661 -19.603 1.00 97.06 562 GLU A O 1
ATOM 4313 N N . GLN A 1 563 ? 12.013 18.607 -20.226 1.00 96.00 563 GLN A N 1
ATOM 4314 C CA . GLN A 1 563 ? 10.675 18.061 -20.430 1.00 96.00 563 GLN A CA 1
ATOM 4315 C C . GLN A 1 563 ? 9.985 17.666 -19.116 1.00 96.00 563 GLN A C 1
ATOM 4317 O O . GLN A 1 563 ? 8.782 17.897 -18.976 1.00 96.00 563 GLN A O 1
ATOM 4322 N N . THR A 1 564 ? 10.699 17.027 -18.190 1.00 95.12 564 THR A N 1
ATOM 4323 C CA . THR A 1 564 ? 10.097 16.293 -17.064 1.00 95.12 564 THR A CA 1
ATOM 4324 C C . THR A 1 564 ? 10.385 16.920 -15.704 1.00 95.12 564 THR A C 1
ATOM 4326 O O . THR A 1 564 ? 9.511 16.912 -14.838 1.00 95.12 564 THR A O 1
ATOM 4329 N N . LEU A 1 565 ? 11.564 17.516 -15.518 1.00 94.00 565 LEU A N 1
ATOM 4330 C CA . LEU A 1 565 ? 12.033 18.026 -14.228 1.00 94.00 565 LEU A CA 1
ATOM 4331 C C . LEU A 1 565 ? 11.883 19.547 -14.110 1.00 94.00 565 LEU A C 1
ATOM 4333 O O . LEU A 1 565 ? 11.370 20.049 -13.108 1.00 94.00 565 LEU A O 1
ATOM 4337 N N . LYS A 1 566 ? 12.242 20.301 -15.152 1.00 93.75 566 LYS A N 1
ATOM 4338 C CA . LYS A 1 566 ? 12.141 21.768 -15.169 1.00 93.75 566 LYS A CA 1
ATOM 4339 C C . LYS A 1 566 ? 10.733 22.312 -14.908 1.00 93.75 566 LYS A C 1
ATOM 4341 O O . LYS A 1 566 ? 10.636 23.299 -14.182 1.00 93.75 566 LYS A O 1
ATOM 4346 N N . PRO A 1 567 ? 9.631 21.709 -15.403 1.00 92.38 567 PRO A N 1
ATOM 4347 C CA . PRO A 1 567 ? 8.286 22.178 -15.060 1.00 92.38 567 PRO A CA 1
ATOM 4348 C C . PRO A 1 567 ? 7.983 22.130 -13.556 1.00 92.38 567 PRO A C 1
ATOM 4350 O O . PRO A 1 567 ? 7.113 22.862 -13.090 1.00 92.38 567 PRO A O 1
ATOM 4353 N N . VAL A 1 568 ? 8.694 21.279 -12.809 1.00 89.69 568 VAL A N 1
ATOM 4354 C CA . VAL A 1 568 ? 8.557 21.137 -11.357 1.00 89.69 568 VAL A CA 1
ATOM 4355 C C . VAL A 1 568 ? 9.547 22.036 -10.622 1.00 89.69 568 VAL A C 1
ATOM 4357 O O . VAL A 1 568 ? 9.157 22.764 -9.710 1.00 89.69 568 VAL A O 1
ATOM 4360 N N . TYR A 1 569 ? 10.821 22.028 -11.018 1.00 87.31 569 TYR A N 1
ATOM 4361 C CA . TYR A 1 569 ? 11.864 22.789 -10.327 1.00 87.31 569 TYR A CA 1
ATOM 4362 C C . TYR A 1 569 ? 11.908 24.275 -10.693 1.00 87.31 569 TYR A C 1
ATOM 4364 O O . TYR A 1 569 ? 12.379 25.078 -9.886 1.00 87.31 569 TYR A O 1
ATOM 4372 N N . GLY A 1 570 ? 11.381 24.676 -11.848 1.00 86.94 570 GLY A N 1
ATOM 4373 C CA . GLY A 1 570 ? 11.537 26.033 -12.369 1.00 86.94 570 GLY A CA 1
ATOM 4374 C C . GLY A 1 570 ? 13.009 26.390 -12.608 1.00 86.94 570 GLY A C 1
ATOM 4375 O O . GLY A 1 570 ? 13.839 25.515 -12.837 1.00 86.94 570 GLY A O 1
ATOM 4376 N N . ASP A 1 571 ? 13.331 27.681 -12.519 1.00 86.12 571 ASP A N 1
ATOM 4377 C CA . ASP A 1 571 ? 14.688 28.202 -12.761 1.00 86.12 571 ASP A CA 1
ATOM 4378 C C . ASP A 1 571 ? 15.587 28.186 -11.504 1.00 86.12 571 ASP A C 1
ATOM 4380 O O . ASP A 1 571 ? 16.698 28.709 -11.519 1.00 86.12 571 ASP A O 1
ATOM 4384 N N . GLU A 1 572 ? 15.107 27.617 -10.393 1.00 78.44 572 GLU A N 1
ATOM 4385 C CA . GLU A 1 572 ? 15.823 27.595 -9.104 1.00 78.44 572 GLU A CA 1
ATOM 4386 C C . GLU A 1 572 ? 16.880 26.489 -9.011 1.00 78.44 572 GLU A C 1
ATOM 4388 O O . GLU A 1 572 ? 17.732 26.530 -8.125 1.00 78.44 572 GLU A O 1
ATOM 4393 N N . VAL A 1 573 ? 16.817 25.496 -9.899 1.00 83.44 573 VAL A N 1
ATOM 4394 C CA . VAL A 1 573 ? 17.731 24.353 -9.921 1.00 83.44 573 VAL A CA 1
ATOM 4395 C C . VAL A 1 573 ? 18.490 24.360 -11.236 1.00 83.44 573 VAL A C 1
ATOM 4397 O O . VAL A 1 573 ? 17.883 24.327 -12.310 1.00 83.44 573 VAL A O 1
ATOM 4400 N N . ASN A 1 574 ? 19.818 24.397 -11.145 1.00 88.50 574 ASN A N 1
ATOM 4401 C CA . ASN A 1 574 ? 20.678 24.282 -12.311 1.00 88.50 574 ASN A CA 1
ATOM 4402 C C . ASN A 1 574 ? 20.634 22.830 -12.833 1.00 88.50 574 ASN A C 1
ATOM 4404 O O . ASN A 1 574 ? 20.935 21.917 -12.062 1.00 88.50 574 ASN A O 1
ATOM 4408 N N . PRO A 1 575 ? 20.282 22.588 -14.113 1.00 91.81 575 PRO A N 1
ATOM 4409 C CA . PRO A 1 575 ? 20.268 21.241 -14.682 1.00 91.81 575 PRO A CA 1
ATOM 4410 C C . PRO A 1 575 ? 21.588 20.481 -14.489 1.00 91.81 575 PRO A C 1
ATOM 4412 O O . PRO A 1 575 ? 21.546 19.288 -14.205 1.00 91.81 575 PRO A O 1
ATOM 4415 N N . ASP A 1 576 ? 22.735 21.165 -14.563 1.00 91.38 576 ASP A N 1
ATOM 4416 C CA . ASP A 1 576 ? 24.072 20.555 -14.431 1.00 91.38 576 ASP A CA 1
ATOM 4417 C C . ASP A 1 576 ? 24.356 19.989 -13.021 1.00 91.38 576 ASP A C 1
ATOM 4419 O O . ASP A 1 576 ? 25.241 19.145 -12.842 1.00 91.38 576 ASP A O 1
ATOM 4423 N N . ASP A 1 577 ? 23.589 20.420 -12.012 1.00 89.12 577 ASP A N 1
ATOM 4424 C CA . ASP A 1 577 ? 23.693 19.899 -10.644 1.00 89.12 577 ASP A CA 1
ATOM 4425 C C . ASP A 1 577 ? 22.987 18.539 -10.500 1.00 89.12 577 ASP A C 1
ATOM 4427 O O . ASP A 1 577 ? 23.230 17.809 -9.539 1.00 89.12 577 ASP A O 1
ATOM 4431 N N . ILE A 1 578 ? 22.109 18.189 -11.447 1.00 92.00 578 ILE A N 1
ATOM 4432 C CA . ILE A 1 578 ? 21.297 16.967 -11.425 1.00 92.00 578 ILE A CA 1
ATOM 4433 C C . ILE A 1 578 ? 21.668 16.028 -12.568 1.00 92.00 578 ILE A C 1
ATOM 4435 O O . ILE A 1 578 ? 21.770 14.825 -12.355 1.00 92.00 578 ILE A O 1
ATOM 4439 N N . VAL A 1 579 ? 21.826 16.533 -13.785 1.00 96.19 579 VAL A N 1
ATOM 4440 C CA . VAL A 1 579 ? 21.954 15.716 -14.993 1.00 96.19 579 VAL A CA 1
ATOM 4441 C C . VAL A 1 579 ? 23.367 15.148 -15.128 1.00 96.19 579 VAL A C 1
ATOM 4443 O O . VAL A 1 579 ? 24.360 15.834 -14.900 1.00 96.19 579 VAL A O 1
ATOM 4446 N N . VAL A 1 580 ? 23.464 13.886 -15.556 1.00 97.19 580 VAL A N 1
ATOM 4447 C CA . VAL A 1 580 ? 24.732 13.267 -15.963 1.00 97.19 580 VAL A CA 1
ATOM 4448 C C . VAL A 1 580 ? 24.636 12.824 -17.417 1.00 97.19 580 VAL A C 1
ATOM 4450 O O . VAL A 1 580 ? 23.925 11.878 -17.745 1.00 97.19 580 VAL A O 1
ATOM 4453 N N . GLU A 1 581 ? 25.389 13.477 -18.302 1.00 96.81 581 GLU A N 1
ATOM 4454 C CA . GLU A 1 581 ? 25.467 13.084 -19.712 1.00 96.81 581 GLU A CA 1
ATOM 4455 C C . GLU A 1 581 ? 26.585 12.065 -19.945 1.00 96.81 581 GLU A C 1
ATOM 4457 O O . GLU A 1 581 ? 27.736 12.250 -19.539 1.00 96.81 581 GLU A O 1
ATOM 4462 N N . GLY A 1 582 ? 26.260 10.975 -20.643 1.00 94.56 582 GLY A N 1
ATOM 4463 C CA . GLY A 1 582 ? 27.245 9.959 -21.023 1.00 94.56 582 GLY A CA 1
ATOM 4464 C C . GLY A 1 582 ? 27.906 9.237 -19.844 1.00 94.56 582 GLY A C 1
ATOM 4465 O O . GLY A 1 582 ? 29.011 8.717 -19.997 1.00 94.56 582 GLY A O 1
ATOM 4466 N N . GLY A 1 583 ? 27.284 9.226 -18.662 1.00 93.06 583 GLY A N 1
ATOM 4467 C CA . GLY A 1 583 ? 27.841 8.545 -17.491 1.00 93.06 583 GLY A CA 1
ATOM 4468 C C . GLY A 1 583 ? 29.029 9.227 -16.832 1.00 93.06 583 GLY A C 1
ATOM 4469 O O . GLY A 1 583 ? 29.712 8.582 -16.036 1.00 93.06 583 GLY A O 1
ATOM 4470 N N . LYS A 1 584 ? 29.327 10.479 -17.186 1.00 89.69 584 LYS A N 1
ATOM 4471 C CA . LYS A 1 584 ? 30.513 11.190 -16.704 1.00 89.69 584 LYS A CA 1
ATOM 4472 C C . LYS A 1 584 ? 30.172 12.031 -15.484 1.00 89.69 584 LYS A C 1
ATOM 4474 O O . LYS A 1 584 ? 29.428 12.998 -15.583 1.00 89.69 584 LYS A O 1
ATOM 4479 N N . VAL A 1 585 ? 30.739 11.644 -14.352 1.00 86.00 585 VAL A N 1
ATOM 4480 C CA . VAL A 1 585 ? 30.685 12.393 -13.096 1.00 86.00 585 VAL A CA 1
ATOM 4481 C C . VAL A 1 585 ? 32.068 13.013 -12.908 1.00 86.00 585 VAL A C 1
ATOM 4483 O O . VAL A 1 585 ? 33.060 12.318 -13.142 1.00 86.00 585 VAL A O 1
ATOM 4486 N N . ASP A 1 586 ? 32.114 14.307 -12.594 1.00 63.94 586 ASP A N 1
ATOM 4487 C CA . ASP A 1 586 ? 33.357 15.080 -12.439 1.00 63.94 586 ASP A CA 1
ATOM 4488 C C . ASP A 1 586 ? 34.145 14.731 -11.169 1.00 63.94 586 ASP A C 1
ATOM 4490 O O . ASP A 1 586 ? 33.510 14.332 -10.163 1.00 63.94 586 ASP A O 1
#

Mean predicted aligned error: 17.24 Å

Nearest PDB structures (foldseek):
  2yjp-assembly3_C  TM=9.878E-01  e=3.160E-34  Neisseria gonorrhoeae FA 1090
  1xt8-assembly1_A  TM=9.890E-01  e=1.201E-33  Campylobacter jejuni
  4u00-assembly1_A  TM=9.495E-01  e=7.422E-29  Thermus thermophilus HB8
  2olj-assembly1_A  TM=9.472E-01  e=1.181E-28  Geobacillus stearothermophilus
  4yms-assembly1_J  TM=9.500E-01  e=5.344E-28  Caldanaerobacter subterraneus subsp. tengcongensis MB4

Sequence (586 aa):
MTETTDIAVATAANGAASANSAALSVRNLTKQYANAGRRVLDDVSFDVPKGRVLVVVGPSGSGKSTLLRTIAGLEPIQGGEIALEGKVIETGKPGTEKAGRSARSSELRTHIGMVFQSYELFPNKTVLGNIMMAPLLVQKRDKAEVEREALELLGKVGLADRKDSWPHELSGGQRQRIAICRALILHPEVLLLDEITAALDPEMVREVLDVVIGLARAGQTMIIVTHEMRFARAVADEIILLEDGHIVEHSNDPERFFTEPETDRARRFLRTFEFERAPHDQQRRRYNMKFNIKPLKAVIAASAALIMGASLAACGPSAASPSDASSSDSATTSTAKARSLDEIKKSGEIKIAVFSDKAPFGYVDKDGKNAGYDVVFAERLAKDLGVKVKYTSVDPAARVDVLTSNKVDITLANFTVTDERKEKVDFAKPYMKVALGVVSPENAEITDVSQLKGKTLIIAKGTTAETYFEKNHPEVKLQKYDQYADAYNALLDGRGDAFSTDNTEVLAWAKSNKGFKVGVTKLGDEDTIAPAVQKGNTELLNWINDEIDKLGKENFFHKDYEQTLKPVYGDEVNPDDIVVEGGKVD

Secondary structure (DSSP, 8-state):
------------------TT-EEEEEEEEEE--TT-SS-SEEEEEEEEETT-EEEEE--TTSSHHHHHHHHHTSS--SEEEEEETTEEEEE--TT-TT-SS----HHHHHTEEEE-TT----TTS-HHHHHHHHHHHTS---HHHHHHHHHHHHHHTT-GGGTT--GGGS-HHHHHHHHHHHHHTT--SEEEEESTTTTS-HHHHHHHHHHHHHHHHTT--EEEE-S-HHHHHHH-SEEEEEETTEEEEEES-HHHHHHS-SSHHHHHHHHTT--PPP-SSSSHHHHTTS---PPPP-------------------------------------PPPPPPHHHHHHHTEEEEEE-SEETTTEEE-TTS-EESHHHHHHHHHHHHHTSEEEEEE--TTTHHHHHHTTS-SEE-SS-B--HHHHHHEEE----EEEEEEEEEEGGG---SGGGGTTSEEEEETTSHHHHHHHHH-TTSEEEEESSHHHHHHHHHTTSSSEEEEEHHHHHHHHHHSTTEEEEEEEEEEEEEE--EEETT-HHHHHHHHHHHHHHHHTTHHHHHIIIIIHHHHGGGS-GGGTB-STT---

Organism: NCBI:txid78345